Protein AF-0000000083316162 (afdb_homodimer)

Secondary structure (DSSP, 8-state):
----------HHHHHHHHTS-HHHHHHHHHT-SS---HHHHHHHHHHHHHHT----HHHHHHHHHHS--S----EEEEEESS-GGGGGSHHHHHHHHHHHHHHHHTT-EEEEEEEHHHHTSHHHHHHHSSTTT-SEEEEE--SS---HHHHHHHHHHHHH-S-EEEESS--TTS-EEEE-HHHHHHHHHHHHHHTT---EEEEE-SSHHHHHHHHHHHHTTPPP-GGGEEE-TT-S-HHHHHHHHHHHHTSSS--SEEEESSHHHHHHHHHHHHHTTPPTTTTSEEEEEE--GGGGGSSSPPEEEEP-HHHHHHHHHHHHHHHHH-TTSPP--EEE--EEE--STTSSPPP-------------------/----------HHHHHHHHTS-HHHHHHHHHT-SS---HHHHHHHHHHHHHHT----HHHHHHHHHHS--S----EEEEEESS-GGGGGSHHHHHHHHHHHHHHHHTT-EEEEEEEHHHHTSHHHHHHHSSTTT-SEEEEE--SS---HHHHHHHHHHHHH-S-EEEESS--TTS-EEEE-HHHHHHHHHHHHHHTT---EEEEE-SSHHHHHHHHHHHHTTPPP-GGGEEE-TT-S-HHHHHHHHHHHHTSSS--SEEEESSHHHHHHHHHHHHHTTPPTTTTSEEEEEE--GGGGGSSSPPEEEEP-HHHHHHHHHHHHHHHHH-TTSPP--EEE--EEE--STTSSPPP-------------------

Radius of gyration: 28.01 Å; Cα contacts (8 Å, |Δi|>4): 1484; chains: 2; bounding box: 64×78×67 Å

Foldseek 3Di:
DPPPPPPAQDLCQLCVQLVHDSVVLVCLVQVDPDDDDPVSSVSSVVSCVVRVHDDDLVVNVVVCVPVLDDFGQFAEEEEEADDPVVCVDLLQVLLVVLQCVLSVVVNHHHQYYYYLVVCLPVVNVVVCLAVSRGQEYEYEYDDDDDDPSSLVSVVVSCVHRVQYEYFQDDDDQHAYEHADLLCQLLVQLLVLVVVPWQQEAEEEAPDSSVVSNCVNCVVSVRDDDVQRYDYQNVGLALCSLLVVLVSQVPDPDHGLEYERAAVRSVNSVCVNCVVVVHDFNVRYAYEYEDCRVCQCVDVQRHWYKHDPSSVSSSVRNVLSSVCSSPVPDRRHYDYDYIGTFDTPRRPDDGDPPPPPPPCPPPPPPPPPDD/DPPPPPPAQDLCNLCVQLVHDSVVLVCLVQVDPDDDDPVSSVSSVVSCVVRVHDDDLVVNVVVCVPVLDDFGQFAEEEEEADDPVVCVDLLQVLLVVLQCVLSVVVNHHHQYYYYLVVCLPVVNVVVCLAVSHGQEYEYEYDDDDDDPSSLVSVVVSCVHRVQYEYFQDDDPQHAYEHADLLCQLLVQLLVLVVVPWQQEAEEEAPDSSVVSNCVNCVVSVRDDDVQRYDYQNVGLALCSLLVVLVSQVPDPDHGLEYERAAVRSVNSVCVNCVVVVHDFNVRYAYEYEDCRVCQCVDVQRHWYKHDPSSVSSSVRNVLSSVCSSVVPDRRHYDYDYIGTFDTPRRPDDGDPPPPPPPCPPPPPPPPPDD

Structure (mmCIF, N/CA/C/O backbone):
data_AF-0000000083316162-model_v1
#
loop_
_entity.id
_entity.type
_entity.pdbx_description
1 polymer 'LacI family transcriptional regulator'
#
loop_
_atom_site.group_PDB
_atom_site.id
_atom_site.type_symbol
_atom_site.label_atom_id
_atom_site.label_alt_id
_atom_site.label_comp_id
_atom_site.label_asym_id
_atom_site.label_entity_id
_atom_site.label_seq_id
_atom_site.pdbx_PDB_ins_code
_atom_site.Cartn_x
_atom_site.Cartn_y
_atom_site.Cartn_z
_atom_site.occupancy
_atom_site.B_iso_or_equiv
_atom_site.auth_seq_id
_atom_site.auth_comp_id
_atom_site.auth_asym_id
_atom_site.auth_atom_id
_atom_site.pdbx_PDB_model_num
ATOM 1 N N . MET A 1 1 ? -29.438 43.969 15.586 1 25.61 1 MET A N 1
ATOM 2 C CA . MET A 1 1 ? -29.203 42.594 16.078 1 25.61 1 MET A CA 1
ATOM 3 C C . MET A 1 1 ? -27.703 42.281 16.094 1 25.61 1 MET A C 1
ATOM 5 O O . MET A 1 1 ? -27.031 42.438 15.086 1 25.61 1 MET A O 1
ATOM 9 N N . SER A 1 2 ? -27.047 42.469 17.25 1 29.36 2 SER A N 1
ATOM 10 C CA . SER A 1 2 ? -25.609 42.438 17.5 1 29.36 2 SER A CA 1
ATOM 11 C C . SER A 1 2 ? -24.953 41.219 16.922 1 29.36 2 SER A C 1
ATOM 13 O O . SER A 1 2 ? -25.531 40.125 16.953 1 29.36 2 SER A O 1
ATOM 15 N N . LEU A 1 3 ? -24.297 41.281 15.797 1 33.94 3 LEU A N 1
ATOM 16 C CA . LEU A 1 3 ? -23.453 40.219 15.266 1 33.94 3 LEU A CA 1
ATOM 17 C C . LEU A 1 3 ? -22.766 39.469 16.391 1 33.94 3 LEU A C 1
ATOM 19 O O . LEU A 1 3 ? -21.844 39.969 17.016 1 33.94 3 LEU A O 1
ATOM 23 N N . SER A 1 4 ? -23.469 38.938 17.406 1 36.88 4 SER A N 1
ATOM 24 C CA . SER A 1 4 ? -22.938 38.219 18.547 1 36.88 4 SER A CA 1
ATOM 25 C C . SER A 1 4 ? -21.719 37.406 18.156 1 36.88 4 SER A C 1
ATOM 27 O O . SER A 1 4 ? -21.781 36.562 17.25 1 36.88 4 SER A O 1
ATOM 29 N N . GLY A 1 5 ? -20.578 37.906 18.047 1 43.06 5 GLY A N 1
ATOM 30 C CA . GLY A 1 5 ? -19.219 37.438 17.766 1 43.06 5 GLY A CA 1
ATOM 31 C C . GLY A 1 5 ? -18.984 36 18.203 1 43.06 5 GLY A C 1
ATOM 32 O O . GLY A 1 5 ? -19.094 35.688 19.391 1 43.06 5 GLY A O 1
ATOM 33 N N . ASN A 1 6 ? -19.359 35 17.531 1 49.53 6 ASN A N 1
ATOM 34 C CA . ASN A 1 6 ? -19.188 33.562 17.797 1 49.53 6 ASN A CA 1
ATOM 35 C C . ASN A 1 6 ? -17.875 33.281 18.484 1 49.53 6 ASN A C 1
ATOM 37 O O . ASN A 1 6 ? -16.812 33.281 17.859 1 49.53 6 ASN A O 1
ATOM 41 N N . ARG A 1 7 ? -17.703 33.719 19.766 1 61.84 7 ARG A N 1
ATOM 42 C CA . ARG A 1 7 ? -16.547 33.5 20.609 1 61.84 7 ARG A CA 1
ATOM 43 C C . ARG A 1 7 ? -16.062 32.062 20.547 1 61.84 7 ARG A C 1
ATOM 45 O O . ARG A 1 7 ? -16.859 31.125 20.609 1 61.84 7 ARG A O 1
ATOM 52 N N . ARG A 1 8 ? -14.812 31.844 20.172 1 76 8 ARG A N 1
ATOM 53 C CA . ARG A 1 8 ? -14.164 30.531 20.125 1 76 8 ARG A CA 1
ATOM 54 C C . ARG A 1 8 ? -14.289 29.812 21.453 1 76 8 ARG A C 1
ATOM 56 O O . ARG A 1 8 ? -14.078 30.406 22.516 1 76 8 ARG A O 1
ATOM 63 N N . VAL A 1 9 ? -14.891 28.594 21.484 1 83.56 9 VAL A N 1
ATOM 64 C CA . VAL A 1 9 ? -15 27.734 22.656 1 83.56 9 VAL A CA 1
ATOM 65 C C . VAL A 1 9 ? -13.625 27.594 23.312 1 83.56 9 VAL A C 1
ATOM 67 O O . VAL A 1 9 ? -12.625 27.359 22.625 1 83.56 9 VAL A O 1
ATOM 70 N N . THR A 1 10 ? -13.523 27.828 24.609 1 86.44 10 THR A N 1
ATOM 71 C CA . THR A 1 10 ? -12.266 27.75 25.344 1 86.44 10 THR A CA 1
ATOM 72 C C . THR A 1 10 ? -12.25 26.547 26.266 1 86.44 10 THR A C 1
ATOM 74 O O . THR A 1 10 ? -13.273 25.875 26.422 1 86.44 10 THR A O 1
ATOM 77 N N . GLN A 1 11 ? -11.055 26.312 26.781 1 88.38 11 GLN A N 1
ATOM 78 C CA . GLN A 1 11 ? -10.922 25.234 27.75 1 88.38 11 GLN A CA 1
ATOM 79 C C . GLN A 1 11 ? -11.82 25.469 28.953 1 88.38 11 GLN A C 1
ATOM 81 O O . GLN A 1 11 ? -12.32 24.516 29.562 1 88.38 11 GLN A O 1
ATOM 86 N N . ARG A 1 12 ? -11.992 26.703 29.328 1 90.38 12 ARG A N 1
ATOM 87 C CA . ARG A 1 12 ? -12.852 27.062 30.453 1 90.38 12 ARG A CA 1
ATOM 88 C C . ARG A 1 12 ? -14.297 26.656 30.188 1 90.38 12 ARG A C 1
ATOM 90 O O . ARG A 1 12 ? -15.008 26.219 31.094 1 90.38 12 ARG A O 1
ATOM 97 N N . ASP A 1 13 ? -14.703 26.859 28.984 1 91.88 13 ASP A N 1
ATOM 98 C CA . ASP A 1 13 ? -16.047 26.453 28.609 1 91.88 13 ASP A CA 1
ATOM 99 C C . ASP A 1 13 ? -16.234 24.938 28.75 1 91.88 13 ASP A C 1
ATOM 101 O O . ASP A 1 13 ? -17.266 24.469 29.219 1 91.88 13 ASP A O 1
ATOM 105 N N . VAL A 1 14 ? -15.227 24.219 28.297 1 92.5 14 VAL A N 1
ATOM 106 C CA . VAL A 1 14 ? -15.258 22.766 28.391 1 92.5 14 VAL A CA 1
ATOM 107 C C . VAL A 1 14 ? -15.32 22.328 29.859 1 92.5 14 VAL A C 1
ATOM 109 O O . VAL A 1 14 ? -16.094 21.438 30.219 1 92.5 14 VAL A O 1
ATOM 112 N N . ALA A 1 15 ? -14.57 22.969 30.672 1 93.38 15 ALA A N 1
ATOM 113 C CA . ALA A 1 15 ? -14.539 22.672 32.094 1 93.38 15 ALA A CA 1
ATOM 114 C C . ALA A 1 15 ? -15.906 22.875 32.75 1 93.38 15 ALA A C 1
ATOM 116 O O . ALA A 1 15 ? -16.375 22.031 33.5 1 93.38 15 ALA A O 1
ATOM 117 N N . ARG A 1 16 ? -16.484 23.953 32.469 1 93.75 16 ARG A N 1
ATOM 118 C CA . ARG A 1 16 ? -17.797 24.297 33 1 93.75 16 ARG A CA 1
ATOM 119 C C . ARG A 1 16 ? -18.844 23.25 32.562 1 93.75 16 ARG A C 1
ATOM 121 O O . ARG A 1 16 ? -19.609 22.766 33.406 1 93.75 16 ARG A O 1
ATOM 128 N N . ARG A 1 17 ? -18.797 22.906 31.328 1 92.88 17 ARG A N 1
ATOM 129 C CA . ARG A 1 17 ? -19.766 21.953 30.797 1 92.88 17 ARG A CA 1
ATOM 130 C C . ARG A 1 17 ? -19.578 20.562 31.406 1 92.88 17 ARG A C 1
ATOM 132 O O . ARG A 1 17 ? -20.547 19.844 31.656 1 92.88 17 ARG A O 1
ATOM 139 N N . ALA A 1 18 ? -18.359 20.172 31.562 1 93.62 18 ALA A N 1
ATOM 140 C CA . ALA A 1 18 ? -18.016 18.844 32.062 1 93.62 18 ALA A CA 1
ATOM 141 C C . ALA A 1 18 ? -18.094 18.812 33.594 1 93.62 18 ALA A C 1
ATOM 143 O O . ALA A 1 18 ? -18.109 17.734 34.188 1 93.62 18 ALA A O 1
ATOM 144 N N . GLY A 1 19 ? -18.109 19.891 34.25 1 94.62 19 GLY A N 1
ATOM 145 C CA . GLY A 1 19 ? -18.141 19.969 35.688 1 94.62 19 GLY A CA 1
ATOM 146 C C . GLY A 1 19 ? -16.812 19.656 36.344 1 94.62 19 GLY A C 1
ATOM 147 O O . GLY A 1 19 ? -16.766 18.969 37.375 1 94.62 19 GLY A O 1
ATOM 148 N N . VAL A 1 20 ? -15.797 20.031 35.688 1 94.5 20 VAL A N 1
ATOM 149 C CA . VAL A 1 20 ? -14.461 19.781 36.219 1 94.5 20 VAL A CA 1
ATOM 150 C C . VAL A 1 20 ? -13.633 21.062 36.188 1 94.5 20 VAL A C 1
ATOM 152 O O . VAL A 1 20 ? -14.117 22.109 35.719 1 94.5 20 VAL A O 1
ATOM 155 N N . SER A 1 21 ? -12.43 21.031 36.688 1 91.75 21 SER A N 1
ATOM 156 C CA . SER A 1 21 ? -11.516 22.172 36.625 1 91.75 21 SER A CA 1
ATOM 157 C C . SER A 1 21 ? -10.828 22.234 35.25 1 91.75 21 SER A C 1
ATOM 159 O O . SER A 1 21 ? -10.781 21.234 34.531 1 91.75 21 SER A O 1
ATOM 161 N N . THR A 1 22 ? -10.281 23.391 34.906 1 91.44 22 THR A N 1
ATOM 162 C CA . THR A 1 22 ? -9.555 23.578 33.656 1 91.44 22 THR A CA 1
ATOM 163 C C . THR A 1 22 ? -8.312 22.703 33.625 1 91.44 22 THR A C 1
ATOM 165 O O . THR A 1 22 ? -7.898 22.25 32.562 1 91.44 22 THR A O 1
ATOM 168 N N . SER A 1 23 ? -7.781 22.422 34.781 1 88.69 23 SER A N 1
ATOM 169 C CA . SER A 1 23 ? -6.605 21.562 34.844 1 88.69 23 SER A CA 1
ATOM 170 C C . SER A 1 23 ? -6.938 20.141 34.438 1 88.69 23 SER A C 1
ATOM 172 O O . SER A 1 23 ? -6.148 19.484 33.75 1 88.69 23 SER A O 1
ATOM 174 N N . ILE A 1 24 ? -8.094 19.75 34.844 1 88.56 24 ILE A N 1
ATOM 175 C CA . ILE A 1 24 ? -8.516 18.391 34.5 1 88.56 24 ILE A CA 1
ATOM 176 C C . ILE A 1 24 ? -8.734 18.281 33 1 88.56 24 ILE A C 1
ATOM 178 O O . ILE A 1 24 ? -8.383 17.281 32.375 1 88.56 24 ILE A O 1
ATOM 182 N N . VAL A 1 25 ? -9.289 19.312 32.438 1 90 25 VAL A N 1
ATOM 183 C CA . VAL A 1 25 ? -9.477 19.359 30.984 1 90 25 VAL A CA 1
ATOM 184 C C . VAL A 1 25 ? -8.125 19.25 30.281 1 90 25 VAL A C 1
ATOM 186 O O . VAL A 1 25 ? -7.961 18.484 29.328 1 90 25 VAL A O 1
ATOM 189 N N . SER A 1 26 ? -7.199 19.953 30.797 1 83.88 26 SER A N 1
ATOM 190 C CA . SER A 1 26 ? -5.848 19.938 30.25 1 83.88 26 SER A CA 1
ATOM 191 C C . SER A 1 26 ? -5.227 18.547 30.328 1 83.88 26 SER A C 1
ATOM 193 O O . SER A 1 26 ? -4.582 18.094 29.391 1 83.88 26 SER A O 1
ATOM 195 N N . TYR A 1 27 ? -5.539 17.938 31.484 1 81.88 27 TYR A N 1
ATOM 196 C CA . TYR A 1 27 ? -4.996 16.594 31.672 1 81.88 27 TYR A CA 1
ATOM 197 C C . TYR A 1 27 ? -5.594 15.617 30.656 1 81.88 27 TYR A C 1
ATOM 199 O O . TYR A 1 27 ? -4.898 14.727 30.156 1 81.88 27 TYR A O 1
ATOM 207 N N . VAL A 1 28 ? -6.832 15.773 30.359 1 82.12 28 VAL A N 1
ATOM 208 C CA . VAL A 1 28 ? -7.516 14.891 29.422 1 82.12 28 VAL A CA 1
ATOM 209 C C . VAL A 1 28 ? -6.988 15.141 28.016 1 82.12 28 VAL A C 1
ATOM 211 O O . VAL A 1 28 ? -6.699 14.188 27.281 1 82.12 28 VAL A O 1
ATOM 214 N N . ILE A 1 29 ? -6.805 16.359 27.641 1 80.31 29 ILE A N 1
ATOM 215 C CA . ILE A 1 29 ? -6.387 16.766 26.297 1 80.31 29 ILE A CA 1
ATOM 216 C C . ILE A 1 29 ? -4.949 16.312 26.047 1 80.31 29 ILE A C 1
ATOM 218 O O . ILE A 1 29 ? -4.625 15.797 24.969 1 80.31 29 ILE A O 1
ATOM 222 N N . ASN A 1 30 ? -4.203 16.469 27.109 1 72.88 30 ASN A N 1
ATOM 223 C CA . ASN A 1 30 ? -2.775 16.203 26.953 1 72.88 30 ASN A CA 1
ATOM 224 C C . ASN A 1 30 ? -2.402 14.805 27.438 1 72.88 30 A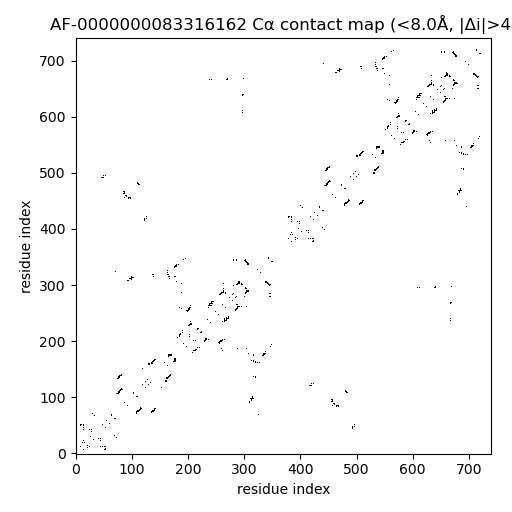SN A C 1
ATOM 226 O O . ASN A 1 30 ? -1.232 14.422 27.391 1 72.88 30 ASN A O 1
ATOM 230 N N . ARG A 1 31 ? -3.43 14.125 27.891 1 72.44 31 ARG A N 1
ATOM 231 C CA . ARG A 1 31 ? -3.26 12.773 28.406 1 72.44 31 ARG A CA 1
ATOM 232 C C . ARG A 1 31 ? -2.258 12.75 29.562 1 72.44 31 ARG A C 1
ATOM 234 O O . ARG A 1 31 ? -1.367 11.898 29.594 1 72.44 31 ARG A O 1
ATOM 241 N N . GLY A 1 32 ? -2.203 13.695 30.25 1 68.19 32 GLY A N 1
ATOM 242 C CA . GLY A 1 32 ? -1.359 13.82 31.422 1 68.19 32 GLY A CA 1
ATOM 243 C C . GLY A 1 32 ? -1.174 15.258 31.875 1 68.19 32 GLY A C 1
ATOM 244 O O . GLY A 1 32 ? -1.921 16.141 31.453 1 68.19 32 GLY A O 1
ATOM 245 N N . PRO A 1 33 ? -0.365 15.352 32.719 1 70.62 33 PRO A N 1
ATOM 246 C CA . PRO A 1 33 ? 0.561 14.5 33.469 1 70.62 33 PRO A CA 1
ATOM 247 C C . PRO A 1 33 ? -0.143 13.641 34.531 1 70.62 33 PRO A C 1
ATOM 249 O O . PRO A 1 33 ? 0.422 12.648 35 1 70.62 33 PRO A O 1
ATOM 252 N N . ARG A 1 34 ? -1.281 14.047 35.062 1 76.62 34 ARG A N 1
ATOM 253 C CA . ARG A 1 34 ? -1.994 13.242 36.062 1 76.62 34 ARG A CA 1
ATOM 254 C C . ARG A 1 34 ? -3.074 12.398 35.375 1 76.62 34 ARG A C 1
ATOM 256 O O . ARG A 1 34 ? -3.686 12.82 34.406 1 76.62 34 ARG A O 1
ATOM 263 N N . SER A 1 35 ? -3.277 11.289 36.031 1 83.25 35 SER A N 1
ATOM 264 C CA . SER A 1 35 ? -4.312 10.398 35.5 1 83.25 35 SER A CA 1
ATOM 265 C C . SER A 1 35 ? -5.707 10.906 35.875 1 83.25 35 SER A C 1
ATOM 267 O O . SER A 1 35 ? -5.906 11.461 36.938 1 83.25 35 SER A O 1
ATOM 269 N N . VAL A 1 36 ? -6.539 10.82 34.906 1 87.5 36 VAL A N 1
ATOM 270 C CA . VAL A 1 36 ? -7.941 11.188 35.094 1 87.5 36 VAL A CA 1
ATOM 271 C C . VAL A 1 36 ? -8.812 9.938 35 1 87.5 36 VAL A C 1
ATOM 273 O O . VAL A 1 36 ? -8.531 9.031 34.219 1 87.5 36 VAL A O 1
ATOM 276 N N . SER A 1 37 ? -9.773 9.781 35.906 1 89.56 37 SER A N 1
ATOM 277 C CA . SER A 1 37 ? -10.656 8.617 35.906 1 89.56 37 SER A CA 1
ATOM 278 C C . SER A 1 37 ? -11.367 8.477 34.562 1 89.56 37 SER A C 1
ATOM 280 O O . SER A 1 37 ? -11.609 9.469 33.875 1 89.56 37 SER A O 1
ATOM 282 N N . PRO A 1 38 ? -11.68 7.219 34.25 1 90.62 38 PRO A N 1
ATOM 283 C CA . PRO A 1 38 ? -12.383 6.996 32.969 1 90.62 38 PRO A CA 1
ATOM 284 C C . PRO A 1 38 ? -13.703 7.762 32.906 1 90.62 38 PRO A C 1
ATOM 286 O O . PRO A 1 38 ? -14.07 8.242 31.812 1 90.62 38 PRO A O 1
ATOM 289 N N . GLU A 1 39 ? -14.367 7.824 34 1 91.25 39 GLU A N 1
ATOM 290 C CA . GLU A 1 39 ? -15.641 8.531 34.031 1 91.25 39 GLU A CA 1
ATOM 291 C C . GLU A 1 39 ? -15.453 10.023 33.75 1 91.25 39 GLU A C 1
ATOM 293 O O . GLU A 1 39 ? -16.188 10.609 32.938 1 91.25 39 GLU A O 1
ATOM 298 N N . THR A 1 40 ? -14.555 10.562 34.406 1 92.12 40 THR A N 1
ATOM 299 C CA . THR A 1 40 ? -14.266 11.977 34.219 1 92.12 40 THR A CA 1
ATOM 300 C C . THR A 1 40 ? -13.797 12.25 32.781 1 92.12 40 THR A C 1
ATOM 302 O O . THR A 1 40 ? -14.195 13.242 32.156 1 92.12 40 THR A O 1
ATOM 305 N N . ARG A 1 41 ? -12.961 11.438 32.312 1 91.62 41 ARG A N 1
ATOM 306 C CA . ARG A 1 41 ? -12.484 11.562 30.938 1 91.62 41 ARG A CA 1
ATOM 307 C C . ARG A 1 41 ? -13.641 11.547 29.953 1 91.62 41 ARG A C 1
ATOM 309 O O . ARG A 1 41 ? -13.688 12.359 29.016 1 91.62 41 ARG A O 1
ATOM 316 N N . ALA A 1 42 ? -14.516 10.617 30.172 1 91.5 42 ALA A N 1
ATOM 317 C CA . ALA A 1 42 ? -15.672 10.508 29.297 1 91.5 42 ALA A CA 1
ATOM 318 C C . ALA A 1 42 ? -16.5 11.789 29.312 1 91.5 42 ALA A C 1
ATOM 320 O O . ALA A 1 42 ? -16.984 12.242 28.281 1 91.5 42 ALA A O 1
ATOM 321 N N . ARG A 1 43 ? -16.672 12.352 30.469 1 91.75 43 ARG A N 1
ATOM 322 C CA . ARG A 1 43 ? -17.453 13.586 30.609 1 91.75 43 ARG A CA 1
ATOM 323 C C . ARG A 1 43 ? -16.766 14.734 29.859 1 91.75 43 ARG A C 1
ATOM 325 O O . ARG A 1 43 ? -17.438 15.531 29.203 1 91.75 43 ARG A O 1
ATOM 332 N N . VAL A 1 44 ? -15.531 14.773 30.016 1 91.81 44 VAL A N 1
ATOM 333 C CA . VAL A 1 44 ? -14.766 15.844 29.375 1 91.81 44 VAL A CA 1
ATOM 334 C C . VAL A 1 44 ? -14.828 15.695 27.859 1 91.81 44 VAL A C 1
ATOM 336 O O . VAL A 1 44 ? -15.078 16.672 27.141 1 91.81 44 VAL A O 1
ATOM 339 N N . LEU A 1 45 ? -14.664 14.484 27.406 1 89.75 45 LEU A N 1
ATOM 340 C CA . LEU A 1 45 ? -14.703 14.227 25.969 1 89.75 45 LEU A CA 1
ATOM 341 C C . LEU A 1 45 ? -16.078 14.531 25.406 1 89.75 45 LEU A C 1
ATOM 343 O O . LEU A 1 45 ? -16.203 15.055 24.281 1 89.75 45 LEU A O 1
ATOM 347 N N . LYS A 1 46 ? -17.094 14.148 26.125 1 89 46 LYS A N 1
ATOM 348 C CA . LYS A 1 46 ? -18.453 14.469 25.703 1 89 46 LYS A CA 1
ATOM 349 C C . LYS A 1 46 ? -18.641 15.984 25.594 1 89 46 LYS A C 1
ATOM 351 O O . LYS A 1 46 ? -19.25 16.469 24.641 1 89 46 LYS A O 1
ATOM 356 N N . ALA A 1 47 ? -18.156 16.719 26.547 1 89.69 47 ALA A N 1
ATOM 357 C CA . ALA A 1 47 ? -18.25 18.172 26.531 1 89.69 47 ALA A CA 1
ATOM 358 C C . ALA A 1 47 ? -17.5 18.75 25.328 1 89.69 47 ALA A C 1
ATOM 360 O O . ALA A 1 47 ? -17.984 19.672 24.688 1 89.69 47 ALA A O 1
ATOM 361 N N . ILE A 1 48 ? -16.359 18.203 25.047 1 87.06 48 ILE A N 1
ATOM 362 C CA . ILE A 1 48 ? -15.547 18.641 23.922 1 87.06 48 ILE A CA 1
ATOM 363 C C . ILE A 1 48 ? -16.328 18.422 22.625 1 87.06 48 ILE A C 1
ATOM 365 O O . ILE A 1 48 ? -16.359 19.297 21.75 1 87.06 48 ILE A O 1
ATOM 369 N N . GLU A 1 49 ? -16.891 17.266 22.547 1 85.56 49 GLU A N 1
ATOM 370 C CA . GLU A 1 49 ? -17.688 16.938 21.375 1 85.56 49 GLU A CA 1
ATOM 371 C C . GLU A 1 49 ? -18.875 17.891 21.219 1 85.56 49 GLU A C 1
ATOM 373 O O . GLU A 1 49 ? -19.109 18.406 20.125 1 85.56 49 GLU A O 1
ATOM 378 N N . GLU A 1 50 ? -19.562 18.109 22.266 1 85.75 50 GLU A N 1
ATOM 379 C CA . GLU A 1 50 ? -20.781 18.922 22.234 1 85.75 50 GLU A CA 1
ATOM 380 C C . GLU A 1 50 ? -20.453 20.375 21.906 1 85.75 50 GLU A C 1
ATOM 382 O O . GLU A 1 50 ? -21.203 21.047 21.188 1 85.75 50 GLU A O 1
ATOM 387 N N . LEU A 1 51 ? -19.312 20.844 22.391 1 87.25 51 LEU A N 1
ATOM 388 C CA . LEU A 1 51 ? -18.984 22.266 22.266 1 87.25 51 LEU A CA 1
ATOM 389 C C . LEU A 1 51 ? -18.156 22.516 21 1 87.25 51 LEU A C 1
ATOM 391 O O . LEU A 1 51 ? -17.984 23.656 20.578 1 87.25 51 LEU A O 1
ATOM 395 N N . GLY A 1 52 ? -17.641 21.422 20.438 1 84.25 52 GLY A N 1
ATOM 396 C CA . GLY A 1 52 ? -16.766 21.562 19.281 1 84.25 52 GLY A CA 1
ATOM 397 C C . GLY A 1 52 ? -15.43 22.203 19.609 1 84.25 52 GLY A C 1
ATOM 398 O O . GLY A 1 52 ? -14.875 22.938 18.797 1 84.25 52 GLY A O 1
ATOM 399 N N . TYR A 1 53 ? -14.984 21.984 20.859 1 82.12 53 TYR A N 1
ATOM 400 C CA . TYR A 1 53 ? -13.75 22.594 21.328 1 82.12 53 TYR A CA 1
ATOM 401 C C . TYR A 1 53 ? -12.547 22.078 20.547 1 82.12 53 TYR A C 1
ATOM 403 O O . TYR A 1 53 ? -12.414 20.859 20.328 1 82.12 53 TYR A O 1
ATOM 411 N N . ARG A 1 54 ? -11.727 22.984 20.094 1 78.56 54 ARG A N 1
ATOM 412 C CA . ARG A 1 54 ? -10.461 22.672 19.438 1 78.56 54 ARG A CA 1
ATOM 413 C C . ARG A 1 54 ? -9.281 23.25 20.203 1 78.56 54 ARG A C 1
ATOM 415 O O . ARG A 1 54 ? -9.156 24.469 20.344 1 78.56 54 ARG A O 1
ATOM 422 N N . PRO A 1 55 ? -8.461 22.312 20.672 1 72.56 55 PRO A N 1
ATOM 423 C CA . PRO A 1 55 ? -7.289 22.844 21.375 1 72.56 55 PRO A CA 1
ATOM 424 C C . PRO A 1 55 ? -6.387 23.672 20.453 1 72.56 55 PRO A C 1
ATOM 426 O O . PRO A 1 55 ? -6.266 23.359 19.266 1 72.56 55 PRO A O 1
ATOM 429 N N . ASN A 1 56 ? -5.969 24.844 20.859 1 63.44 56 ASN A N 1
ATOM 430 C CA . ASN A 1 56 ? -5.004 25.641 20.109 1 63.44 56 ASN A CA 1
ATOM 431 C C . ASN A 1 56 ? -3.631 24.984 20.078 1 63.44 56 ASN A C 1
ATOM 433 O O . ASN A 1 56 ? -3.016 24.75 21.109 1 63.44 56 ASN A O 1
ATOM 437 N N . ARG A 1 57 ? -3.242 24.578 18.891 1 60.66 57 ARG A N 1
ATOM 438 C CA . ARG A 1 57 ? -1.996 23.828 18.734 1 60.66 57 ARG A CA 1
ATOM 439 C C . ARG A 1 57 ? -0.818 24.594 19.328 1 60.66 57 ARG A C 1
ATOM 441 O O . ARG A 1 57 ? 0.072 24.016 19.938 1 60.66 57 ARG A O 1
ATOM 448 N N . HIS A 1 58 ? -0.861 25.906 19.047 1 52.25 58 HIS A N 1
ATOM 449 C CA . HIS A 1 58 ? 0.223 26.75 19.562 1 52.25 58 HIS A CA 1
ATOM 450 C C . HIS A 1 58 ? 0.245 26.75 21.094 1 52.25 58 HIS A C 1
ATOM 452 O O . HIS A 1 58 ? 1.313 26.672 21.703 1 52.25 58 HIS A O 1
ATOM 458 N N . ALA A 1 59 ? -0.953 26.859 21.625 1 53.88 59 ALA A N 1
ATOM 459 C CA . ALA A 1 59 ? -1.047 26.859 23.078 1 53.88 59 ALA A CA 1
ATOM 460 C C . ALA A 1 59 ? -0.621 25.516 23.656 1 53.88 59 ALA A C 1
ATOM 462 O O . ALA A 1 59 ? 0.024 25.453 24.703 1 53.88 59 ALA A O 1
ATOM 463 N N . GLN A 1 60 ? -0.966 24.516 22.938 1 59.12 60 GLN A N 1
ATOM 464 C CA . GLN A 1 60 ? -0.592 23.172 23.391 1 59.12 60 GLN A CA 1
ATOM 465 C C . GLN A 1 60 ? 0.922 22.984 23.344 1 59.12 60 GLN A C 1
ATOM 467 O O . GLN A 1 60 ? 1.5 22.375 24.25 1 59.12 60 GLN A O 1
ATOM 472 N N . PHE A 1 61 ? 1.46 23.531 22.297 1 54.38 61 PHE A N 1
ATOM 473 C CA . PHE A 1 61 ? 2.91 23.438 22.156 1 54.38 61 PHE A CA 1
ATOM 474 C C . PHE A 1 61 ? 3.607 24.203 23.281 1 54.38 61 PHE A C 1
ATOM 476 O O . PHE A 1 61 ? 4.586 23.703 23.844 1 54.38 61 PHE A O 1
ATOM 483 N N . LEU A 1 62 ? 3.076 25.391 23.625 1 50.03 62 LEU A N 1
ATOM 484 C CA . LEU A 1 62 ? 3.658 26.234 24.656 1 50.03 62 LEU A CA 1
ATOM 485 C C . LEU A 1 62 ? 3.543 25.562 26.031 1 50.03 62 LEU A C 1
ATOM 487 O O . LEU A 1 62 ? 4.477 25.625 26.828 1 50.03 62 LEU A O 1
ATOM 491 N N . THR A 1 63 ? 2.344 25.156 26.25 1 51.41 63 THR A N 1
ATOM 492 C CA . THR A 1 63 ? 2.129 24.516 27.531 1 51.41 63 THR A CA 1
ATOM 493 C C . THR A 1 63 ? 3.012 23.281 27.688 1 51.41 63 THR A C 1
ATOM 495 O O . THR A 1 63 ? 3.559 23.031 28.766 1 51.41 63 THR A O 1
ATOM 498 N N . ARG A 1 64 ? 3.059 22.672 26.609 1 52.53 64 ARG A N 1
ATOM 499 C CA . ARG A 1 64 ? 3.855 21.453 26.625 1 52.53 64 ARG A CA 1
ATOM 500 C C . ARG A 1 64 ? 5.34 21.766 26.766 1 52.53 64 ARG A C 1
ATOM 502 O O . ARG A 1 64 ? 6.078 21.031 27.422 1 52.53 64 ARG A O 1
ATOM 509 N N . ALA A 1 65 ? 5.848 22.781 26.062 1 49.56 65 ALA A N 1
ATOM 510 C CA . ALA A 1 65 ? 7.227 23.234 26.188 1 49.56 65 ALA A CA 1
ATOM 511 C C . ALA A 1 65 ? 7.543 23.641 27.625 1 49.56 65 ALA A C 1
ATOM 513 O O . ALA A 1 65 ? 8.664 23.438 28.094 1 49.56 65 ALA A O 1
ATOM 514 N N . LYS A 1 66 ? 6.68 24.234 28.25 1 49.28 66 LYS A N 1
ATOM 515 C CA . LYS A 1 66 ? 6.898 24.688 29.625 1 49.28 66 LYS A CA 1
ATOM 516 C C . LYS A 1 66 ? 6.906 23.516 30.594 1 49.28 66 LYS A C 1
ATOM 518 O O . LYS A 1 66 ? 7.617 23.547 31.609 1 49.28 66 LYS A O 1
ATOM 523 N N . GLU A 1 67 ? 5.82 22.812 30.547 1 47.06 67 GLU A N 1
ATOM 524 C CA . GLU A 1 67 ? 5.723 21.797 31.594 1 47.06 67 GLU A CA 1
ATOM 525 C C . GLU A 1 67 ? 6.707 20.656 31.328 1 47.06 67 GLU A C 1
ATOM 527 O O . GLU A 1 67 ? 6.703 19.656 32.031 1 47.06 67 GLU A O 1
ATOM 532 N N . GLN A 1 68 ? 7.773 20.922 30.766 1 44.22 68 GLN A N 1
ATOM 533 C CA . GLN A 1 68 ? 8.758 19.859 30.594 1 44.22 68 GLN A CA 1
ATOM 534 C C . GLN A 1 68 ? 8.078 18.5 30.438 1 44.22 68 GLN A C 1
ATOM 536 O O . GLN A 1 68 ? 8.68 17.469 30.734 1 44.22 68 GLN A O 1
ATOM 541 N N . SER A 1 69 ? 6.836 18.469 30.672 1 41.53 69 SER A N 1
ATOM 542 C CA . SER A 1 69 ? 6.035 17.266 30.812 1 41.53 69 SER A CA 1
ATOM 543 C C . SER A 1 69 ? 6.102 16.406 29.547 1 41.53 69 SER A C 1
ATOM 545 O O . SER A 1 69 ? 6.559 16.875 28.5 1 41.53 69 SER A O 1
ATOM 547 N N . ASP A 1 70 ? 5.387 15.219 29.594 1 43.06 70 ASP A N 1
ATOM 548 C CA . ASP A 1 70 ? 5.277 14.094 28.672 1 43.06 70 ASP A CA 1
ATOM 549 C C . ASP A 1 70 ? 4.969 14.578 27.25 1 43.06 70 ASP A C 1
ATOM 551 O O . ASP A 1 70 ? 4.184 15.516 27.078 1 43.06 70 ASP A O 1
ATOM 555 N N . ALA A 1 71 ? 5.652 14.062 26.312 1 46.41 71 ALA A N 1
ATOM 556 C CA . ALA A 1 71 ? 5.902 14.391 24.922 1 46.41 71 ALA A CA 1
ATOM 557 C C . ALA A 1 71 ? 4.594 14.641 24.172 1 46.41 71 ALA A C 1
ATOM 559 O O . ALA A 1 71 ? 3.676 13.82 24.219 1 46.41 71 ALA A O 1
ATOM 560 N N . PRO A 1 72 ? 4.242 15.922 24.031 1 47.09 72 PRO A N 1
ATOM 561 C CA . PRO A 1 72 ? 3.113 16.219 23.141 1 47.09 72 PRO A CA 1
ATOM 562 C C . PRO A 1 72 ? 2.957 15.195 22.031 1 47.09 72 PRO A C 1
ATOM 564 O O . PRO A 1 72 ? 3.916 14.5 21.672 1 47.09 72 PRO A O 1
ATOM 567 N N . VAL A 1 73 ? 1.612 14.969 21.875 1 52.53 73 VAL A N 1
ATOM 568 C CA . VAL A 1 73 ? 1.323 14.211 20.672 1 52.53 73 VAL A CA 1
ATOM 569 C C . VAL A 1 73 ? 2.205 14.711 19.531 1 52.53 73 VAL A C 1
ATOM 571 O O . VAL A 1 73 ? 2.201 15.906 19.203 1 52.53 73 VAL A O 1
ATOM 574 N N . GLN A 1 74 ? 3.379 14.008 19.219 1 68.81 74 GLN A N 1
ATOM 575 C CA . GLN A 1 74 ? 4.406 14.391 18.25 1 68.81 74 GLN A CA 1
ATOM 576 C C . GLN A 1 74 ? 4.016 13.977 16.844 1 68.81 74 GLN A C 1
ATOM 578 O O . GLN A 1 74 ? 3.891 12.781 16.547 1 68.81 74 GLN A O 1
ATOM 583 N N . ASP A 1 75 ? 3.4 15.078 16.141 1 83.62 75 ASP A N 1
ATOM 584 C CA . ASP A 1 75 ? 3.193 14.852 14.719 1 83.62 75 ASP A CA 1
ATOM 585 C C . ASP A 1 75 ? 4.527 14.734 13.984 1 83.62 75 ASP A C 1
ATOM 587 O O . ASP A 1 75 ? 5.523 15.328 14.398 1 83.62 75 ASP A O 1
ATOM 591 N N . PHE A 1 76 ? 4.578 13.875 13.078 1 92.44 76 PHE A N 1
ATOM 592 C CA . PHE A 1 76 ? 5.797 13.742 12.289 1 92.44 76 PHE A CA 1
ATOM 593 C C . PHE A 1 76 ? 5.469 13.625 10.805 1 92.44 76 PHE A C 1
ATOM 595 O O . PHE A 1 76 ? 4.316 13.391 10.438 1 92.44 76 PHE A O 1
ATOM 602 N N . GLY A 1 77 ? 6.43 13.969 10.008 1 93.56 77 GLY A N 1
ATOM 603 C CA . GLY A 1 77 ? 6.273 13.828 8.562 1 93.56 77 GLY A CA 1
ATOM 604 C C . GLY A 1 77 ? 6.891 12.555 8.023 1 93.56 77 GLY A C 1
ATOM 605 O O . GLY A 1 77 ? 7.91 12.086 8.531 1 93.56 77 GLY A O 1
ATOM 606 N N . LEU A 1 78 ? 6.199 12.023 7.098 1 93.88 78 LEU A N 1
ATOM 607 C CA . LEU A 1 78 ? 6.75 10.898 6.348 1 93.88 78 LEU A CA 1
ATOM 608 C C . LEU A 1 78 ? 7.211 11.336 4.965 1 93.88 78 LEU A C 1
ATOM 610 O O . LEU A 1 78 ? 6.422 11.867 4.18 1 93.88 78 LEU A O 1
ATOM 614 N N . VAL A 1 79 ? 8.477 11.094 4.668 1 92.75 79 VAL A N 1
ATOM 615 C CA . VAL A 1 79 ? 9.047 11.531 3.396 1 92.75 79 VAL A CA 1
ATOM 616 C C . VAL A 1 79 ? 9.484 10.312 2.584 1 92.75 79 VAL A C 1
ATOM 618 O O . VAL A 1 79 ? 10.328 9.539 3.025 1 92.75 79 VAL A O 1
ATOM 621 N N . LEU A 1 80 ? 8.867 10.211 1.458 1 89.25 80 LEU A N 1
ATOM 622 C CA . LEU A 1 80 ? 9.156 9.086 0.574 1 89.25 80 LEU A CA 1
ATOM 623 C C . LEU 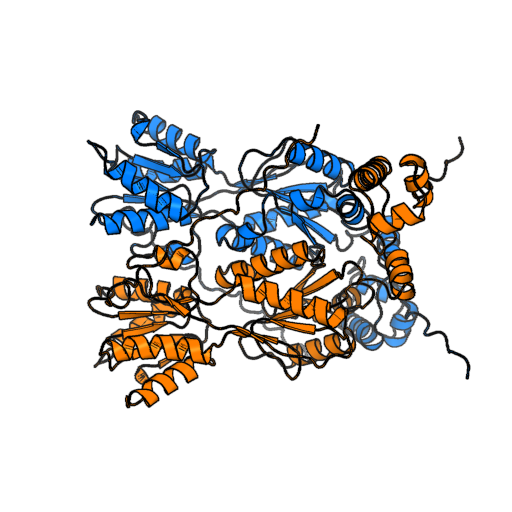A 1 80 ? 10.289 9.422 -0.385 1 89.25 80 LEU A C 1
ATOM 625 O O . LEU A 1 80 ? 10.391 10.555 -0.866 1 89.25 80 LEU A O 1
ATOM 629 N N . GLY A 1 81 ? 11.164 8.445 -0.599 1 79.06 81 GLY A N 1
ATOM 630 C CA . GLY A 1 81 ? 12.25 8.625 -1.55 1 79.06 81 GLY A CA 1
ATOM 631 C C . GLY A 1 81 ? 11.781 8.711 -2.988 1 79.06 81 GLY A C 1
ATOM 632 O O . GLY A 1 81 ? 12.398 9.391 -3.812 1 79.06 81 GLY A O 1
ATOM 633 N N . ARG A 1 82 ? 10.867 7.867 -3.246 1 69.81 82 ARG A N 1
ATOM 634 C CA . ARG A 1 82 ? 10.391 7.812 -4.625 1 69.81 82 ARG A CA 1
ATOM 635 C C . ARG A 1 82 ? 8.93 8.234 -4.711 1 69.81 82 ARG A C 1
ATOM 637 O O . ARG A 1 82 ? 8.352 8.711 -3.73 1 69.81 82 ARG A O 1
ATOM 644 N N . SER A 1 83 ? 8.336 7.957 -5.941 1 73.69 83 SER A N 1
ATOM 645 C CA . SER A 1 83 ? 6.996 8.383 -6.324 1 73.69 83 SER A CA 1
ATOM 646 C C . SER A 1 83 ? 5.934 7.566 -5.594 1 73.69 83 SER A C 1
ATOM 648 O O . SER A 1 83 ? 6.25 6.598 -4.898 1 73.69 83 SER A O 1
ATOM 650 N N . SER A 1 84 ? 4.797 8 -5.66 1 78.38 84 SER A N 1
ATOM 651 C CA . SER A 1 84 ? 3.607 7.375 -5.086 1 78.38 84 SER A CA 1
ATOM 652 C C . SER A 1 84 ? 3.445 5.941 -5.574 1 78.38 84 SER A C 1
ATOM 654 O O . SER A 1 84 ? 2.672 5.168 -5.004 1 78.38 84 SER A O 1
ATOM 656 N N . ALA A 1 85 ? 4.293 5.52 -6.488 1 80.25 85 ALA A N 1
ATOM 657 C CA . ALA A 1 85 ? 4.211 4.168 -7.039 1 80.25 85 ALA A CA 1
ATOM 658 C C . ALA A 1 85 ? 4.59 3.127 -5.988 1 80.25 85 ALA A C 1
ATOM 660 O O . ALA A 1 85 ? 4.156 1.975 -6.062 1 80.25 85 ALA A O 1
ATOM 661 N N . MET A 1 86 ? 5.355 3.59 -5.043 1 83.56 86 MET A N 1
ATOM 662 C CA . MET A 1 86 ? 5.785 2.682 -3.986 1 83.56 86 MET A CA 1
ATOM 663 C C . MET A 1 86 ? 4.594 2.201 -3.162 1 83.56 86 MET A C 1
ATOM 665 O O . MET A 1 86 ? 4.617 1.1 -2.611 1 83.56 86 MET A O 1
ATOM 669 N N . LEU A 1 87 ? 3.578 2.982 -3.154 1 85.12 87 LEU A N 1
ATOM 670 C CA . LEU A 1 87 ? 2.396 2.662 -2.359 1 85.12 87 LEU A CA 1
ATOM 671 C C . LEU A 1 87 ? 1.676 1.443 -2.924 1 85.12 87 LEU A C 1
ATOM 673 O O . LEU A 1 87 ? 0.942 0.762 -2.203 1 85.12 87 LEU A O 1
ATOM 677 N N . ALA A 1 88 ? 1.946 1.165 -4.176 1 86.69 88 ALA A N 1
ATOM 678 C CA . ALA A 1 88 ? 1.265 0.055 -4.836 1 86.69 88 ALA A CA 1
ATOM 679 C C . ALA A 1 88 ? 2.012 -1.257 -4.613 1 86.69 88 ALA A C 1
ATOM 681 O O . ALA A 1 88 ? 1.531 -2.324 -5.004 1 86.69 88 ALA A O 1
ATOM 682 N N . ARG A 1 89 ? 3.105 -1.181 -4 1 89.81 89 ARG A N 1
ATOM 683 C CA . ARG A 1 89 ? 3.916 -2.375 -3.777 1 89.81 89 ARG A CA 1
ATOM 684 C C . ARG A 1 89 ? 3.625 -2.986 -2.412 1 89.81 89 ARG A C 1
ATOM 686 O O . ARG A 1 89 ? 3.711 -2.305 -1.389 1 89.81 89 ARG A O 1
ATOM 693 N N . PRO A 1 90 ? 3.35 -4.285 -2.418 1 91.19 90 PRO A N 1
ATOM 694 C CA . PRO A 1 90 ? 2.914 -4.918 -1.171 1 91.19 90 PRO A CA 1
ATOM 695 C C . PRO A 1 90 ? 3.947 -4.789 -0.053 1 91.19 90 PRO A C 1
ATOM 697 O O . PRO A 1 90 ? 3.58 -4.648 1.117 1 91.19 90 PRO A O 1
ATOM 700 N N . TYR A 1 91 ? 5.188 -4.824 -0.328 1 92.88 91 TYR A N 1
ATOM 701 C CA . TYR A 1 91 ? 6.246 -4.723 0.668 1 92.88 91 TYR A CA 1
ATOM 702 C C . TYR A 1 91 ? 6.141 -3.414 1.445 1 92.88 91 TYR A C 1
ATOM 704 O O . TYR A 1 91 ? 6.082 -3.422 2.678 1 92.88 91 TYR A O 1
ATOM 712 N N . TYR A 1 92 ? 6.039 -2.404 0.765 1 91.94 92 TYR A N 1
ATOM 713 C CA . TYR A 1 92 ? 6.035 -1.083 1.385 1 91.94 92 TYR A CA 1
ATOM 714 C C . TYR A 1 92 ? 4.715 -0.822 2.1 1 91.94 92 TYR A C 1
ATOM 716 O O . TYR A 1 92 ? 4.68 -0.136 3.123 1 91.94 92 TYR A O 1
ATOM 724 N N . GLY A 1 93 ? 3.682 -1.386 1.505 1 91.75 93 GLY A N 1
ATOM 725 C CA . GLY A 1 93 ? 2.396 -1.282 2.178 1 91.75 93 GLY A CA 1
ATOM 726 C C . GLY A 1 93 ? 2.408 -1.867 3.578 1 91.75 93 GLY A C 1
ATOM 727 O O . GLY A 1 93 ? 1.821 -1.297 4.5 1 91.75 93 GLY A O 1
ATOM 728 N N . GLU A 1 94 ? 3.057 -2.979 3.764 1 94.81 94 GLU A N 1
ATOM 729 C CA . GLU A 1 94 ? 3.143 -3.619 5.074 1 94.81 94 GLU A CA 1
ATOM 730 C C . GLU A 1 94 ? 3.982 -2.789 6.039 1 94.81 94 GLU A C 1
ATOM 732 O O . GLU A 1 94 ? 3.674 -2.713 7.23 1 94.81 94 GLU A O 1
ATOM 737 N N . VAL A 1 95 ? 5.027 -2.201 5.527 1 95.69 95 VAL A N 1
ATOM 738 C CA . VAL A 1 95 ? 5.855 -1.33 6.355 1 95.69 95 VAL A CA 1
ATOM 739 C C . VAL A 1 95 ? 5.027 -0.147 6.852 1 95.69 95 VAL A C 1
ATOM 741 O O . VAL A 1 95 ? 5.047 0.178 8.039 1 95.69 95 VAL A O 1
ATOM 744 N N . LEU A 1 96 ? 4.293 0.414 5.934 1 93.19 96 LEU A N 1
ATOM 745 C CA . LEU A 1 96 ? 3.473 1.575 6.262 1 93.19 96 LEU A CA 1
ATOM 746 C C . LEU A 1 96 ? 2.379 1.206 7.258 1 93.19 96 LEU A C 1
ATOM 748 O O . LEU A 1 96 ? 2.07 1.983 8.164 1 93.19 96 LEU A O 1
ATOM 752 N N . ALA A 1 97 ? 1.838 0.051 7.051 1 92.88 97 ALA A N 1
ATOM 753 C CA . ALA A 1 97 ? 0.814 -0.401 7.988 1 92.88 97 ALA A CA 1
ATOM 754 C C . ALA A 1 97 ? 1.368 -0.479 9.406 1 92.88 97 ALA A C 1
ATOM 756 O O . ALA A 1 97 ? 0.732 -0.011 10.352 1 92.88 97 ALA A O 1
ATOM 757 N N . GLY A 1 98 ? 2.531 -1.063 9.57 1 95.44 98 GLY A N 1
ATOM 758 C CA . GLY A 1 98 ? 3.174 -1.129 10.867 1 95.44 98 GLY A CA 1
ATOM 759 C C . GLY A 1 98 ? 3.48 0.237 11.453 1 95.44 98 GLY A C 1
ATOM 760 O O . GLY A 1 98 ? 3.334 0.45 12.656 1 95.44 98 GLY A O 1
ATOM 761 N N . LEU A 1 99 ? 3.906 1.128 10.594 1 95.88 99 LEU A N 1
ATOM 762 C CA . LEU A 1 99 ? 4.211 2.496 10.992 1 95.88 99 LEU A CA 1
ATOM 763 C C . LEU A 1 99 ? 2.971 3.195 11.539 1 95.88 99 LEU A C 1
ATOM 765 O O . LEU A 1 99 ? 3.01 3.791 12.617 1 95.88 99 LEU A O 1
ATOM 769 N N . TYR A 1 100 ? 1.886 3.094 10.852 1 91.94 100 TYR A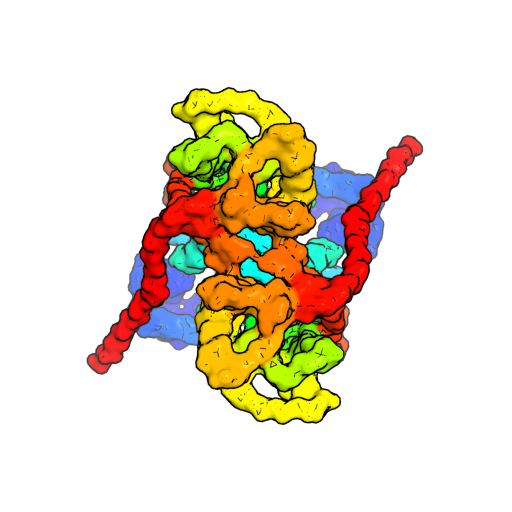 N 1
ATOM 770 C CA . TYR A 1 100 ? 0.644 3.746 11.25 1 91.94 100 TYR A CA 1
ATOM 771 C C . TYR A 1 100 ? 0.094 3.131 12.531 1 91.94 100 TYR A C 1
ATOM 773 O O . TYR A 1 100 ? -0.4 3.844 13.406 1 91.94 100 TYR A O 1
ATOM 781 N N . ASP A 1 101 ? 0.167 1.827 12.617 1 92.38 101 ASP A N 1
ATOM 782 C CA . ASP A 1 101 ? -0.306 1.161 13.828 1 92.38 101 ASP A CA 1
ATOM 783 C C . ASP A 1 101 ? 0.465 1.64 15.055 1 92.38 101 ASP A C 1
ATOM 785 O O . ASP A 1 101 ? -0.131 1.938 16.094 1 92.38 101 ASP A O 1
ATOM 789 N N . GLU A 1 102 ? 1.725 1.661 14.867 1 94.38 102 GLU A N 1
ATOM 790 C CA . GLU A 1 102 ? 2.559 2.098 15.984 1 94.38 102 GLU A CA 1
ATOM 791 C C . GLU A 1 102 ? 2.314 3.568 16.312 1 94.38 102 GLU A C 1
ATOM 793 O O . GLU A 1 102 ? 2.277 3.949 17.484 1 94.38 102 GLU A O 1
ATOM 798 N N . ALA A 1 103 ? 2.234 4.414 15.281 1 92.06 103 ALA A N 1
ATOM 799 C CA . ALA A 1 103 ? 1.927 5.824 15.5 1 92.06 103 ALA A CA 1
ATOM 800 C C . ALA A 1 103 ? 0.646 5.984 16.312 1 92.06 103 ALA A C 1
ATOM 802 O O . ALA A 1 103 ? 0.597 6.777 17.266 1 92.06 103 ALA A O 1
ATOM 803 N N . ASP A 1 104 ? -0.296 5.242 15.977 1 85.75 104 ASP A N 1
ATOM 804 C CA . ASP A 1 104 ? -1.564 5.277 16.703 1 85.75 104 ASP A CA 1
ATOM 805 C C . ASP A 1 104 ? -1.383 4.832 18.156 1 85.75 104 ASP A C 1
ATOM 807 O O . ASP A 1 104 ? -1.89 5.48 19.062 1 85.75 104 ASP A O 1
ATOM 811 N N . ALA A 1 105 ? -0.691 3.758 18.312 1 87.81 105 ALA A N 1
ATOM 812 C CA . ALA A 1 105 ? -0.452 3.211 19.641 1 87.81 105 ALA A CA 1
ATOM 813 C C . ALA A 1 105 ? 0.274 4.219 20.531 1 87.81 105 ALA A C 1
ATOM 815 O O . ALA A 1 105 ? 0.06 4.254 21.734 1 87.81 105 ALA A O 1
ATOM 816 N N . GLN A 1 106 ? 1.072 5.02 19.859 1 86.94 106 GLN A N 1
ATOM 817 C CA . GLN A 1 106 ? 1.869 5.992 20.594 1 86.94 106 GLN A CA 1
ATOM 818 C C . GLN A 1 106 ? 1.189 7.355 20.625 1 86.94 106 GLN A C 1
ATOM 820 O O . GLN A 1 106 ? 1.775 8.344 21.078 1 86.94 106 GLN A O 1
ATOM 825 N N . HIS A 1 107 ? -0.001 7.363 20.078 1 80.81 107 HIS A N 1
ATOM 826 C CA . HIS A 1 107 ? -0.782 8.594 20 1 80.81 107 HIS A CA 1
ATOM 827 C C . HIS A 1 107 ? -0.038 9.672 19.234 1 80.81 107 HIS A C 1
ATOM 829 O O . HIS A 1 107 ? -0.012 10.836 19.641 1 80.81 107 HIS A O 1
ATOM 835 N N . MET A 1 108 ? 0.706 9.234 18.297 1 86.31 108 MET A N 1
ATOM 836 C CA . MET A 1 108 ? 1.34 10.117 17.328 1 86.31 108 MET A CA 1
ATOM 837 C C . MET A 1 108 ? 0.572 10.117 16 1 86.31 108 MET A C 1
ATOM 839 O O . MET A 1 108 ? -0.296 9.273 15.789 1 86.31 108 MET A O 1
ATOM 843 N N . ARG A 1 109 ? 0.917 11.141 15.18 1 82.94 109 ARG A N 1
ATOM 844 C CA . ARG A 1 109 ? 0.205 11.219 13.906 1 82.94 109 ARG A CA 1
ATOM 845 C C . ARG A 1 109 ? 1.162 11.523 12.758 1 82.94 109 ARG A C 1
ATOM 847 O O . ARG A 1 109 ? 2.08 12.336 12.914 1 82.94 109 ARG A O 1
ATOM 854 N N . VAL A 1 110 ? 0.854 10.867 11.695 1 89.06 110 VAL A N 1
ATOM 855 C CA . VAL A 1 110 ? 1.513 11.25 10.453 1 89.06 110 VAL A CA 1
ATOM 856 C C . VAL A 1 110 ? 0.853 12.508 9.883 1 89.06 110 VAL A C 1
ATOM 858 O O . VAL A 1 110 ? -0.289 12.461 9.414 1 89.06 110 VAL A O 1
ATOM 861 N N . ARG A 1 111 ? 1.596 13.547 9.844 1 84.94 111 ARG A N 1
ATOM 862 C CA . ARG A 1 111 ? 1.032 14.82 9.422 1 84.94 111 ARG A CA 1
ATOM 863 C C . ARG A 1 111 ? 0.939 14.906 7.898 1 84.94 111 ARG A C 1
ATOM 865 O O . ARG A 1 111 ? 0.017 15.523 7.359 1 84.94 111 ARG A O 1
ATOM 872 N N . PHE A 1 112 ? 1.958 14.359 7.27 1 83.5 112 PHE A N 1
ATOM 873 C CA . PHE A 1 112 ? 1.952 14.352 5.812 1 83.5 112 PHE A CA 1
ATOM 874 C C . PHE A 1 112 ? 2.814 13.219 5.27 1 83.5 112 PHE A C 1
ATOM 876 O O . PHE A 1 112 ? 3.66 12.68 5.988 1 83.5 112 PHE A O 1
ATOM 883 N N . ILE A 1 113 ? 2.42 12.883 4.125 1 86.25 113 ILE A N 1
ATOM 884 C CA . ILE A 1 113 ? 3.283 12.047 3.301 1 86.25 113 ILE A CA 1
ATOM 885 C C . ILE A 1 113 ? 3.686 12.812 2.039 1 86.25 113 ILE A C 1
ATOM 887 O O . ILE A 1 113 ? 2.828 13.203 1.245 1 86.25 113 ILE A O 1
ATOM 891 N N . GLN A 1 114 ? 5.012 13.039 1.909 1 87.25 114 GLN A N 1
ATOM 892 C CA . GLN A 1 114 ? 5.52 13.75 0.741 1 87.25 114 GLN A CA 1
ATOM 893 C C . GLN A 1 114 ? 6.77 13.078 0.184 1 87.25 114 GLN A C 1
ATOM 895 O O . GLN A 1 114 ? 7.5 12.406 0.918 1 87.25 114 GLN A O 1
ATOM 900 N N . SER A 1 115 ? 6.922 13.258 -1.085 1 87.31 115 SER A N 1
ATOM 901 C CA . SER A 1 115 ? 8.156 12.75 -1.678 1 87.31 115 SER A CA 1
ATOM 902 C C . SER A 1 115 ? 9.273 13.781 -1.591 1 87.31 115 SER A C 1
ATOM 904 O O . SER A 1 115 ? 9.016 14.977 -1.465 1 87.31 115 SER A O 1
ATOM 906 N N . LEU A 1 116 ? 10.469 13.281 -1.653 1 87.81 116 LEU A N 1
ATOM 907 C CA . LEU A 1 116 ? 11.617 14.18 -1.722 1 87.81 116 LEU A CA 1
ATOM 908 C C . LEU A 1 116 ? 11.508 15.109 -2.928 1 87.81 116 LEU A C 1
ATOM 910 O O . LEU A 1 116 ? 11.883 16.281 -2.854 1 87.81 116 LEU A O 1
ATOM 914 N N . GLU A 1 117 ? 10.984 14.57 -3.941 1 84.62 117 GLU A N 1
ATOM 915 C CA . GLU A 1 117 ? 10.828 15.367 -5.152 1 84.62 117 GLU A CA 1
ATOM 916 C C . GLU A 1 117 ? 9.875 16.531 -4.926 1 84.62 117 GLU A C 1
ATOM 918 O O . GLU A 1 117 ? 10.141 17.656 -5.363 1 84.62 117 GLU A O 1
ATOM 923 N N . GLN A 1 118 ? 8.836 16.281 -4.285 1 84.12 118 GLN A N 1
ATOM 924 C CA . GLN A 1 118 ? 7.867 17.328 -3.984 1 84.12 118 GLN A CA 1
ATOM 925 C C . GLN A 1 118 ? 8.461 18.375 -3.047 1 84.12 118 GLN A C 1
ATOM 927 O O . GLN A 1 118 ? 8.211 19.578 -3.207 1 84.12 118 GLN A O 1
ATOM 932 N N . LEU A 1 119 ? 9.242 17.938 -2.164 1 88.06 119 LEU A N 1
ATOM 933 C CA . LEU A 1 119 ? 9.797 18.812 -1.139 1 88.06 119 LEU A CA 1
ATOM 934 C C . LEU A 1 119 ? 10.938 19.656 -1.701 1 88.06 119 LEU A C 1
ATOM 936 O O . LEU A 1 119 ? 11.453 20.547 -1.018 1 88.06 119 LEU A O 1
ATOM 940 N N . ALA A 1 120 ? 11.289 19.406 -2.9 1 85.62 120 ALA A N 1
ATOM 941 C CA . ALA A 1 120 ? 12.281 20.266 -3.557 1 85.62 120 ALA A CA 1
ATOM 942 C C . ALA A 1 120 ? 11.742 21.672 -3.771 1 85.62 120 ALA A C 1
ATOM 944 O O . ALA A 1 120 ? 12.508 22.625 -3.92 1 85.62 120 ALA A O 1
ATOM 945 N N . ASP A 1 121 ? 10.438 21.812 -3.803 1 82.94 121 ASP A N 1
ATOM 946 C CA . ASP A 1 121 ? 9.805 23.125 -3.807 1 82.94 121 ASP A CA 1
ATOM 947 C C . ASP A 1 121 ? 10.008 23.844 -2.467 1 82.94 121 ASP A C 1
ATOM 949 O O . ASP A 1 121 ? 9.508 23.375 -1.438 1 82.94 121 ASP A O 1
ATOM 953 N N . PRO A 1 122 ? 10.68 24.953 -2.523 1 83.56 122 PRO A N 1
ATOM 954 C CA . PRO A 1 122 ? 11.016 25.625 -1.261 1 83.56 122 PRO A CA 1
ATOM 955 C C . PRO A 1 122 ? 9.773 26.062 -0.485 1 83.56 122 PRO A C 1
ATOM 957 O O . PRO A 1 122 ? 9.797 26.109 0.748 1 83.56 122 PRO A O 1
ATOM 960 N N . LEU A 1 123 ? 8.734 26.406 -1.181 1 79.5 123 LEU A N 1
ATOM 961 C CA . LEU A 1 123 ? 7.508 26.797 -0.504 1 79.5 123 LEU A CA 1
ATOM 962 C C . LEU A 1 123 ? 6.949 25.656 0.331 1 79.5 123 LEU A C 1
ATOM 964 O O . LEU A 1 123 ? 6.605 25.844 1.5 1 79.5 123 LEU A O 1
ATOM 968 N N . LEU A 1 124 ? 6.902 24.531 -0.318 1 81.5 124 LEU A N 1
ATOM 969 C CA . LEU A 1 124 ? 6.395 23.359 0.375 1 81.5 124 LEU A CA 1
ATOM 970 C C . LEU A 1 124 ? 7.34 22.938 1.493 1 81.5 124 LEU A C 1
ATOM 972 O O . LEU A 1 124 ? 6.898 22.594 2.592 1 81.5 124 LEU A O 1
ATOM 976 N N . PHE A 1 125 ? 8.578 22.969 1.183 1 86.31 125 PHE A N 1
ATOM 977 C CA . PHE A 1 125 ? 9.594 22.609 2.166 1 86.31 125 PHE A CA 1
ATOM 978 C C . PHE A 1 125 ? 9.469 23.469 3.416 1 86.31 125 PHE A C 1
ATOM 980 O O . PHE A 1 125 ? 9.414 22.953 4.531 1 86.31 125 PHE A O 1
ATOM 987 N N . ASN A 1 126 ? 9.414 24.781 3.238 1 85.38 126 ASN A N 1
ATOM 988 C CA . ASN A 1 126 ? 9.359 25.703 4.367 1 85.38 126 ASN A CA 1
ATOM 989 C C . ASN A 1 126 ? 8.055 25.562 5.141 1 85.38 126 ASN A C 1
ATOM 991 O O . ASN A 1 126 ? 8.016 25.781 6.352 1 85.38 126 ASN A O 1
ATOM 995 N N . GLU A 1 127 ? 7.078 25.172 4.465 1 80 127 GLU A N 1
ATOM 996 C CA . GLU A 1 127 ? 5.766 25.016 5.086 1 80 127 GLU A CA 1
ATOM 997 C C . GLU A 1 127 ? 5.727 23.766 5.969 1 80 127 GLU A C 1
ATOM 999 O O . GLU A 1 127 ? 5.285 23.828 7.121 1 80 127 GLU A O 1
ATOM 1004 N N . LEU A 1 128 ? 6.207 22.703 5.41 1 85.38 128 LEU A N 1
ATOM 1005 C CA . LEU A 1 128 ? 5.977 21.406 6.047 1 85.38 128 LEU A CA 1
ATOM 1006 C C . LEU A 1 128 ? 7.125 21.062 6.988 1 85.38 128 LEU A C 1
ATOM 1008 O O . LEU A 1 128 ? 6.902 20.469 8.047 1 85.38 128 LEU A O 1
ATOM 1012 N N . ILE A 1 129 ? 8.305 21.344 6.48 1 89.88 129 ILE A N 1
ATOM 1013 C CA . ILE A 1 129 ? 9.492 21 7.258 1 89.88 129 ILE A CA 1
ATOM 1014 C C . ILE A 1 129 ? 9.828 22.125 8.219 1 89.88 129 ILE A C 1
ATOM 1016 O O . ILE A 1 129 ? 10.75 22.906 7.977 1 89.88 129 ILE A O 1
ATOM 1020 N N . HIS A 1 130 ? 9.109 22.156 9.289 1 84.94 130 HIS A N 1
ATOM 1021 C CA . HIS A 1 130 ? 9.234 23.203 10.289 1 84.94 130 HIS A CA 1
ATOM 1022 C C . HIS A 1 130 ? 8.898 22.688 11.68 1 84.94 130 HIS A C 1
ATOM 1024 O O . HIS A 1 130 ? 7.961 21.906 11.844 1 84.94 130 HIS A O 1
ATOM 1030 N N . PRO A 1 131 ? 9.539 23.109 12.68 1 81 131 PRO A N 1
ATOM 1031 C CA . PRO A 1 131 ? 9.336 22.609 14.039 1 81 131 PRO A CA 1
ATOM 1032 C C . PRO A 1 131 ? 7.938 22.906 14.578 1 81 131 PRO A C 1
ATOM 1034 O O . PRO A 1 131 ? 7.469 22.219 15.492 1 81 131 PRO A O 1
ATOM 1037 N N . ASP A 1 132 ? 7.316 23.938 13.992 1 73.31 132 ASP A N 1
ATOM 1038 C CA . ASP A 1 132 ? 5.957 24.25 14.414 1 73.31 132 ASP A CA 1
ATOM 1039 C C . ASP A 1 132 ? 4.949 23.266 13.836 1 73.31 132 ASP A C 1
ATOM 1041 O O . ASP A 1 132 ? 3.805 23.203 14.289 1 73.31 132 ASP A O 1
ATOM 1045 N N . GLU A 1 133 ? 5.387 22.547 12.836 1 77.56 133 GLU A N 1
ATOM 1046 C CA . GLU A 1 133 ? 4.473 21.641 12.141 1 77.56 133 GLU A CA 1
ATOM 1047 C C . GLU A 1 133 ? 4.703 20.188 12.547 1 77.56 133 GLU A C 1
ATOM 1049 O O . GLU A 1 133 ? 3.75 19.422 12.68 1 77.56 133 GLU A O 1
ATOM 1054 N N . ILE A 1 134 ? 5.945 19.859 12.719 1 85.75 134 ILE A N 1
ATOM 1055 C CA . ILE A 1 134 ? 6.27 18.453 12.984 1 85.75 134 ILE A CA 1
ATOM 1056 C C . ILE A 1 134 ? 7.414 18.375 13.992 1 85.75 134 ILE A C 1
ATOM 1058 O O . ILE A 1 134 ? 8.297 19.234 14.008 1 85.75 134 ILE A O 1
ATOM 1062 N N . ALA A 1 135 ? 7.348 17.266 14.742 1 84.69 135 ALA A N 1
ATOM 1063 C CA . ALA A 1 135 ? 8.383 17.016 15.742 1 84.69 135 ALA A CA 1
ATOM 1064 C C . ALA A 1 135 ? 9.484 16.125 15.18 1 84.69 135 ALA A C 1
ATOM 1066 O O . ALA A 1 135 ? 10.562 16.016 15.773 1 84.69 135 ALA A O 1
ATOM 1067 N N . GLY A 1 136 ? 9.25 15.547 14.102 1 92.94 136 GLY A N 1
ATOM 1068 C CA . GLY A 1 136 ? 10.219 14.648 13.492 1 92.94 136 GLY A CA 1
ATOM 1069 C C . GLY A 1 136 ? 9.836 14.219 12.094 1 92.94 136 GLY A C 1
ATOM 1070 O O . GLY A 1 136 ? 8.742 14.539 11.609 1 92.94 136 GLY A O 1
ATOM 1071 N N . VAL A 1 137 ? 10.844 13.562 11.43 1 95.12 137 VAL A N 1
ATOM 1072 C CA . VAL A 1 137 ? 10.648 13.07 10.07 1 95.12 137 VAL A CA 1
ATOM 1073 C C . VAL A 1 137 ? 11.133 11.625 9.969 1 95.12 137 VAL A C 1
ATOM 1075 O O . VAL A 1 137 ? 12.203 11.289 10.484 1 95.12 137 VAL A O 1
ATOM 1078 N N . ILE A 1 138 ? 10.312 10.836 9.422 1 96.19 138 ILE A N 1
ATOM 1079 C CA . ILE A 1 138 ? 10.781 9.523 8.984 1 96.19 138 ILE A CA 1
ATOM 1080 C C . ILE A 1 138 ? 11.039 9.539 7.48 1 96.19 138 ILE A C 1
ATOM 1082 O O . ILE A 1 138 ? 10.141 9.852 6.695 1 96.19 138 ILE A O 1
ATOM 1086 N N . LEU A 1 139 ? 12.273 9.281 7.133 1 94 139 LEU A N 1
ATOM 1087 C CA . LEU A 1 139 ? 12.688 9.195 5.734 1 94 139 LEU A CA 1
ATOM 1088 C C . LEU A 1 139 ? 12.586 7.762 5.223 1 94 139 LEU A C 1
ATOM 1090 O O . LEU A 1 139 ? 13.422 6.922 5.555 1 94 139 LEU A O 1
ATOM 1094 N N . PHE A 1 140 ? 11.547 7.547 4.43 1 91.81 140 PHE A N 1
ATOM 1095 C CA . PHE A 1 140 ? 11.32 6.227 3.855 1 91.81 140 PHE A CA 1
ATOM 1096 C C . PHE A 1 140 ? 11.828 6.164 2.422 1 91.81 140 PHE A C 1
ATOM 1098 O O . PHE A 1 140 ? 11.055 6.332 1.475 1 91.81 140 PHE A O 1
ATOM 1105 N N . VAL A 1 141 ? 13.109 5.898 2.268 1 79.88 141 VAL A N 1
ATOM 1106 C CA . VAL A 1 141 ? 13.773 5.973 0.969 1 79.88 141 VAL A CA 1
ATOM 1107 C C . VAL A 1 141 ? 14.18 4.57 0.514 1 79.88 141 VAL A C 1
ATOM 1109 O O . VAL A 1 141 ? 14.602 3.744 1.326 1 79.88 141 VAL A O 1
ATOM 1112 N N . GLU A 1 142 ? 13.766 4.246 -0.722 1 71.94 142 GLU A N 1
ATOM 1113 C CA . GLU A 1 142 ? 14.18 2.973 -1.303 1 71.94 142 GLU A CA 1
ATOM 1114 C C . GLU A 1 142 ? 15.703 2.906 -1.458 1 71.94 142 GLU A C 1
ATOM 1116 O O . GLU A 1 142 ? 16.359 3.936 -1.635 1 71.94 142 GLU A O 1
ATOM 1121 N N . PRO A 1 143 ? 16.062 1.596 -1.324 1 64.25 143 PRO A N 1
ATOM 1122 C CA . PRO A 1 143 ? 17.5 1.429 -1.525 1 64.25 143 PRO A CA 1
ATOM 1123 C C . PRO A 1 143 ? 17.953 1.874 -2.912 1 64.25 143 PRO A C 1
ATOM 1125 O O . PRO A 1 143 ? 17.234 1.694 -3.893 1 64.25 143 PRO A O 1
ATOM 1128 N N . GLY A 1 144 ? 18.859 2.658 -3.023 1 64.06 144 GLY A N 1
ATOM 1129 C CA . GLY A 1 144 ? 19.469 3.104 -4.27 1 64.06 144 GLY A CA 1
ATOM 1130 C C . GLY A 1 144 ? 20.219 4.414 -4.133 1 64.06 144 GLY A C 1
ATOM 1131 O O . GLY A 1 144 ? 20.328 4.965 -3.035 1 64.06 144 GLY A O 1
ATOM 1132 N N . ARG A 1 145 ? 20.734 4.754 -5.238 1 61.09 145 ARG A N 1
ATOM 1133 C CA . ARG A 1 145 ? 21.547 5.965 -5.223 1 61.09 145 ARG A CA 1
ATOM 1134 C C . ARG A 1 145 ? 20.688 7.203 -5.008 1 61.09 145 ARG A C 1
ATOM 1136 O O . ARG A 1 145 ? 19.734 7.43 -5.75 1 61.09 145 ARG A O 1
ATOM 1143 N N . VAL A 1 146 ? 20.906 7.758 -3.869 1 70.56 146 VAL A N 1
ATOM 1144 C CA . VAL A 1 146 ? 20.297 9.055 -3.59 1 70.56 146 VAL A CA 1
ATOM 1145 C C . VAL A 1 146 ? 21 10.141 -4.391 1 70.56 146 VAL A C 1
ATOM 1147 O O . VAL A 1 146 ? 22.219 10.242 -4.371 1 70.56 146 VAL A O 1
ATOM 1150 N N . SER A 1 147 ? 20.234 10.812 -5.098 1 79.75 147 SER A N 1
ATOM 1151 C CA . SER A 1 147 ? 20.797 11.898 -5.891 1 79.75 147 SER A CA 1
ATOM 1152 C C . SER A 1 147 ? 21.406 12.977 -4.996 1 79.75 147 SER A C 1
ATOM 1154 O O . SER A 1 147 ? 21.062 13.078 -3.816 1 79.75 147 SER A O 1
ATOM 1156 N N . PRO A 1 148 ? 22.359 13.719 -5.551 1 85.69 148 PRO A N 1
ATOM 1157 C CA . PRO A 1 148 ? 22.922 14.844 -4.785 1 85.69 148 PRO A CA 1
ATOM 1158 C C . PRO A 1 148 ? 21.844 15.82 -4.32 1 85.69 148 PRO A C 1
ATOM 1160 O O . PRO A 1 148 ? 21.922 16.344 -3.209 1 85.69 148 PRO A O 1
ATOM 1163 N N . ALA A 1 149 ? 20.953 16 -5.133 1 84.38 149 ALA A N 1
ATOM 1164 C CA . ALA A 1 149 ? 19.859 16.906 -4.773 1 84.38 149 ALA A CA 1
ATOM 1165 C C . ALA A 1 149 ? 19.094 16.391 -3.564 1 84.38 149 ALA A C 1
ATOM 1167 O O . ALA A 1 149 ? 18.75 17.172 -2.666 1 84.38 149 ALA A O 1
ATOM 1168 N N . ALA A 1 150 ? 18.875 15.141 -3.568 1 85.75 150 ALA A N 1
ATOM 1169 C CA . ALA A 1 150 ? 18.172 14.531 -2.441 1 85.75 150 ALA A CA 1
ATOM 1170 C C . ALA A 1 150 ? 19 14.633 -1.163 1 85.75 150 ALA A C 1
ATOM 1172 O O . ALA A 1 150 ? 18.469 14.906 -0.089 1 85.75 150 ALA A O 1
ATOM 1173 N N . THR A 1 151 ? 20.25 14.453 -1.339 1 88.44 151 THR A N 1
ATOM 1174 C CA . THR A 1 151 ? 21.141 14.539 -0.194 1 88.44 151 THR A CA 1
ATOM 1175 C C . THR A 1 151 ? 21.109 15.93 0.421 1 88.44 151 THR A C 1
ATOM 1177 O O . THR A 1 151 ? 21.031 16.078 1.644 1 88.44 151 THR A O 1
ATOM 1180 N N . ARG A 1 152 ? 21.188 16.906 -0.413 1 89.19 152 ARG A N 1
ATOM 1181 C CA . ARG A 1 152 ? 21.141 18.281 0.059 1 89.19 152 ARG A CA 1
ATOM 1182 C C . ARG A 1 152 ? 19.844 18.578 0.792 1 89.19 152 ARG A C 1
ATOM 1184 O O . ARG A 1 152 ? 19.844 19.266 1.813 1 89.19 152 ARG A O 1
ATOM 1191 N N . LEU A 1 153 ? 18.844 18.078 0.238 1 89.88 153 LEU A N 1
ATOM 1192 C CA . LEU A 1 153 ? 17.531 18.281 0.835 1 89.88 153 LEU A CA 1
ATOM 1193 C C . LEU A 1 153 ? 17.438 17.641 2.211 1 89.88 153 LEU A C 1
ATOM 1195 O O . LEU A 1 153 ? 16.891 18.219 3.146 1 89.88 153 LEU A O 1
ATOM 1199 N N . ILE A 1 154 ? 17.938 16.438 2.314 1 91.31 154 ILE A N 1
ATOM 1200 C CA . ILE A 1 154 ? 17.922 15.703 3.574 1 91.31 154 ILE A CA 1
ATOM 1201 C C . ILE A 1 154 ? 18.766 16.453 4.613 1 91.31 154 ILE A C 1
ATOM 1203 O O . ILE A 1 154 ? 18.359 16.562 5.777 1 91.31 154 ILE A O 1
ATOM 1207 N N . ASP A 1 155 ? 19.828 17 4.188 1 90.94 155 ASP A N 1
ATOM 1208 C CA . ASP A 1 155 ? 20.672 17.781 5.082 1 90.94 155 ASP A CA 1
ATOM 1209 C C . ASP A 1 155 ? 19.922 19.016 5.602 1 90.94 155 ASP A C 1
ATOM 1211 O O . ASP A 1 155 ? 20.016 19.344 6.785 1 90.94 155 ASP A O 1
ATOM 1215 N N . LYS A 1 156 ? 19.281 19.656 4.68 1 90.38 156 LYS A N 1
ATOM 1216 C CA . LYS A 1 156 ? 18.484 20.812 5.062 1 90.38 156 LYS A CA 1
ATOM 1217 C C . LYS A 1 156 ? 17.406 20.438 6.082 1 90.38 156 LYS A C 1
ATOM 1219 O O . LYS A 1 156 ? 17.156 21.172 7.031 1 90.38 156 LYS A O 1
ATOM 1224 N N . MET A 1 157 ? 16.766 19.328 5.871 1 92.44 157 MET A N 1
ATOM 1225 C CA . MET A 1 157 ? 15.75 18.844 6.793 1 92.44 157 MET A CA 1
ATOM 1226 C C . MET A 1 157 ? 16.344 18.578 8.172 1 92.44 157 MET A C 1
ATOM 1228 O O . MET A 1 157 ? 15.742 18.938 9.188 1 92.44 157 MET A O 1
ATOM 1232 N N . GLN A 1 158 ? 17.469 17.922 8.164 1 91.25 158 GLN A N 1
ATOM 1233 C CA . GLN A 1 158 ? 18.141 17.578 9.414 1 91.25 158 GLN A CA 1
ATOM 1234 C C . GLN A 1 158 ? 18.484 18.828 10.219 1 91.25 158 GLN A C 1
ATOM 1236 O O . GLN A 1 158 ? 18.344 18.844 11.445 1 91.25 158 GLN A O 1
ATOM 1241 N N . LYS A 1 159 ? 18.922 19.797 9.547 1 89.06 159 LYS A N 1
ATOM 1242 C CA . LYS A 1 159 ? 19.297 21.047 10.211 1 89.06 159 LYS A CA 1
ATOM 1243 C C . LYS A 1 159 ? 18.078 21.734 10.82 1 89.06 159 LYS A C 1
ATOM 1245 O O . LYS A 1 159 ? 18.172 22.359 11.883 1 89.06 159 LYS A O 1
ATOM 1250 N N . ARG A 1 160 ? 17 21.531 10.148 1 88.94 160 ARG A N 1
ATOM 1251 C CA . ARG A 1 160 ? 15.797 22.25 10.57 1 88.94 160 ARG A CA 1
ATOM 1252 C C . ARG A 1 160 ? 15.031 21.453 11.625 1 88.94 160 ARG A C 1
ATOM 1254 O O . ARG A 1 160 ? 14.484 22.016 12.562 1 88.94 160 ARG A O 1
ATOM 1261 N N . ILE A 1 161 ? 14.93 20.062 11.18 1 87 161 ILE A N 1
ATOM 1262 C CA . ILE A 1 161 ? 14.219 19.141 12.062 1 87 161 ILE A CA 1
ATOM 1263 C C . ILE A 1 161 ? 15.219 18.234 12.781 1 87 161 ILE A C 1
ATOM 1265 O O . ILE A 1 161 ? 16 17.531 12.141 1 87 161 ILE A O 1
ATOM 1269 N N . GLY A 1 162 ? 15.758 18.391 13.789 1 86 162 GLY A N 1
ATOM 1270 C CA . GLY A 1 162 ? 16.766 17.688 14.562 1 86 162 GLY A CA 1
ATOM 1271 C C . GLY A 1 162 ? 16.453 16.203 14.734 1 86 162 GLY A C 1
ATOM 1272 O O . GLY A 1 162 ? 17.344 15.406 15.039 1 86 162 GLY A O 1
ATOM 1273 N N . ASN A 1 163 ? 15.258 15.742 14.516 1 92.75 163 ASN A N 1
ATOM 1274 C CA . ASN A 1 163 ? 14.82 14.375 14.773 1 92.75 163 ASN A CA 1
ATOM 1275 C C . ASN A 1 163 ? 14.414 13.664 13.484 1 92.75 163 ASN A C 1
ATOM 1277 O O . ASN A 1 163 ? 13.227 13.602 13.148 1 92.75 163 ASN A O 1
ATOM 1281 N N . LEU A 1 164 ? 15.414 13.102 12.797 1 94.38 164 LEU A N 1
ATOM 1282 C CA . LEU A 1 164 ? 15.195 12.352 11.562 1 94.38 164 LEU A CA 1
ATOM 1283 C C . LEU A 1 164 ? 15.57 10.891 11.734 1 94.38 164 LEU A C 1
ATOM 1285 O O . LEU A 1 164 ? 16.625 10.578 12.281 1 94.38 164 LEU A O 1
ATOM 1289 N N . ILE A 1 165 ? 14.68 10.039 11.312 1 95.88 165 ILE A N 1
ATOM 1290 C CA . ILE A 1 165 ? 14.945 8.609 11.32 1 95.88 165 ILE A CA 1
ATOM 1291 C C . ILE A 1 165 ? 14.883 8.07 9.891 1 95.88 165 ILE A C 1
ATOM 1293 O O . ILE A 1 165 ? 13.906 8.305 9.172 1 95.88 165 ILE A O 1
ATOM 1297 N N . CYS A 1 166 ? 15.953 7.391 9.461 1 94.88 166 CYS A N 1
ATOM 1298 C CA . CYS A 1 166 ? 15.945 6.723 8.164 1 94.88 166 CYS A CA 1
ATOM 1299 C C . CYS A 1 166 ? 15.328 5.332 8.273 1 94.88 166 CYS A C 1
ATOM 1301 O O . CYS A 1 166 ? 15.664 4.57 9.188 1 94.88 166 CYS A O 1
ATOM 1303 N N . LEU A 1 167 ? 14.391 5.078 7.359 1 95.5 167 LEU A N 1
ATOM 1304 C CA . LEU A 1 167 ? 13.727 3.779 7.293 1 95.5 167 LEU A CA 1
ATOM 1305 C C . LEU A 1 167 ? 14.117 3.037 6.02 1 95.5 167 LEU A C 1
ATOM 1307 O O . LEU A 1 167 ? 13.992 3.578 4.918 1 95.5 167 LEU A O 1
ATOM 1311 N N . GLU A 1 168 ? 14.648 1.762 6.09 1 91.94 168 GLU A N 1
ATOM 1312 C CA . GLU A 1 168 ? 15.023 0.862 5 1 91.94 168 GLU A CA 1
ATOM 1313 C C . GLU A 1 168 ? 16.453 1.11 4.547 1 91.94 168 GLU A C 1
ATOM 1315 O O . GLU A 1 168 ? 17.125 0.196 4.066 1 91.94 168 GLU A O 1
ATOM 1320 N N . GLN A 1 169 ? 16.859 2.34 4.547 1 88.88 169 GLN A N 1
ATOM 1321 C CA . GLN A 1 169 ? 18.188 2.688 4.066 1 88.88 169 GLN A CA 1
ATOM 1322 C C . GLN A 1 169 ? 18.875 3.66 5.016 1 88.88 169 GLN A C 1
ATOM 1324 O O . GLN A 1 169 ? 18.25 4.566 5.555 1 88.88 169 GLN A O 1
ATOM 1329 N N . ARG A 1 170 ? 20.156 3.482 5.117 1 89.56 170 ARG A N 1
ATOM 1330 C CA . ARG A 1 170 ? 20.953 4.395 5.934 1 89.56 170 ARG A CA 1
ATOM 1331 C C . ARG A 1 170 ? 21.359 5.633 5.141 1 89.56 170 ARG A C 1
ATOM 1333 O O . ARG A 1 170 ? 21.547 5.562 3.924 1 89.56 170 ARG A O 1
ATOM 1340 N N . TRP A 1 171 ? 21.453 6.668 5.863 1 87.94 171 TRP A N 1
ATOM 1341 C CA . TRP A 1 171 ? 21.953 7.914 5.289 1 87.94 171 TRP A CA 1
ATOM 1342 C C . TRP A 1 171 ? 22.891 8.625 6.254 1 87.94 171 TRP A C 1
ATOM 1344 O O . TRP A 1 171 ? 22.453 9.219 7.242 1 87.94 171 TRP A O 1
ATOM 1354 N N . GLY A 1 172 ? 24.125 8.609 5.84 1 85.31 172 GLY A N 1
ATOM 1355 C CA . GLY A 1 172 ? 25.109 9.258 6.691 1 85.31 172 GLY A CA 1
ATOM 1356 C C . GLY A 1 172 ? 25.078 8.766 8.125 1 85.31 172 GLY A C 1
ATOM 1357 O O . GLY A 1 172 ? 25.109 7.555 8.375 1 85.31 172 GLY A O 1
ATOM 1358 N N . GLU A 1 173 ? 25 9.727 9.039 1 88.38 173 GLU A N 1
ATOM 1359 C CA . GLU A 1 173 ? 25.047 9.398 10.461 1 88.38 173 GLU A CA 1
ATOM 1360 C C . GLU A 1 173 ? 23.641 9.414 11.07 1 88.38 173 GLU A C 1
ATOM 1362 O O . GLU A 1 173 ? 23.5 9.266 12.289 1 88.38 173 GLU A O 1
ATOM 1367 N N . LEU A 1 174 ? 22.719 9.531 10.242 1 91.69 174 LEU A N 1
ATOM 1368 C CA . LEU A 1 174 ? 21.344 9.547 10.758 1 91.69 174 LEU A CA 1
ATOM 1369 C C . LEU A 1 174 ? 20.953 8.18 11.297 1 91.69 174 LEU A C 1
ATOM 1371 O O . LEU A 1 174 ? 21.344 7.148 10.742 1 91.69 174 LEU A O 1
ATOM 1375 N N . PRO A 1 175 ? 20.219 8.219 12.43 1 94.75 175 PRO A N 1
ATOM 1376 C CA . PRO A 1 175 ? 19.703 6.93 12.891 1 94.75 175 PRO A CA 1
ATOM 1377 C C . PRO A 1 175 ? 18.812 6.238 11.852 1 94.75 175 PRO A C 1
ATOM 1379 O O . PRO A 1 175 ? 18.078 6.906 11.125 1 94.75 175 PRO A O 1
ATOM 1382 N N . ALA A 1 176 ? 18.953 4.914 11.836 1 95.75 176 ALA A N 1
ATOM 1383 C CA . ALA A 1 176 ? 18.234 4.184 10.797 1 95.75 176 ALA A CA 1
ATOM 1384 C C . ALA A 1 176 ? 17.656 2.883 11.336 1 95.75 176 ALA A C 1
ATOM 1386 O O . ALA A 1 176 ? 18.156 2.326 12.312 1 95.75 176 ALA A O 1
ATOM 1387 N N . VAL A 1 177 ? 16.516 2.525 10.797 1 97.12 177 VAL A N 1
ATOM 1388 C CA . VAL A 1 177 ? 15.93 1.198 10.969 1 97.12 177 VAL A CA 1
ATOM 1389 C C . VAL A 1 177 ? 16.016 0.419 9.656 1 97.12 177 VAL A C 1
ATOM 1391 O O . VAL A 1 177 ? 15.438 0.832 8.648 1 97.12 177 VAL A O 1
ATOM 1394 N N . THR A 1 178 ? 16.734 -0.609 9.602 1 96.06 178 THR A N 1
ATOM 1395 C CA . THR A 1 178 ? 16.922 -1.452 8.422 1 96.06 178 THR A CA 1
ATOM 1396 C C . THR A 1 178 ? 16.812 -2.928 8.797 1 96.06 178 THR A C 1
ATOM 1398 O O . THR A 1 178 ? 16.562 -3.268 9.953 1 96.06 178 THR A O 1
ATOM 1401 N N . PHE A 1 179 ? 16.828 -3.814 7.852 1 96.19 179 PHE A N 1
ATOM 1402 C CA . PHE A 1 179 ? 17 -5.242 8.094 1 96.19 179 PHE A CA 1
ATOM 1403 C C . PHE A 1 179 ? 18.312 -5.738 7.488 1 96.19 179 PHE A C 1
ATOM 1405 O O . PHE A 1 179 ? 18.938 -5.039 6.688 1 96.19 179 PHE A O 1
ATOM 1412 N N . ASP A 1 180 ? 18.766 -6.816 7.945 1 95.88 180 ASP A N 1
ATOM 1413 C CA . ASP A 1 180 ? 20.031 -7.383 7.484 1 95.88 180 ASP A CA 1
ATOM 1414 C C . ASP A 1 180 ? 19.906 -7.938 6.066 1 95.88 180 ASP A C 1
ATOM 1416 O O . ASP A 1 180 ? 19.844 -9.148 5.871 1 95.88 180 ASP A O 1
ATOM 1420 N N . ARG A 1 181 ? 20.016 -7.062 5.141 1 94.94 181 ARG A N 1
ATOM 1421 C CA . ARG A 1 181 ? 19.812 -7.398 3.734 1 94.94 181 ARG A CA 1
ATOM 1422 C C . ARG A 1 181 ? 20.875 -8.383 3.246 1 94.94 181 ARG A C 1
ATOM 1424 O O . ARG A 1 181 ? 20.547 -9.344 2.547 1 94.94 181 ARG A O 1
ATOM 1431 N N . MET A 1 182 ? 22.078 -8.07 3.543 1 96.31 182 MET A N 1
ATOM 1432 C CA . MET A 1 182 ? 23.172 -8.961 3.154 1 96.31 182 MET A CA 1
ATOM 1433 C C . MET A 1 182 ? 22.984 -10.344 3.781 1 96.31 182 MET A C 1
ATOM 1435 O O . MET A 1 182 ? 23.109 -11.359 3.096 1 96.31 182 MET A O 1
ATOM 1439 N N . GLY A 1 183 ? 22.688 -10.336 5.07 1 97.88 183 GLY A N 1
ATOM 1440 C CA . GLY A 1 183 ? 22.453 -11.594 5.766 1 97.88 183 GLY A CA 1
ATOM 1441 C C . GLY A 1 183 ? 21.281 -12.375 5.211 1 97.88 183 GLY A C 1
ATOM 1442 O O . GLY A 1 183 ? 21.344 -13.609 5.129 1 97.88 183 GLY A O 1
ATOM 1443 N N . ALA A 1 184 ? 20.266 -11.688 4.871 1 98.38 184 ALA A N 1
ATOM 1444 C CA . ALA A 1 184 ? 19.094 -12.336 4.285 1 98.38 184 ALA A CA 1
ATOM 1445 C C . ALA A 1 184 ? 19.453 -13.047 2.982 1 98.38 184 ALA A C 1
ATOM 1447 O O . ALA A 1 184 ? 19.062 -14.195 2.773 1 98.38 184 ALA A O 1
ATOM 1448 N N . ALA A 1 185 ? 20.188 -12.344 2.143 1 98.38 185 ALA A N 1
ATOM 1449 C CA . ALA A 1 185 ? 20.594 -12.93 0.867 1 98.38 185 ALA A CA 1
ATOM 1450 C C . ALA A 1 185 ? 21.531 -14.109 1.08 1 98.38 185 ALA A C 1
ATOM 1452 O O . ALA A 1 185 ? 21.406 -15.141 0.418 1 98.38 185 ALA A O 1
ATOM 1453 N N . ARG A 1 186 ? 22.453 -13.938 1.953 1 98.56 186 ARG A N 1
ATOM 1454 C CA . ARG A 1 186 ? 23.391 -15.016 2.273 1 98.56 186 ARG A CA 1
ATOM 1455 C C . ARG A 1 186 ? 22.641 -16.266 2.738 1 98.56 186 ARG A C 1
ATOM 1457 O O . ARG A 1 186 ? 22.953 -17.375 2.311 1 98.56 186 ARG A O 1
ATOM 1464 N N . THR A 1 187 ? 21.656 -16.062 3.578 1 98.62 187 THR A N 1
ATOM 1465 C CA . THR A 1 187 ? 20.844 -17.156 4.094 1 98.62 187 THR A CA 1
ATOM 1466 C C . THR A 1 187 ? 20.094 -17.859 2.963 1 98.62 187 THR A C 1
ATOM 1468 O O . THR A 1 187 ? 20.078 -19.078 2.881 1 98.62 187 THR A O 1
ATOM 1471 N N . ALA A 1 188 ? 19.516 -17.062 2.105 1 98.62 188 ALA A N 1
ATOM 1472 C CA . ALA A 1 188 ? 18.719 -17.594 0.991 1 98.62 188 ALA A CA 1
ATOM 1473 C C . ALA A 1 188 ? 19.594 -18.438 0.061 1 98.62 188 ALA A C 1
ATOM 1475 O O . ALA A 1 188 ? 19.25 -19.578 -0.269 1 98.62 188 ALA A O 1
ATOM 1476 N N . VAL A 1 189 ? 20.703 -17.891 -0.323 1 98.69 189 VAL A N 1
ATOM 1477 C CA . VAL A 1 189 ? 21.594 -18.562 -1.271 1 98.69 189 VAL A CA 1
ATOM 1478 C C . VAL A 1 189 ? 22.234 -19.781 -0.613 1 98.69 189 VAL A C 1
ATOM 1480 O O . VAL A 1 189 ? 22.344 -20.828 -1.231 1 98.69 189 VAL A O 1
ATOM 1483 N N . SER A 1 190 ? 22.688 -19.656 0.621 1 98.69 190 SER A N 1
ATOM 1484 C CA . SER A 1 190 ? 23.25 -20.781 1.355 1 98.69 190 SER A CA 1
ATOM 1485 C C . SER A 1 190 ? 22.297 -21.953 1.399 1 98.69 190 SER A C 1
ATOM 1487 O O . SER A 1 190 ? 22.719 -23.109 1.294 1 98.69 190 SER A O 1
ATOM 1489 N N . HIS A 1 191 ? 21.016 -21.641 1.601 1 98.5 191 HIS A N 1
ATOM 1490 C CA . HIS A 1 191 ? 20 -22.703 1.624 1 98.5 191 HIS A CA 1
ATOM 1491 C C . HIS A 1 191 ? 20.016 -23.516 0.333 1 98.5 191 HIS A C 1
ATOM 1493 O O . HIS A 1 191 ? 19.969 -24.734 0.368 1 98.5 191 HIS A O 1
ATOM 1499 N N . LEU A 1 192 ? 20.109 -22.828 -0.801 1 98.44 192 LEU A N 1
ATOM 1500 C CA . LEU A 1 192 ? 20.156 -23.484 -2.1 1 98.44 192 LEU A CA 1
ATOM 1501 C C . LEU A 1 192 ? 21.422 -24.312 -2.244 1 98.44 192 LEU A C 1
ATOM 1503 O O . LEU A 1 192 ? 21.391 -25.438 -2.754 1 98.44 192 LEU A O 1
ATOM 1507 N N . LEU A 1 193 ? 22.531 -23.781 -1.792 1 98.25 193 LEU A N 1
ATOM 1508 C CA . LEU A 1 193 ? 23.812 -24.484 -1.849 1 98.25 193 LEU A CA 1
ATOM 1509 C C . LEU A 1 193 ? 23.797 -25.719 -0.953 1 98.25 193 LEU A C 1
ATOM 1511 O O . LEU A 1 193 ? 24.312 -26.766 -1.326 1 98.25 193 LEU A O 1
ATOM 1515 N N . ASP A 1 194 ? 23.172 -25.594 0.202 1 97.94 194 ASP A N 1
ATOM 1516 C CA . ASP A 1 194 ? 23.047 -26.703 1.148 1 97.94 194 ASP A CA 1
ATOM 1517 C C . ASP A 1 194 ? 22.188 -27.828 0.576 1 97.94 194 ASP A C 1
ATOM 1519 O O . ASP A 1 194 ? 22.359 -28.984 0.943 1 97.94 194 ASP A O 1
ATOM 1523 N N . LEU A 1 195 ? 21.266 -27.484 -0.283 1 97.06 195 LEU A N 1
ATOM 1524 C CA . LEU A 1 195 ? 20.406 -28.469 -0.932 1 97.06 195 LEU A CA 1
ATOM 1525 C C . LEU A 1 195 ? 21.156 -29.172 -2.066 1 97.06 195 LEU A C 1
ATOM 1527 O O . LEU A 1 195 ? 20.609 -30.078 -2.693 1 97.06 195 LEU A O 1
ATOM 1531 N N . GLY A 1 196 ? 22.375 -28.672 -2.398 1 96.44 196 GLY A N 1
ATOM 1532 C CA . GLY A 1 196 ? 23.234 -29.391 -3.338 1 96.44 196 GLY A CA 1
ATOM 1533 C C . GLY A 1 196 ? 23.438 -28.641 -4.641 1 96.44 196 GLY A C 1
ATOM 1534 O O . GLY A 1 196 ? 24.234 -29.062 -5.488 1 96.44 196 GLY A O 1
ATOM 1535 N N . HIS A 1 197 ? 22.781 -27.516 -4.781 1 97.19 197 HIS A N 1
ATOM 1536 C CA . HIS A 1 197 ? 22.953 -26.734 -6.004 1 97.19 197 HIS A CA 1
ATOM 1537 C C . HIS A 1 197 ? 24.312 -26.031 -6.027 1 97.19 197 HIS A C 1
ATOM 1539 O O . HIS A 1 197 ? 24.781 -25.547 -4.996 1 97.19 197 HIS A O 1
ATOM 1545 N N . ARG A 1 198 ? 24.906 -25.969 -7.137 1 97 198 ARG A N 1
ATOM 1546 C CA . ARG A 1 198 ? 26.219 -25.328 -7.258 1 97 198 ARG A CA 1
ATOM 1547 C C . ARG A 1 198 ? 26.188 -24.188 -8.273 1 97 198 ARG A C 1
ATOM 1549 O O . ARG A 1 198 ? 27.047 -23.312 -8.266 1 97 198 ARG A O 1
ATOM 1556 N N . ARG A 1 199 ? 25.234 -24.266 -9.211 1 97.5 199 ARG A N 1
ATOM 1557 C CA . ARG A 1 199 ? 25 -23.172 -10.141 1 97.5 199 ARG A CA 1
ATOM 1558 C C . ARG A 1 199 ? 23.719 -22.406 -9.781 1 97.5 199 ARG A C 1
ATOM 1560 O O . ARG A 1 199 ? 22.625 -22.797 -10.211 1 97.5 199 ARG A O 1
ATOM 1567 N N . VAL A 1 200 ? 23.969 -21.359 -9.031 1 98.25 200 VAL A N 1
ATOM 1568 C CA . VAL A 1 200 ? 22.844 -20.578 -8.523 1 98.25 200 VAL A CA 1
ATOM 1569 C C . VAL A 1 200 ? 22.812 -19.219 -9.219 1 98.25 200 VAL A C 1
ATOM 1571 O O . VAL A 1 200 ? 23.781 -18.453 -9.141 1 98.25 200 VAL A O 1
ATOM 1574 N N . GLY A 1 201 ? 21.688 -18.953 -9.93 1 98.5 201 GLY A N 1
ATOM 1575 C CA . GLY A 1 201 ? 21.531 -17.656 -10.586 1 98.5 201 GLY A CA 1
ATOM 1576 C C . GLY A 1 201 ? 21.031 -16.578 -9.656 1 98.5 201 GLY A C 1
ATOM 1577 O O . GLY A 1 201 ? 20.219 -16.828 -8.766 1 98.5 201 GLY A O 1
ATOM 1578 N N . PHE A 1 202 ? 21.5 -15.375 -9.875 1 98.25 202 PHE A N 1
ATOM 1579 C CA . PHE A 1 202 ? 21.078 -14.18 -9.156 1 98.25 202 PHE A CA 1
ATOM 1580 C C . PHE A 1 202 ? 20.219 -13.289 -10.047 1 98.25 202 PHE A C 1
ATOM 1582 O O . PHE A 1 202 ? 20.641 -12.906 -11.141 1 98.25 202 PHE A O 1
ATOM 1589 N N . LEU A 1 203 ? 18.984 -12.969 -9.547 1 97.62 203 LEU A N 1
ATOM 1590 C CA . LEU A 1 203 ? 18.109 -12.023 -10.234 1 97.62 203 LEU A CA 1
ATOM 1591 C C . LEU A 1 203 ? 17.656 -10.914 -9.289 1 97.62 203 LEU A C 1
ATOM 1593 O O . LEU A 1 203 ? 16.953 -11.164 -8.32 1 97.62 203 LEU A O 1
ATOM 1597 N N . GLY A 1 204 ? 18.031 -9.656 -9.586 1 93.5 204 GLY A N 1
ATOM 1598 C CA . GLY A 1 204 ? 17.578 -8.562 -8.742 1 93.5 204 GLY A CA 1
ATOM 1599 C C . GLY A 1 204 ? 18.484 -7.336 -8.836 1 93.5 204 GLY A C 1
ATOM 1600 O O . GLY A 1 204 ? 19.484 -7.355 -9.539 1 93.5 204 GLY A O 1
ATOM 1601 N N . TYR A 1 205 ? 18.016 -6.277 -8.188 1 89.06 205 TYR A N 1
ATOM 1602 C CA . TYR A 1 205 ? 18.812 -5.059 -8.117 1 89.06 205 TYR A CA 1
ATOM 1603 C C . TYR A 1 205 ? 20.109 -5.293 -7.34 1 89.06 205 TYR A C 1
ATOM 1605 O O . TYR A 1 205 ? 20.109 -5.965 -6.309 1 89.06 205 TYR A O 1
ATOM 1613 N N . PRO A 1 206 ? 21.219 -4.793 -7.852 1 88.81 206 PRO A N 1
ATOM 1614 C CA . PRO A 1 206 ? 22.516 -5.047 -7.219 1 88.81 206 PRO A CA 1
ATOM 1615 C C . PRO A 1 206 ? 22.734 -4.191 -5.977 1 88.81 206 PRO A C 1
ATOM 1617 O O . PRO A 1 206 ? 23.375 -3.135 -6.062 1 88.81 206 PRO A O 1
ATOM 1620 N N . ASP A 1 207 ? 22.312 -4.578 -4.918 1 89.44 207 ASP A N 1
ATOM 1621 C CA . ASP A 1 207 ? 22.562 -3.951 -3.623 1 89.44 207 ASP A CA 1
ATOM 1622 C C . ASP A 1 207 ? 23.219 -4.93 -2.652 1 89.44 207 ASP A C 1
ATOM 1624 O O . ASP A 1 207 ? 23.953 -5.824 -3.07 1 89.44 207 ASP A O 1
ATOM 1628 N N . ASP A 1 208 ? 23.094 -4.762 -1.386 1 91.75 208 ASP A N 1
ATOM 1629 C CA . ASP A 1 208 ? 23.734 -5.59 -0.375 1 91.75 208 ASP A CA 1
ATOM 1630 C C . ASP A 1 208 ? 23.375 -7.062 -0.552 1 91.75 208 ASP A C 1
ATOM 1632 O O . ASP A 1 208 ? 24.094 -7.945 -0.067 1 91.75 208 ASP A O 1
ATOM 1636 N N . ARG A 1 209 ? 22.344 -7.328 -1.221 1 94.56 209 ARG A N 1
ATOM 1637 C CA . ARG A 1 209 ? 21.938 -8.711 -1.446 1 94.56 209 ARG A CA 1
ATOM 1638 C C . ARG A 1 209 ? 22.891 -9.422 -2.391 1 94.56 209 ARG A C 1
ATOM 1640 O O . ARG A 1 209 ? 23.109 -10.633 -2.27 1 94.56 209 ARG A O 1
ATOM 1647 N N . LEU A 1 210 ? 23.391 -8.633 -3.355 1 95.94 210 LEU A N 1
ATOM 1648 C CA . LEU A 1 210 ? 24.391 -9.219 -4.227 1 95.94 210 LEU A CA 1
ATOM 1649 C C . LEU A 1 210 ? 25.641 -9.609 -3.434 1 95.94 210 LEU A C 1
ATOM 1651 O O . LEU A 1 210 ? 26.25 -10.641 -3.705 1 95.94 210 LEU A O 1
ATOM 1655 N N . ASP A 1 211 ? 26.031 -8.75 -2.498 1 96.62 211 ASP A N 1
ATOM 1656 C CA . ASP A 1 211 ? 27.141 -9.094 -1.619 1 96.62 211 ASP A CA 1
ATOM 1657 C C . ASP A 1 211 ? 26.844 -10.359 -0.821 1 96.62 211 ASP A C 1
ATOM 1659 O O . ASP A 1 211 ? 27.719 -11.211 -0.647 1 96.62 211 ASP A O 1
ATOM 1663 N N . GLY A 1 212 ? 25.625 -10.445 -0.315 1 98.06 212 GLY A N 1
ATOM 1664 C CA . GLY A 1 212 ? 25.219 -11.656 0.382 1 98.06 212 GLY A CA 1
ATOM 1665 C C . GLY A 1 212 ? 25.312 -12.898 -0.482 1 98.06 212 GLY A C 1
ATOM 1666 O O . GLY A 1 212 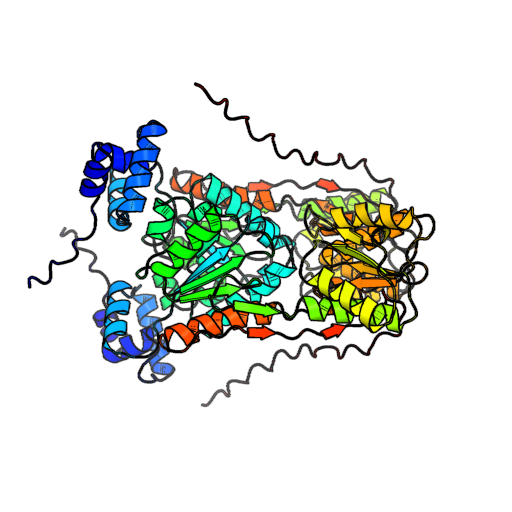? 25.734 -13.961 -0.014 1 98.06 212 GLY A O 1
ATOM 1667 N N . TYR A 1 213 ? 24.906 -12.766 -1.739 1 98.25 213 TYR A N 1
ATOM 1668 C CA . TYR A 1 213 ? 25.016 -13.836 -2.73 1 98.25 213 TYR A CA 1
ATOM 1669 C C . TYR A 1 213 ? 26.469 -14.281 -2.887 1 98.25 213 TYR A C 1
ATOM 1671 O O . TYR A 1 213 ? 26.766 -15.477 -2.803 1 98.25 213 TYR A O 1
ATOM 1679 N N . ARG A 1 214 ? 27.359 -13.336 -3.02 1 98.19 214 ARG A N 1
ATOM 1680 C CA . ARG A 1 214 ? 28.781 -13.617 -3.195 1 98.19 214 ARG A CA 1
ATOM 1681 C C . ARG A 1 214 ? 29.359 -14.312 -1.97 1 98.19 214 ARG A C 1
ATOM 1683 O O . ARG A 1 214 ? 30.109 -15.273 -2.098 1 98.19 214 ARG A O 1
ATOM 1690 N N . PHE A 1 215 ? 29.016 -13.867 -0.859 1 98.19 215 PHE A N 1
ATOM 1691 C CA . PHE A 1 215 ? 29.531 -14.43 0.382 1 98.19 215 PHE A CA 1
ATOM 1692 C C . PHE A 1 215 ? 29.062 -15.875 0.555 1 98.19 215 PHE A C 1
ATOM 1694 O O . PHE A 1 215 ? 29.828 -16.719 1.026 1 98.19 215 PHE A O 1
ATOM 1701 N N . ALA A 1 216 ? 27.812 -16.109 0.233 1 98.62 216 ALA A N 1
ATOM 1702 C CA . ALA A 1 216 ? 27.297 -17.469 0.324 1 98.62 216 ALA A CA 1
ATOM 1703 C C . ALA A 1 216 ? 28.094 -18.406 -0.565 1 98.62 216 ALA A C 1
ATOM 1705 O O . ALA A 1 216 ? 28.438 -19.531 -0.157 1 98.62 216 ALA A O 1
ATOM 1706 N N . LEU A 1 217 ? 28.391 -17.984 -1.79 1 98.62 217 LEU A N 1
ATOM 1707 C CA . LEU A 1 217 ? 29.188 -18.781 -2.701 1 98.62 217 LEU A CA 1
ATOM 1708 C C . LEU A 1 217 ? 30.578 -19.047 -2.113 1 98.62 217 LEU A C 1
ATOM 1710 O O . LEU A 1 217 ? 31.047 -20.188 -2.121 1 98.62 217 LEU A O 1
ATOM 1714 N N . LEU A 1 218 ? 31.141 -18 -1.578 1 98.12 218 LEU A N 1
ATOM 1715 C CA . LEU A 1 218 ? 32.469 -18.094 -0.983 1 98.12 218 LEU A CA 1
ATOM 1716 C C . LEU A 1 218 ? 32.469 -19.078 0.181 1 98.12 218 LEU A C 1
ATOM 1718 O O . LEU A 1 218 ? 33.344 -19.938 0.278 1 98.12 218 LEU A O 1
ATOM 1722 N N . ASP A 1 219 ? 31.516 -18.984 1.026 1 98.06 219 ASP A N 1
ATOM 1723 C CA . ASP A 1 219 ? 31.406 -19.828 2.215 1 98.06 219 ASP A CA 1
ATOM 1724 C C . ASP A 1 219 ? 31.297 -21.297 1.834 1 98.06 219 ASP A C 1
ATOM 1726 O O . ASP A 1 219 ? 31.625 -22.188 2.633 1 98.06 219 ASP A O 1
ATOM 1730 N N . HIS A 1 220 ? 30.828 -21.594 0.678 1 98.25 220 HIS A N 1
ATOM 1731 C CA . HIS A 1 220 ? 30.594 -22.953 0.247 1 98.25 220 HIS A CA 1
ATOM 1732 C C . HIS A 1 220 ? 31.625 -23.391 -0.793 1 98.25 220 HIS A C 1
ATOM 1734 O O . HIS A 1 220 ? 31.469 -24.438 -1.439 1 98.25 220 HIS A O 1
ATOM 1740 N N . ASP A 1 221 ? 32.594 -22.547 -1.021 1 98.06 221 ASP A N 1
ATOM 1741 C CA . ASP A 1 221 ? 33.688 -22.812 -1.947 1 98.06 221 ASP A CA 1
ATOM 1742 C C . ASP A 1 221 ? 33.188 -22.984 -3.373 1 98.06 221 ASP A C 1
ATOM 1744 O O . ASP A 1 221 ? 33.594 -23.891 -4.086 1 98.06 221 ASP A O 1
ATOM 1748 N N . VAL A 1 222 ? 32.156 -22.25 -3.732 1 98 222 VAL A N 1
ATOM 1749 C CA . VAL A 1 222 ? 31.641 -22.203 -5.09 1 98 222 VAL A CA 1
ATOM 1750 C C . VAL A 1 222 ? 32.125 -20.938 -5.793 1 98 222 VAL A C 1
ATOM 1752 O O . VAL A 1 222 ? 31.938 -19.828 -5.281 1 98 222 VAL A O 1
ATOM 1755 N N . PRO A 1 223 ? 32.781 -21.078 -6.914 1 96.38 223 PRO A N 1
ATOM 1756 C CA . PRO A 1 223 ? 33.25 -19.875 -7.613 1 96.38 223 PRO A CA 1
ATOM 1757 C C . PRO A 1 223 ? 32.094 -19.047 -8.195 1 96.38 223 PRO A C 1
ATOM 1759 O O . PRO A 1 223 ? 31.141 -19.609 -8.703 1 96.38 223 PRO A O 1
ATOM 1762 N N . MET A 1 224 ? 32.312 -17.812 -8.133 1 95.38 224 MET A N 1
ATOM 1763 C CA . MET A 1 224 ? 31.312 -16.922 -8.75 1 95.38 224 MET A CA 1
ATOM 1764 C C . MET A 1 224 ? 31.438 -16.953 -10.266 1 95.38 224 MET A C 1
ATOM 1766 O O . MET A 1 224 ? 32.562 -16.938 -10.805 1 95.38 224 MET A O 1
ATOM 1770 N N . ASP A 1 225 ? 30.359 -17.094 -10.883 1 96.75 225 ASP A N 1
ATOM 1771 C CA . ASP A 1 225 ? 30.234 -16.984 -12.328 1 96.75 225 ASP A CA 1
ATOM 1772 C C . ASP A 1 225 ? 29.438 -15.75 -12.727 1 96.75 225 ASP A C 1
ATOM 1774 O O . ASP A 1 225 ? 28.219 -15.688 -12.492 1 96.75 225 ASP A O 1
ATOM 1778 N N . GLU A 1 226 ? 30.031 -14.805 -13.344 1 95.88 226 GLU A N 1
ATOM 1779 C CA . GLU A 1 226 ? 29.406 -13.523 -13.68 1 95.88 226 GLU A CA 1
ATOM 1780 C C . GLU A 1 226 ? 28.234 -13.719 -14.625 1 95.88 226 GLU A C 1
ATOM 1782 O O . GLU A 1 226 ? 27.297 -12.914 -14.633 1 95.88 226 GLU A O 1
ATOM 1787 N N . GLU A 1 227 ? 28.219 -14.797 -15.367 1 96.25 227 GLU A N 1
ATOM 1788 C CA . GLU A 1 227 ? 27.125 -15.062 -16.312 1 96.25 227 GLU A CA 1
ATOM 1789 C C . GLU A 1 227 ? 25.828 -15.406 -15.57 1 96.25 227 GLU A C 1
ATOM 1791 O O . GLU A 1 227 ? 24.75 -15.305 -16.141 1 96.25 227 GLU A O 1
ATOM 1796 N N . LEU A 1 228 ? 25.984 -15.781 -14.312 1 97.75 228 LEU A N 1
ATOM 1797 C CA . LEU A 1 228 ? 24.828 -16.203 -13.531 1 97.75 228 LEU A CA 1
ATOM 1798 C C . LEU A 1 228 ? 24.219 -15.008 -12.797 1 97.75 228 LEU A C 1
ATOM 1800 O O . LEU A 1 228 ? 23.203 -15.148 -12.125 1 97.75 228 LEU A O 1
ATOM 1804 N N . VAL A 1 229 ? 24.828 -13.82 -12.93 1 97.19 229 VAL A N 1
ATOM 1805 C CA . VAL A 1 229 ? 24.359 -12.617 -12.258 1 97.19 229 VAL A CA 1
ATOM 1806 C C . VAL A 1 229 ? 23.609 -11.734 -13.25 1 97.19 229 VAL A C 1
ATOM 1808 O O . VAL A 1 229 ? 24.219 -11.188 -14.18 1 97.19 229 VAL A O 1
ATOM 1811 N N . CYS A 1 230 ? 22.281 -11.594 -13.023 1 94.56 230 CYS A N 1
ATOM 1812 C CA . CYS A 1 230 ? 21.453 -10.742 -13.875 1 94.56 230 CYS A CA 1
ATOM 1813 C C . CYS A 1 230 ? 20.844 -9.594 -13.07 1 94.56 230 CYS A C 1
ATOM 1815 O O . CYS A 1 230 ? 19.734 -9.711 -12.555 1 94.56 230 CYS A O 1
ATOM 1817 N N . PRO A 1 231 ? 21.516 -8.5 -13.062 1 89.69 231 PRO A N 1
ATOM 1818 C CA . PRO A 1 231 ? 20.984 -7.355 -12.312 1 89.69 231 PRO A CA 1
ATOM 1819 C C . PRO A 1 231 ? 19.75 -6.746 -12.977 1 89.69 231 PRO A C 1
ATOM 1821 O O . PRO A 1 231 ? 19.703 -6.59 -14.195 1 89.69 231 PRO A O 1
ATOM 1824 N N . THR A 1 232 ? 18.703 -6.535 -12.164 1 84.75 232 THR A N 1
ATOM 1825 C CA . THR A 1 232 ? 17.5 -5.844 -12.617 1 84.75 232 THR A CA 1
ATOM 1826 C C . THR A 1 232 ? 17.625 -4.336 -12.398 1 84.75 232 THR A C 1
ATOM 1828 O O . THR A 1 232 ? 16.984 -3.783 -11.492 1 84.75 232 THR A O 1
ATOM 1831 N N . ARG A 1 233 ? 18.234 -3.641 -13.258 1 78.12 233 ARG A N 1
ATOM 1832 C CA . ARG A 1 233 ? 18.547 -2.229 -13.062 1 78.12 233 ARG A CA 1
ATOM 1833 C C . ARG A 1 233 ? 17.281 -1.372 -13.125 1 78.12 233 ARG A C 1
ATOM 1835 O O . ARG A 1 233 ? 17.266 -0.262 -12.586 1 78.12 233 ARG A O 1
ATOM 1842 N N . GLU A 1 234 ? 16.281 -1.941 -13.742 1 76.94 234 GLU A N 1
ATOM 1843 C CA . GLU A 1 234 ? 15.008 -1.223 -13.836 1 76.94 234 GLU A CA 1
ATOM 1844 C C . GLU A 1 234 ? 14.211 -1.343 -12.539 1 76.94 234 GLU A C 1
ATOM 1846 O O . GLU A 1 234 ? 13.172 -0.698 -12.383 1 76.94 234 GLU A O 1
ATOM 1851 N N . GLY A 1 235 ? 14.664 -2.125 -11.602 1 83 235 GLY A N 1
ATOM 1852 C CA . GLY A 1 235 ? 13.984 -2.307 -10.328 1 83 235 GLY A CA 1
ATOM 1853 C C . GLY A 1 235 ? 13.523 -3.732 -10.094 1 83 235 GLY A C 1
ATOM 1854 O O . GLY A 1 235 ? 13.594 -4.57 -11 1 83 235 GLY A O 1
ATOM 1855 N N . ASN A 1 236 ? 13.203 -4.023 -8.875 1 89.94 236 ASN A N 1
ATOM 1856 C CA . ASN A 1 236 ? 12.734 -5.355 -8.5 1 89.94 236 ASN A CA 1
ATOM 1857 C C . ASN A 1 236 ? 11.25 -5.535 -8.82 1 89.94 236 ASN A C 1
ATOM 1859 O O . ASN A 1 236 ? 10.406 -5.441 -7.934 1 89.94 236 ASN A O 1
ATOM 1863 N N . THR A 1 237 ? 11 -5.785 -10.047 1 92.75 237 THR A N 1
ATOM 1864 C CA . THR A 1 237 ? 9.633 -5.941 -10.531 1 92.75 237 THR A CA 1
ATOM 1865 C C . THR A 1 237 ? 9.406 -7.34 -11.094 1 92.75 237 THR A C 1
ATOM 1867 O O . THR A 1 237 ? 10.367 -8.023 -11.461 1 92.75 237 THR A O 1
ATOM 1870 N N . PRO A 1 238 ? 8.156 -7.73 -11.133 1 96 238 PRO A N 1
ATOM 1871 C CA . PRO A 1 238 ? 7.879 -9.016 -11.781 1 96 238 PRO A CA 1
ATOM 1872 C C . PRO A 1 238 ? 8.312 -9.039 -13.242 1 96 238 PRO A C 1
ATOM 1874 O O . PRO A 1 238 ? 8.812 -10.062 -13.727 1 96 238 PRO A O 1
ATOM 1877 N N . ALA A 1 239 ? 8.141 -7.914 -13.922 1 95.75 239 ALA A N 1
ATOM 1878 C CA . ALA A 1 239 ? 8.531 -7.82 -15.328 1 95.75 239 ALA A CA 1
ATOM 1879 C C . ALA A 1 239 ? 10.023 -8.102 -15.5 1 95.75 239 ALA A C 1
ATOM 1881 O O . ALA A 1 239 ? 10.422 -8.812 -16.422 1 95.75 239 ALA A O 1
ATOM 1882 N N . ALA A 1 240 ? 10.773 -7.523 -14.672 1 95.06 240 ALA A N 1
ATOM 1883 C CA . ALA A 1 240 ? 12.219 -7.738 -14.719 1 95.06 240 ALA A CA 1
ATOM 1884 C C . ALA A 1 240 ? 12.562 -9.203 -14.477 1 95.06 240 ALA A C 1
ATOM 1886 O O . ALA A 1 240 ? 13.391 -9.781 -15.188 1 95.06 240 ALA A O 1
ATOM 1887 N N . GLY A 1 241 ? 11.945 -9.82 -13.484 1 97.12 241 GLY A N 1
ATOM 1888 C CA . GLY A 1 241 ? 12.164 -11.234 -13.219 1 97.12 241 GLY A CA 1
ATOM 1889 C C . GLY A 1 241 ? 11.828 -12.125 -14.398 1 97.12 241 GLY A C 1
ATOM 1890 O O . GLY A 1 241 ? 12.578 -13.039 -14.734 1 97.12 241 GLY A O 1
ATOM 1891 N N . HIS A 1 242 ? 10.688 -11.789 -14.992 1 97.06 242 HIS A N 1
ATOM 1892 C CA . HIS A 1 242 ? 10.203 -12.539 -16.156 1 97.06 242 HIS A CA 1
ATOM 1893 C C . HIS A 1 242 ? 11.195 -12.477 -17.297 1 97.06 242 HIS A C 1
ATOM 1895 O O . HIS A 1 242 ? 11.539 -13.5 -17.891 1 97.06 242 HIS A O 1
ATOM 1901 N N . ARG A 1 243 ? 11.688 -11.344 -17.562 1 95.75 243 ARG A N 1
ATOM 1902 C CA . ARG A 1 243 ? 12.586 -11.125 -18.688 1 95.75 243 ARG A CA 1
ATOM 1903 C C . ARG A 1 243 ? 13.953 -11.742 -18.422 1 95.75 243 ARG A C 1
ATOM 1905 O O . ARG A 1 243 ? 14.492 -12.461 -19.266 1 95.75 243 ARG A O 1
ATOM 1912 N N . HIS A 1 244 ? 14.461 -11.57 -17.312 1 95.69 244 HIS A N 1
ATOM 1913 C CA . HIS A 1 244 ? 15.844 -11.922 -17.016 1 95.69 244 HIS A CA 1
ATOM 1914 C C . HIS A 1 244 ? 16 -13.43 -16.828 1 95.69 244 HIS A C 1
ATOM 1916 O O . HIS A 1 244 ? 17.062 -13.992 -17.109 1 95.69 244 HIS A O 1
ATOM 1922 N N . VAL A 1 245 ? 15.023 -14.07 -16.344 1 97.75 245 VAL A N 1
ATOM 1923 C CA . VAL A 1 245 ? 15.133 -15.516 -16.156 1 97.75 245 VAL A CA 1
ATOM 1924 C C . VAL A 1 245 ? 15.297 -16.203 -17.516 1 97.75 245 VAL A C 1
ATOM 1926 O O . VAL A 1 245 ? 15.945 -17.234 -17.609 1 97.75 245 VAL A O 1
ATOM 1929 N N . GLN A 1 246 ? 14.703 -15.602 -18.531 1 96.56 246 GLN A N 1
ATOM 1930 C CA . GLN A 1 246 ? 14.859 -16.141 -19.891 1 96.56 246 GLN A CA 1
ATOM 1931 C C . GLN A 1 246 ? 16.328 -16.109 -20.328 1 96.56 246 GLN A C 1
ATOM 1933 O O . GLN A 1 246 ? 16.812 -17.047 -20.953 1 96.56 246 GLN A O 1
ATOM 1938 N N . THR A 1 247 ? 16.969 -15.086 -19.953 1 96.06 247 THR A N 1
ATOM 1939 C CA . THR A 1 247 ? 18.375 -14.938 -20.266 1 96.06 247 THR A CA 1
ATOM 1940 C C . THR A 1 247 ? 19.203 -16.016 -19.562 1 96.06 247 THR A C 1
ATOM 1942 O O . THR A 1 247 ? 20.078 -16.625 -20.188 1 96.06 247 THR A O 1
ATOM 1945 N N . LEU A 1 248 ? 18.969 -16.266 -18.344 1 97.5 248 LEU A N 1
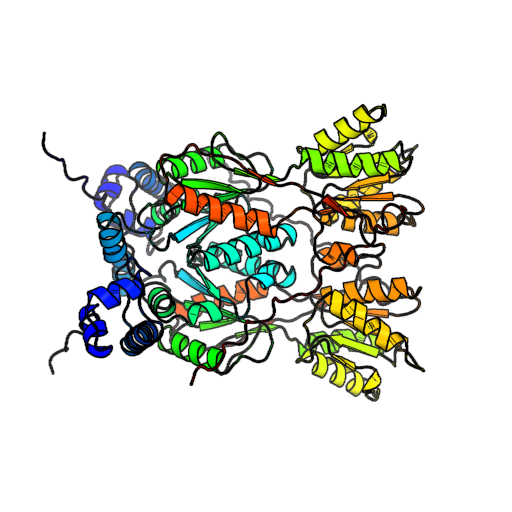ATOM 1946 C CA . LEU A 1 248 ? 19.719 -17.25 -17.562 1 97.5 248 LEU A CA 1
ATOM 1947 C C . LEU A 1 248 ? 19.5 -18.656 -18.078 1 97.5 248 LEU A C 1
ATOM 1949 O O . LEU A 1 248 ? 20.422 -19.453 -18.141 1 97.5 248 LEU A O 1
ATOM 1953 N N . MET A 1 249 ? 18.266 -18.938 -18.453 1 97.75 249 MET A N 1
ATOM 1954 C CA . MET A 1 249 ? 17.922 -20.297 -18.859 1 97.75 249 MET A CA 1
ATOM 1955 C C . MET A 1 249 ? 18.422 -20.578 -20.281 1 97.75 249 MET A C 1
ATOM 1957 O O . MET A 1 249 ? 18.469 -21.734 -20.703 1 97.75 249 MET A O 1
ATOM 1961 N N . ALA A 1 250 ? 18.828 -19.547 -21 1 97.12 250 ALA A N 1
ATOM 1962 C CA . ALA A 1 250 ? 19.344 -19.688 -22.375 1 97.12 250 ALA A CA 1
ATOM 1963 C C . ALA A 1 250 ? 20.844 -19.969 -22.375 1 97.12 250 ALA A C 1
ATOM 1965 O O . ALA A 1 250 ? 21.422 -20.281 -23.422 1 97.12 250 ALA A O 1
ATOM 1966 N N . LEU A 1 251 ? 21.453 -19.938 -21.266 1 97.06 251 LEU A N 1
ATOM 1967 C CA . LEU A 1 251 ? 22.875 -20.234 -21.172 1 97.06 251 LEU A CA 1
ATOM 1968 C C . LEU A 1 251 ? 23.156 -21.672 -21.562 1 97.06 251 LEU A C 1
ATOM 1970 O O . LEU A 1 251 ? 22.281 -22.531 -21.484 1 97.06 251 LEU A O 1
ATOM 1974 N N . ALA A 1 252 ? 24.422 -21.891 -22 1 96.5 252 ALA A N 1
ATOM 1975 C CA . ALA A 1 252 ? 24.828 -23.25 -22.375 1 96.5 252 ALA A CA 1
ATOM 1976 C C . ALA A 1 252 ? 24.703 -24.203 -21.203 1 96.5 252 ALA A C 1
ATOM 1978 O O . ALA A 1 252 ? 24.312 -25.359 -21.375 1 96.5 252 ALA A O 1
ATOM 1979 N N . ASP A 1 253 ? 25.078 -23.688 -20.062 1 96.19 253 ASP A N 1
ATOM 1980 C CA . ASP A 1 253 ? 24.922 -24.391 -18.781 1 96.19 253 ASP A CA 1
ATOM 1981 C C . ASP A 1 253 ? 24.062 -23.594 -17.812 1 96.19 253 ASP A C 1
ATOM 1983 O O . ASP A 1 253 ? 24.594 -22.891 -16.938 1 96.19 253 ASP A O 1
ATOM 1987 N N . PRO A 1 254 ? 22.766 -23.766 -17.891 1 97.62 254 PRO A N 1
ATOM 1988 C CA . PRO A 1 254 ? 21.875 -22.953 -17.078 1 97.62 254 PRO A CA 1
ATOM 1989 C C . PRO A 1 254 ? 21.938 -23.312 -15.594 1 97.62 254 PRO A C 1
ATOM 1991 O O . PRO A 1 254 ? 22.344 -24.422 -15.242 1 97.62 254 PRO A O 1
ATOM 1994 N N . PRO A 1 255 ? 21.578 -22.359 -14.758 1 98.19 255 PRO A N 1
ATOM 1995 C CA . PRO A 1 255 ? 21.531 -22.688 -13.328 1 98.19 255 PRO A CA 1
ATOM 1996 C C . PRO A 1 255 ? 20.438 -23.672 -12.977 1 98.19 255 PRO A C 1
ATOM 1998 O O . PRO A 1 255 ? 19.422 -23.75 -13.672 1 98.19 255 PRO A O 1
ATOM 2001 N N . THR A 1 256 ? 20.688 -24.391 -11.93 1 97.81 256 THR A N 1
ATOM 2002 C CA . THR A 1 256 ? 19.688 -25.328 -11.438 1 97.81 256 THR A CA 1
ATOM 2003 C C . THR A 1 256 ? 18.891 -24.719 -10.289 1 97.81 256 THR A C 1
ATOM 2005 O O . THR A 1 256 ? 17.906 -25.297 -9.828 1 97.81 256 THR A O 1
ATOM 2008 N N . ALA A 1 257 ? 19.344 -23.594 -9.789 1 98.38 257 ALA A N 1
ATOM 2009 C CA . ALA A 1 257 ? 18.672 -22.844 -8.734 1 98.38 257 ALA A CA 1
ATOM 2010 C C . ALA A 1 257 ? 18.781 -21.328 -8.977 1 98.38 257 ALA A C 1
ATOM 2012 O O . ALA A 1 257 ? 19.734 -20.875 -9.594 1 98.38 257 ALA A O 1
ATOM 2013 N N . LEU A 1 258 ? 17.766 -20.625 -8.578 1 98.75 258 LEU A N 1
ATOM 2014 C CA . LEU A 1 258 ? 17.719 -19.188 -8.734 1 98.75 258 LEU A CA 1
ATOM 2015 C C . LEU A 1 258 ? 17.438 -18.5 -7.395 1 98.75 258 LEU A C 1
ATOM 2017 O O . LEU A 1 258 ? 16.641 -18.984 -6.602 1 98.75 258 LEU A O 1
ATOM 2021 N N . PHE A 1 259 ? 18.188 -17.453 -7.113 1 98.62 259 PHE A N 1
ATOM 2022 C CA . PHE A 1 259 ? 17.906 -16.5 -6.039 1 98.62 259 PHE A CA 1
ATOM 2023 C C . PHE A 1 259 ? 17.328 -15.211 -6.602 1 98.62 259 PHE A C 1
ATOM 2025 O O . PHE A 1 259 ? 18.016 -14.469 -7.297 1 98.62 259 PHE A O 1
ATOM 2032 N N . ALA A 1 260 ? 16 -14.992 -6.363 1 98.5 260 ALA A N 1
ATOM 2033 C CA . ALA A 1 260 ? 15.359 -13.719 -6.684 1 98.5 260 ALA A CA 1
ATOM 2034 C C . ALA A 1 260 ? 15.43 -12.75 -5.504 1 98.5 260 ALA A C 1
ATOM 2036 O O . ALA A 1 260 ? 15.039 -13.102 -4.387 1 98.5 260 ALA A O 1
ATOM 2037 N N . CYS A 1 261 ? 15.766 -11.531 -5.723 1 96.31 261 CYS A N 1
ATOM 2038 C CA . CYS A 1 261 ? 16.062 -10.586 -4.656 1 96.31 261 CYS A CA 1
ATOM 2039 C C . CYS A 1 261 ? 14.789 -10.109 -3.977 1 96.31 261 CYS A C 1
ATOM 2041 O O . CYS A 1 261 ? 14.844 -9.461 -2.926 1 96.31 261 CYS A O 1
ATOM 2043 N N . SER A 1 262 ? 13.656 -10.359 -4.5 1 96.44 262 SER A N 1
ATOM 2044 C CA . SER A 1 262 ? 12.367 -10.031 -3.908 1 96.44 262 SER A CA 1
ATOM 2045 C C . SER A 1 262 ? 11.281 -11 -4.379 1 96.44 262 SER A C 1
ATOM 2047 O O . SER A 1 262 ? 11.43 -11.648 -5.414 1 96.44 262 SER A O 1
ATOM 2049 N N . ASP A 1 263 ? 10.242 -11.086 -3.592 1 97.69 263 ASP A N 1
ATOM 2050 C CA . ASP A 1 263 ? 9.125 -11.953 -3.957 1 97.69 263 ASP A CA 1
ATOM 2051 C C . ASP A 1 263 ? 8.508 -11.523 -5.285 1 97.69 263 ASP A C 1
ATOM 2053 O O . ASP A 1 263 ? 8.055 -12.367 -6.066 1 97.69 263 ASP A O 1
ATOM 2057 N N . GLU A 1 264 ? 8.469 -10.234 -5.543 1 96.31 264 GLU A N 1
ATOM 2058 C CA . GLU A 1 264 ? 7.922 -9.75 -6.809 1 96.31 264 GLU A CA 1
ATOM 2059 C C . GLU A 1 264 ? 8.75 -10.242 -7.992 1 96.31 264 GLU A C 1
ATOM 2061 O O . GLU A 1 264 ? 8.203 -10.672 -9.008 1 96.31 264 GLU A O 1
ATOM 2066 N N . VAL A 1 265 ? 10.047 -10.164 -7.871 1 97.06 265 VAL A N 1
ATOM 2067 C CA . VAL A 1 265 ? 10.938 -10.695 -8.898 1 97.06 265 VAL A CA 1
ATOM 2068 C C . VAL A 1 265 ? 10.695 -12.195 -9.055 1 97.06 265 VAL A C 1
ATOM 2070 O O . VAL A 1 265 ? 10.641 -12.711 -10.18 1 97.06 265 VAL A O 1
ATOM 2073 N N . ALA A 1 266 ? 10.531 -12.875 -7.934 1 98.44 266 ALA A N 1
ATOM 2074 C CA . ALA A 1 266 ? 10.328 -14.32 -7.938 1 98.44 266 ALA A CA 1
ATOM 2075 C C . ALA A 1 266 ? 9.062 -14.688 -8.711 1 98.44 266 ALA A C 1
ATOM 2077 O O . ALA A 1 266 ? 9.047 -15.688 -9.438 1 98.44 266 ALA A O 1
ATOM 2078 N N . VAL A 1 267 ? 8.039 -13.906 -8.523 1 98 267 VAL A N 1
ATOM 2079 C CA . VAL A 1 267 ? 6.793 -14.164 -9.242 1 98 267 VAL A CA 1
ATOM 2080 C C . VAL A 1 267 ? 7.039 -14.086 -10.742 1 98 267 VAL A C 1
ATOM 2082 O O . VAL A 1 267 ? 6.566 -14.93 -11.508 1 98 267 VAL A O 1
ATOM 2085 N N . GLY A 1 268 ? 7.77 -13.047 -11.156 1 98 268 GLY A N 1
ATOM 2086 C CA . GLY A 1 268 ? 8.148 -12.922 -12.555 1 98 268 GLY A CA 1
ATOM 2087 C C . GLY A 1 268 ? 8.992 -14.086 -13.047 1 98 268 GLY A C 1
ATOM 2088 O O . GLY A 1 268 ? 8.805 -14.562 -14.164 1 98 268 GLY A O 1
ATOM 2089 N N . VAL A 1 269 ? 9.875 -14.531 -12.227 1 98.31 269 VAL A N 1
ATOM 2090 C CA . VAL A 1 269 ? 10.742 -15.664 -12.539 1 98.31 269 VAL A CA 1
ATOM 2091 C C . VAL A 1 269 ? 9.898 -16.922 -12.766 1 98.31 269 VAL A C 1
ATOM 2093 O O . VAL A 1 269 ? 10.094 -17.641 -13.75 1 98.31 269 VAL A O 1
ATOM 2096 N N . MET A 1 270 ? 8.992 -17.188 -11.867 1 98.19 270 MET A N 1
ATOM 2097 C CA . MET A 1 270 ? 8.117 -18.344 -11.992 1 98.19 270 MET A CA 1
ATOM 2098 C C . MET A 1 270 ? 7.34 -18.297 -13.297 1 98.19 270 MET A C 1
ATOM 2100 O O . MET A 1 270 ? 7.191 -19.328 -13.969 1 98.19 270 MET A O 1
ATOM 2104 N N . SER A 1 271 ? 6.883 -17.125 -13.625 1 97.88 271 SER A N 1
ATOM 2105 C CA . SER A 1 271 ? 6.145 -16.938 -14.867 1 97.88 271 SER A CA 1
ATOM 2106 C C . SER A 1 271 ? 7.02 -17.25 -16.078 1 97.88 271 SER A C 1
ATOM 2108 O O . SER A 1 271 ? 6.59 -17.953 -17 1 97.88 271 SER A O 1
ATOM 2110 N N . GLY A 1 272 ? 8.188 -16.672 -16.078 1 97.94 272 GLY A N 1
ATOM 2111 C CA . GLY A 1 272 ? 9.117 -16.922 -17.172 1 97.94 272 GLY A CA 1
ATOM 2112 C C . GLY A 1 272 ? 9.484 -18.391 -17.312 1 97.94 272 GLY A C 1
ATOM 2113 O O . GLY A 1 272 ? 9.547 -18.906 -18.438 1 97.94 272 GLY A O 1
ATOM 2114 N N . LEU A 1 273 ? 9.727 -19.094 -16.234 1 98 273 LEU A N 1
ATOM 2115 C CA . LEU A 1 273 ? 10.039 -20.516 -16.25 1 98 273 LEU A CA 1
ATOM 2116 C C . LEU A 1 273 ? 8.875 -21.312 -16.812 1 98 273 LEU A C 1
ATOM 2118 O O . LEU A 1 273 ? 9.07 -22.234 -17.609 1 98 273 LEU A O 1
ATOM 2122 N N . HIS A 1 274 ? 7.73 -20.953 -16.359 1 96.19 274 HIS A N 1
ATOM 2123 C CA . HIS A 1 274 ? 6.527 -21.609 -16.844 1 96.19 274 HIS A CA 1
ATOM 2124 C C . HIS A 1 274 ? 6.426 -21.531 -18.359 1 96.19 274 HIS A C 1
ATOM 2126 O O . HIS A 1 274 ? 6.102 -22.516 -19.031 1 96.19 274 HIS A O 1
ATOM 2132 N N . GLU A 1 275 ? 6.672 -20.391 -18.875 1 95.94 275 GLU A N 1
ATOM 2133 C CA . GLU A 1 275 ? 6.602 -20.172 -20.328 1 95.94 275 GLU A CA 1
ATOM 2134 C C . GLU A 1 275 ? 7.625 -21.031 -21.062 1 95.94 275 GLU A C 1
ATOM 2136 O O . GLU A 1 275 ? 7.406 -21.406 -22.203 1 95.94 275 GLU A O 1
ATOM 2141 N N . LEU A 1 276 ? 8.688 -21.328 -20.422 1 97.06 276 LEU A N 1
ATOM 2142 C CA . LEU A 1 276 ? 9.75 -22.141 -21.016 1 97.06 276 LEU A CA 1
ATOM 2143 C C . LEU A 1 276 ? 9.469 -23.641 -20.812 1 97.06 276 LEU A C 1
ATOM 2145 O O . LEU A 1 276 ? 10.258 -24.484 -21.234 1 97.06 276 LEU A O 1
ATOM 2149 N N . GLY A 1 277 ? 8.383 -23.906 -20.125 1 96 277 GLY A N 1
ATOM 2150 C CA . GLY A 1 277 ? 8.023 -25.297 -19.859 1 96 277 GLY A CA 1
ATOM 2151 C C . GLY A 1 277 ? 8.828 -25.922 -18.734 1 96 277 GLY A C 1
ATOM 2152 O O . GLY A 1 277 ? 8.953 -27.141 -18.656 1 96 277 GLY A O 1
ATOM 2153 N N . LEU A 1 278 ? 9.438 -25.078 -17.859 1 97.12 278 LEU A N 1
ATOM 2154 C CA . LEU A 1 278 ? 10.25 -25.547 -16.734 1 97.12 278 LEU A CA 1
ATOM 2155 C C . LEU A 1 278 ? 9.469 -25.484 -15.43 1 97.12 278 LEU A C 1
ATOM 2157 O O . LEU A 1 278 ? 8.75 -24.516 -15.18 1 97.12 278 LEU A O 1
ATOM 2161 N N . SER A 1 279 ? 9.641 -26.516 -14.617 1 95.31 279 SER A N 1
ATOM 2162 C CA . SER A 1 279 ? 8.906 -26.609 -13.359 1 95.31 279 SER A CA 1
ATOM 2163 C C . SER A 1 279 ? 9.758 -26.156 -12.18 1 95.31 279 SER A C 1
ATOM 2165 O O . SER A 1 279 ? 10.969 -26.406 -12.156 1 95.31 279 SER A O 1
ATOM 2167 N N . VAL A 1 280 ? 9.156 -25.5 -11.281 1 97 280 VAL A N 1
ATOM 2168 C CA . VAL A 1 280 ? 9.734 -25.172 -9.977 1 97 280 VAL A CA 1
ATOM 2169 C C . VAL A 1 280 ? 9.148 -26.109 -8.914 1 97 280 VAL A C 1
ATOM 2171 O O . VAL A 1 280 ? 7.926 -26.203 -8.766 1 97 280 VAL A O 1
ATOM 2174 N N . PRO A 1 281 ? 9.883 -26.828 -8.203 1 96.5 281 PRO A N 1
ATOM 2175 C CA . PRO A 1 281 ? 11.344 -26.797 -8.086 1 96.5 281 PRO A CA 1
ATOM 2176 C C . PRO A 1 281 ? 12.023 -27.891 -8.922 1 96.5 281 PRO A C 1
ATOM 2178 O O . PRO A 1 281 ? 13.25 -28 -8.914 1 96.5 281 PRO A O 1
ATOM 2181 N N . GLU A 1 282 ? 11.273 -28.734 -9.578 1 95.44 282 GLU A N 1
ATOM 2182 C CA . GLU A 1 282 ? 11.812 -29.969 -10.164 1 95.44 282 GLU A CA 1
ATOM 2183 C C . GLU A 1 282 ? 12.93 -29.656 -11.148 1 95.44 282 GLU A C 1
ATOM 2185 O O . GLU A 1 282 ? 13.961 -30.344 -11.164 1 95.44 282 GLU A O 1
ATOM 2190 N N . ASP A 1 283 ? 12.734 -28.656 -11.992 1 96.44 283 ASP A N 1
ATOM 2191 C CA . ASP A 1 283 ? 13.758 -28.281 -12.969 1 96.44 283 ASP A CA 1
ATOM 2192 C C . ASP A 1 283 ? 14.672 -27.203 -12.414 1 96.44 283 ASP A C 1
ATOM 2194 O O . ASP A 1 283 ? 15.883 -27.219 -12.648 1 96.44 283 ASP A O 1
ATOM 2198 N N . VAL A 1 284 ? 14.055 -26.234 -11.766 1 98.06 284 VAL A N 1
ATOM 2199 C CA . VAL A 1 284 ? 14.805 -25.094 -11.227 1 98.06 284 VAL A CA 1
ATOM 2200 C C . VAL A 1 284 ? 14.281 -24.75 -9.836 1 98.06 284 VAL A C 1
ATOM 2202 O O . VAL A 1 284 ? 13.102 -24.422 -9.68 1 98.06 284 VAL A O 1
ATOM 2205 N N . ALA A 1 285 ? 15.164 -24.828 -8.828 1 98.44 285 ALA A N 1
ATOM 2206 C CA . ALA A 1 285 ? 14.781 -24.391 -7.484 1 98.44 285 ALA A CA 1
ATOM 2207 C C . ALA A 1 285 ? 14.789 -22.875 -7.371 1 98.44 285 ALA A C 1
ATOM 2209 O O . ALA A 1 285 ? 15.531 -22.188 -8.094 1 98.44 285 ALA A O 1
ATOM 2210 N N . LEU A 1 286 ? 13.914 -22.328 -6.488 1 98.75 286 LEU A N 1
ATOM 2211 C CA . LEU A 1 286 ? 13.773 -20.875 -6.387 1 98.75 286 LEU A CA 1
ATOM 2212 C C . LEU A 1 286 ? 13.625 -20.453 -4.93 1 98.75 286 LEU A C 1
ATOM 2214 O O . LEU A 1 286 ? 12.836 -21.031 -4.18 1 98.75 286 LEU A O 1
ATOM 2218 N N . VAL A 1 287 ? 14.406 -19.5 -4.473 1 98.75 287 VAL A N 1
ATOM 2219 C CA . VAL A 1 287 ? 14.289 -18.859 -3.17 1 98.75 287 VAL A CA 1
ATOM 2220 C C . VAL A 1 287 ? 14.305 -17.344 -3.342 1 98.75 287 VAL A C 1
ATOM 2222 O O . VAL A 1 287 ? 14.945 -16.812 -4.254 1 98.75 287 VAL A O 1
ATOM 2225 N N . SER A 1 288 ? 13.555 -16.641 -2.531 1 98.69 288 SER A N 1
ATOM 2226 C CA . SER A 1 288 ? 13.484 -15.188 -2.633 1 98.69 288 SER A CA 1
ATOM 2227 C C . SER A 1 288 ? 13.586 -14.531 -1.261 1 98.69 288 SER A C 1
ATOM 2229 O O . SER A 1 288 ? 14.047 -15.156 -0.302 1 98.69 288 SER A O 1
ATOM 2231 N N . ILE A 1 289 ? 13.305 -13.227 -1.17 1 98.25 289 ILE A N 1
ATOM 2232 C CA . ILE A 1 289 ? 13.289 -12.438 0.058 1 98.25 289 ILE A CA 1
ATOM 2233 C C . ILE A 1 289 ? 12.016 -11.594 0.118 1 98.25 289 ILE A C 1
ATOM 2235 O O . ILE A 1 289 ? 11.516 -11.133 -0.913 1 98.25 289 ILE A O 1
ATOM 2239 N N . ASP A 1 290 ? 11.508 -11.312 1.339 1 97.69 290 ASP A N 1
ATOM 2240 C CA . ASP A 1 290 ? 10.43 -10.391 1.707 1 97.69 290 ASP A CA 1
ATOM 2241 C C . ASP A 1 290 ? 9.344 -11.109 2.5 1 97.69 290 ASP A C 1
ATOM 2243 O O . ASP A 1 290 ? 9.008 -10.703 3.613 1 97.69 290 ASP A O 1
ATOM 2247 N N . ASP A 1 291 ? 8.805 -12.234 1.842 1 98.19 291 ASP A N 1
ATOM 2248 C CA . ASP A 1 291 ? 7.68 -12.977 2.402 1 98.19 291 ASP A CA 1
ATOM 2249 C C . ASP A 1 291 ? 6.402 -12.141 2.379 1 98.19 291 ASP A C 1
ATOM 2251 O O . ASP A 1 291 ? 5.754 -11.961 3.412 1 98.19 291 ASP A O 1
ATOM 2255 N N . ILE A 1 292 ? 6.07 -11.625 1.214 1 95.94 292 ILE A N 1
ATOM 2256 C CA . ILE A 1 292 ? 4.816 -10.891 1.083 1 95.94 292 ILE A CA 1
ATOM 2257 C C . ILE A 1 292 ? 3.637 -11.836 1.28 1 95.94 292 ILE A C 1
ATOM 2259 O O . ILE A 1 292 ? 3.781 -13.055 1.143 1 95.94 292 ILE A O 1
ATOM 2263 N N . PRO A 1 293 ? 2.449 -11.336 1.504 1 92.38 293 PRO A N 1
ATOM 2264 C CA . PRO A 1 293 ? 1.315 -12.18 1.889 1 92.38 293 PRO A CA 1
ATOM 2265 C C . PRO A 1 293 ? 0.974 -13.227 0.83 1 92.38 293 PRO A C 1
ATOM 2267 O O . PRO A 1 293 ? 0.575 -14.344 1.168 1 92.38 293 PRO A O 1
ATOM 2270 N N . LEU A 1 294 ? 1.184 -12.93 -0.377 1 95.31 294 LEU A N 1
ATOM 2271 C CA . LEU A 1 294 ? 0.793 -13.828 -1.461 1 95.31 294 LEU A CA 1
ATOM 2272 C C . LEU A 1 294 ? 1.8 -14.961 -1.618 1 95.31 294 LEU A C 1
ATOM 2274 O O . LEU A 1 294 ? 1.514 -15.969 -2.277 1 95.31 294 LEU A O 1
ATOM 2278 N N . ALA A 1 295 ? 2.949 -14.812 -1.047 1 97.12 295 ALA A N 1
ATOM 2279 C CA . ALA A 1 295 ? 4.066 -15.727 -1.277 1 97.12 295 ALA A CA 1
ATOM 2280 C C . ALA A 1 295 ? 3.693 -17.156 -0.905 1 97.12 295 ALA A C 1
ATOM 2282 O O . ALA A 1 295 ? 4.055 -18.109 -1.609 1 97.12 295 ALA A O 1
ATOM 2283 N N . ARG A 1 296 ? 2.936 -17.312 0.176 1 97 296 ARG A N 1
ATOM 2284 C CA . ARG A 1 296 ? 2.621 -18.656 0.681 1 97 296 ARG A CA 1
ATOM 2285 C C . ARG A 1 296 ? 1.554 -19.328 -0.176 1 97 296 ARG A C 1
ATOM 2287 O O . ARG A 1 296 ? 1.341 -20.531 -0.076 1 97 296 ARG A O 1
ATOM 2294 N N . TYR A 1 297 ? 0.935 -18.531 -1.071 1 97 297 TYR A N 1
ATOM 2295 C CA . TYR A 1 297 ? -0.171 -19.094 -1.846 1 97 297 TYR A CA 1
ATOM 2296 C C . TYR A 1 297 ? 0.215 -19.25 -3.311 1 97 297 TYR A C 1
ATOM 2298 O O . TYR A 1 297 ? -0.603 -19.672 -4.133 1 97 297 TYR A O 1
ATOM 2306 N N . LEU A 1 298 ? 1.422 -18.906 -3.631 1 96.81 298 LEU A N 1
ATOM 2307 C CA . LEU A 1 298 ? 1.886 -19.156 -4.992 1 96.81 298 LEU A CA 1
ATOM 2308 C C . LEU A 1 298 ? 1.978 -20.656 -5.27 1 96.81 298 LEU A C 1
ATOM 2310 O O . LEU A 1 298 ? 1.913 -21.469 -4.344 1 96.81 298 LEU A O 1
ATOM 2314 N N . THR A 1 299 ? 1.98 -20.984 -6.582 1 92.62 299 THR A N 1
ATOM 2315 C CA . THR A 1 299 ? 2.096 -22.391 -6.98 1 92.62 299 THR A CA 1
ATOM 2316 C C . THR A 1 299 ? 3.328 -22.594 -7.852 1 92.62 299 THR A C 1
ATOM 2318 O O . THR A 1 299 ? 3.324 -22.25 -9.039 1 92.62 299 THR A O 1
ATOM 2321 N N . PRO A 1 300 ? 4.348 -23.203 -7.27 1 94.56 300 PRO A N 1
ATOM 2322 C CA . PRO A 1 300 ? 4.441 -23.672 -5.883 1 94.56 300 PRO A CA 1
ATOM 2323 C C . PRO A 1 300 ? 4.59 -22.531 -4.883 1 94.56 300 PRO A C 1
ATOM 2325 O O . PRO A 1 300 ? 4.934 -21.422 -5.27 1 94.56 300 PRO A O 1
ATOM 2328 N N . SER A 1 301 ? 4.254 -22.875 -3.568 1 97.06 301 SER A N 1
ATOM 2329 C CA . SER A 1 301 ? 4.477 -21.891 -2.514 1 97.06 301 SER A CA 1
ATOM 2330 C C . SER A 1 301 ? 5.945 -21.484 -2.43 1 97.06 301 SER A C 1
ATOM 2332 O O . SER A 1 301 ? 6.832 -22.328 -2.576 1 97.06 301 SER A O 1
ATOM 2334 N N . LEU A 1 302 ? 6.16 -20.234 -2.188 1 98.19 302 LEU A N 1
ATOM 2335 C CA . LEU A 1 302 ? 7.477 -19.656 -2.396 1 98.19 302 LEU A CA 1
ATOM 2336 C C . LEU A 1 302 ? 8.312 -19.734 -1.125 1 98.19 302 LEU A C 1
ATOM 2338 O O . LEU A 1 302 ? 7.906 -19.219 -0.077 1 98.19 302 LEU A O 1
ATOM 2342 N N . THR A 1 303 ? 9.453 -20.422 -1.163 1 98.62 303 THR A N 1
ATOM 2343 C CA . THR A 1 303 ? 10.477 -20.297 -0.13 1 98.62 303 THR A CA 1
ATOM 2344 C C . THR A 1 303 ? 11.094 -18.906 -0.157 1 98.62 303 THR A C 1
ATOM 2346 O O . THR A 1 303 ? 11.539 -18.438 -1.209 1 98.62 303 THR A O 1
ATOM 2349 N N . THR A 1 304 ? 11.094 -18.219 0.944 1 98.69 304 THR A N 1
ATOM 2350 C CA . THR A 1 304 ? 11.531 -16.828 0.995 1 98.69 304 THR A CA 1
ATOM 2351 C C . THR A 1 304 ? 12.086 -16.484 2.375 1 98.69 304 THR A C 1
ATOM 2353 O O . THR A 1 304 ? 11.828 -17.203 3.346 1 98.69 304 THR A O 1
ATOM 2356 N N . VAL A 1 305 ? 12.938 -15.508 2.436 1 98.75 305 VAL A N 1
ATOM 2357 C CA . VAL A 1 305 ? 13.375 -14.969 3.721 1 98.75 305 VAL A CA 1
ATOM 2358 C C . VAL A 1 305 ? 12.359 -13.938 4.219 1 98.75 305 VAL A C 1
ATOM 2360 O O . VAL A 1 305 ? 12.039 -12.984 3.512 1 98.75 305 VAL A O 1
ATOM 2363 N N . HIS A 1 306 ? 11.875 -14.164 5.391 1 98.69 306 HIS A N 1
ATOM 2364 C CA . HIS A 1 306 ? 10.891 -13.258 5.988 1 98.69 306 HIS A CA 1
ATOM 2365 C C . HIS A 1 306 ? 11.555 -11.984 6.492 1 98.69 306 HIS A C 1
ATOM 2367 O O . HIS A 1 306 ? 12.445 -12.031 7.344 1 98.69 306 HIS A O 1
ATOM 2373 N N . VAL A 1 307 ? 11.203 -10.883 5.941 1 98.19 307 VAL A N 1
ATOM 2374 C CA . VAL A 1 307 ? 11.547 -9.555 6.453 1 98.19 307 VAL A CA 1
ATOM 2375 C C . VAL A 1 307 ? 10.438 -9.055 7.371 1 98.19 307 VAL A C 1
ATOM 2377 O O . VAL A 1 307 ? 9.258 -9.086 7.004 1 98.19 307 VAL A O 1
ATOM 2380 N N . PRO A 1 308 ? 10.727 -8.656 8.594 1 98.12 308 PRO A N 1
ATOM 2381 C CA . PRO A 1 308 ? 9.688 -8.148 9.5 1 98.12 308 PRO A CA 1
ATOM 2382 C C . PRO A 1 308 ? 9.234 -6.738 9.141 1 98.12 308 PRO A C 1
ATOM 2384 O O . PRO A 1 308 ? 9.492 -5.793 9.898 1 98.12 308 PRO A O 1
ATOM 2387 N N . LYS A 1 309 ? 8.469 -6.621 8.117 1 97.25 309 LYS A N 1
ATOM 2388 C CA . LYS A 1 309 ? 8.117 -5.355 7.477 1 97.25 309 LYS A CA 1
ATOM 2389 C C . LYS A 1 309 ? 7.324 -4.461 8.43 1 97.25 309 LYS A C 1
ATOM 2391 O O . LYS A 1 309 ? 7.668 -3.295 8.617 1 97.25 309 LYS A O 1
ATOM 2396 N N . ALA A 1 310 ? 6.262 -4.988 9.047 1 96.5 310 ALA A N 1
ATOM 2397 C CA . ALA A 1 310 ? 5.465 -4.207 9.992 1 96.5 310 ALA A CA 1
ATOM 2398 C C . ALA A 1 310 ? 6.32 -3.707 11.148 1 96.5 310 ALA A C 1
ATOM 2400 O O . ALA A 1 310 ? 6.176 -2.562 11.586 1 96.5 310 ALA A O 1
ATOM 2401 N N . ASP A 1 311 ? 7.211 -4.508 11.562 1 97.94 311 ASP A N 1
ATOM 2402 C CA . ASP A 1 311 ? 8.094 -4.141 12.664 1 97.94 311 ASP A CA 1
ATOM 2403 C C . ASP A 1 311 ? 9.055 -3.031 12.25 1 97.94 311 ASP A C 1
ATOM 2405 O O . ASP A 1 311 ? 9.43 -2.188 13.07 1 97.94 311 ASP A O 1
ATOM 2409 N N . LEU A 1 312 ? 9.516 -3.113 11.031 1 97.75 312 LEU A N 1
ATOM 2410 C CA . LEU A 1 312 ? 10.367 -2.035 10.539 1 97.75 312 LEU A CA 1
ATOM 2411 C C . LEU A 1 312 ? 9.695 -0.681 10.727 1 97.75 312 LEU A C 1
ATOM 2413 O O . LEU A 1 312 ? 10.281 0.232 11.312 1 97.75 312 LEU A O 1
ATOM 2417 N N . GLY A 1 313 ? 8.469 -0.555 10.266 1 97.31 313 GLY A N 1
ATOM 2418 C CA . GLY A 1 313 ? 7.711 0.68 10.414 1 97.31 313 GLY A CA 1
ATOM 2419 C C . GLY A 1 313 ? 7.48 1.063 11.867 1 97.31 313 GLY A C 1
ATOM 2420 O O . GLY A 1 313 ? 7.652 2.225 12.242 1 97.31 313 GLY A O 1
ATOM 2421 N N . ALA A 1 314 ? 7.133 0.057 12.617 1 97.38 314 ALA A N 1
ATOM 2422 C CA . ALA A 1 314 ? 6.855 0.288 14.031 1 97.38 314 ALA A CA 1
ATOM 2423 C C . ALA A 1 314 ? 8.102 0.798 14.758 1 97.38 314 ALA A C 1
ATOM 2425 O O . ALA A 1 314 ? 8.023 1.752 15.539 1 97.38 314 ALA A O 1
ATOM 2426 N N . HIS A 1 315 ? 9.219 0.222 14.477 1 97.69 315 HIS A N 1
ATOM 2427 C CA . HIS A 1 315 ? 10.453 0.599 15.148 1 97.69 315 HIS A CA 1
ATOM 2428 C C . HIS A 1 315 ? 10.852 2.029 14.797 1 97.69 315 HIS A C 1
ATOM 2430 O O . HIS A 1 315 ? 11.414 2.742 15.633 1 97.69 315 HIS A O 1
ATOM 2436 N N . ALA A 1 316 ? 10.625 2.395 13.562 1 97 316 ALA A N 1
ATOM 2437 C CA . ALA A 1 316 ? 10.945 3.762 13.164 1 97 316 ALA A CA 1
ATOM 2438 C C . ALA A 1 316 ? 10.188 4.777 14.008 1 97 316 ALA A C 1
ATOM 2440 O O . ALA A 1 316 ? 10.758 5.77 14.469 1 97 316 ALA A O 1
ATOM 2441 N N . VAL A 1 317 ? 8.938 4.516 14.258 1 95.81 317 VAL A N 1
ATOM 2442 C CA . VAL A 1 317 ? 8.109 5.41 15.062 1 95.81 317 VAL A CA 1
ATOM 2443 C C . VAL A 1 317 ? 8.586 5.402 16.516 1 95.81 317 VAL A C 1
ATOM 2445 O O . VAL A 1 317 ? 8.695 6.457 17.141 1 95.81 317 VAL A O 1
ATOM 2448 N N . ARG A 1 318 ? 8.883 4.203 17.016 1 95.19 318 ARG A N 1
ATOM 2449 C CA . ARG A 1 318 ? 9.375 4.094 18.391 1 95.19 318 ARG A CA 1
ATOM 2450 C C . ARG A 1 318 ? 10.664 4.887 18.578 1 95.19 318 ARG A C 1
ATOM 2452 O O . ARG A 1 318 ? 10.828 5.578 19.594 1 95.19 318 ARG A O 1
ATOM 2459 N N . MET A 1 319 ? 11.5 4.746 17.641 1 94.81 319 MET A N 1
ATOM 2460 C CA . MET A 1 319 ? 12.766 5.473 17.703 1 94.81 319 MET A CA 1
ATOM 2461 C C . MET A 1 319 ? 12.539 6.977 17.625 1 94.81 319 MET A C 1
ATOM 2463 O O . MET A 1 319 ? 13.195 7.742 18.344 1 94.81 319 MET A O 1
ATOM 2467 N N . LEU A 1 320 ? 11.68 7.367 16.719 1 93.56 320 LEU A N 1
ATOM 2468 C CA . LEU A 1 320 ? 11.344 8.781 16.594 1 93.56 320 LEU A CA 1
ATOM 2469 C C . LEU A 1 320 ? 10.852 9.336 17.922 1 93.56 320 LEU A C 1
ATOM 2471 O O . LEU A 1 320 ? 11.266 10.414 18.344 1 93.56 320 LEU A O 1
ATOM 2475 N N . ARG A 1 321 ? 10.008 8.609 18.547 1 90.94 321 ARG A N 1
ATOM 2476 C CA . ARG A 1 321 ? 9.445 9.023 19.828 1 90.94 321 ARG A CA 1
ATOM 2477 C C . ARG A 1 321 ? 10.523 9.07 20.906 1 90.94 321 ARG A C 1
ATOM 2479 O O . ARG A 1 321 ? 10.586 10.023 21.688 1 90.94 321 ARG A O 1
ATOM 2486 N N . ALA A 1 322 ? 11.297 8.039 20.969 1 89.44 322 ALA A N 1
ATOM 2487 C CA . ALA A 1 322 ? 12.352 7.953 21.969 1 89.44 322 ALA A CA 1
ATOM 2488 C C . ALA A 1 322 ? 13.305 9.141 21.875 1 89.44 322 ALA A C 1
ATOM 2490 O O . ALA A 1 322 ? 13.727 9.703 22.875 1 89.44 322 ALA A O 1
ATOM 2491 N N . ARG A 1 323 ? 13.633 9.508 20.703 1 88.75 323 ARG A N 1
ATOM 2492 C CA . ARG A 1 323 ? 14.555 10.617 20.484 1 88.75 323 ARG A CA 1
ATOM 2493 C C . ARG A 1 323 ? 13.914 11.945 20.859 1 88.75 323 ARG A C 1
ATOM 2495 O O . ARG A 1 323 ? 14.594 12.859 21.328 1 88.75 323 ARG A O 1
ATOM 2502 N N . ALA A 1 324 ? 12.648 12.039 20.547 1 83.62 324 ALA A N 1
ATOM 2503 C CA . ALA A 1 324 ? 11.93 13.25 20.922 1 83.62 324 ALA A CA 1
ATOM 2504 C C . ALA A 1 324 ? 11.953 13.438 22.438 1 83.62 324 ALA A C 1
ATOM 2506 O O . ALA A 1 324 ? 12.039 14.562 22.938 1 83.62 324 ALA A O 1
ATOM 2507 N N . LEU A 1 325 ? 11.906 12.344 23.141 1 80.06 325 LEU A N 1
ATOM 2508 C CA . LEU A 1 325 ? 11.859 12.375 24.609 1 80.06 325 LEU A CA 1
ATOM 2509 C C . LEU A 1 325 ? 13.258 12.539 25.188 1 80.06 325 LEU A C 1
ATOM 2511 O O . LEU A 1 325 ? 13.422 13.055 26.297 1 80.06 325 LEU A O 1
ATOM 2515 N N . ASN A 1 326 ? 14.195 12.016 24.453 1 82.5 326 ASN A N 1
ATOM 2516 C CA . ASN A 1 326 ? 15.586 12.086 24.875 1 82.5 326 ASN A CA 1
ATOM 2517 C C . ASN A 1 326 ? 16.484 12.609 23.766 1 82.5 326 ASN A C 1
ATOM 2519 O O . ASN A 1 326 ? 17.344 11.883 23.25 1 82.5 326 ASN A O 1
ATOM 2523 N N . PRO A 1 327 ? 16.438 13.859 23.516 1 75.62 327 PRO A N 1
ATOM 2524 C CA . PRO A 1 327 ? 17.125 14.414 22.344 1 75.62 327 PRO A CA 1
ATOM 2525 C C . PRO A 1 327 ? 18.656 14.336 22.484 1 75.62 327 PRO A C 1
ATOM 2527 O O . PRO A 1 327 ? 19.359 14.383 21.484 1 75.62 327 PRO A O 1
ATOM 2530 N N . ASP A 1 328 ? 19.109 14.141 23.656 1 76.69 328 ASP A N 1
ATOM 2531 C CA . ASP A 1 328 ? 20.547 14.164 23.891 1 76.69 328 ASP A CA 1
ATOM 2532 C C . ASP A 1 328 ? 21.141 12.758 23.781 1 76.69 328 ASP A C 1
ATOM 2534 O O . ASP A 1 328 ? 22.375 12.594 23.812 1 76.69 328 ASP A O 1
ATOM 2538 N N . GLN A 1 329 ? 20.328 11.812 23.656 1 77.06 329 GLN A N 1
ATOM 2539 C CA . GLN A 1 329 ? 20.844 10.445 23.547 1 77.06 329 GLN A CA 1
ATOM 2540 C C . GLN A 1 329 ? 21.469 10.203 22.172 1 77.06 329 GLN A C 1
ATOM 2542 O O . GLN A 1 329 ? 21 10.727 21.172 1 77.06 329 GLN A O 1
ATOM 2547 N N . THR A 1 330 ? 22.562 9.539 22.141 1 79.25 330 THR A N 1
ATOM 2548 C CA . THR A 1 330 ? 23.266 9.203 20.906 1 79.25 330 THR A CA 1
ATOM 2549 C C . THR A 1 330 ? 22.359 8.422 19.969 1 79.25 330 THR A C 1
ATOM 2551 O O . THR 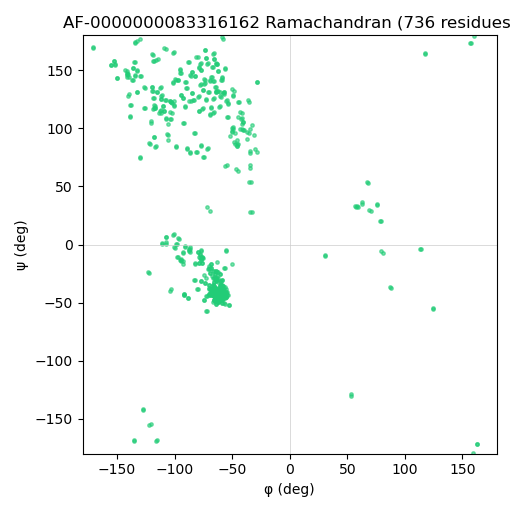A 1 330 ? 21.703 7.461 20.391 1 79.25 330 THR A O 1
ATOM 2554 N N . PRO A 1 331 ? 22.359 8.922 18.812 1 77.88 331 PRO A N 1
ATOM 2555 C CA . PRO A 1 331 ? 21.531 8.203 17.844 1 77.88 331 PRO A CA 1
ATOM 2556 C C . PRO A 1 331 ? 21.969 6.758 17.625 1 77.88 331 PRO A C 1
ATOM 2558 O O . PRO A 1 331 ? 23.172 6.473 17.609 1 77.88 331 PRO A O 1
ATOM 2561 N N . VAL A 1 332 ? 21.031 5.852 17.688 1 87.5 332 VAL A N 1
ATOM 2562 C CA . VAL A 1 332 ? 21.328 4.438 17.469 1 87.5 332 VAL A CA 1
ATOM 2563 C C . VAL A 1 332 ? 20.531 3.926 16.266 1 87.5 332 VAL A C 1
ATOM 2565 O O . VAL A 1 332 ? 19.391 4.352 16.031 1 87.5 332 VAL A O 1
ATOM 2568 N N . SER A 1 333 ? 21.219 3.186 15.438 1 94.56 333 SER A N 1
ATOM 2569 C CA . SER A 1 333 ? 20.547 2.496 14.344 1 94.56 333 SER A CA 1
ATOM 2570 C C . SER A 1 333 ? 20.203 1.059 14.719 1 94.56 333 SER A C 1
ATOM 2572 O O . SER A 1 333 ? 20.875 0.461 15.57 1 94.56 333 SER A O 1
ATOM 2574 N N . VAL A 1 334 ? 19.141 0.599 14.188 1 96.06 334 VAL A N 1
ATOM 2575 C CA . VAL A 1 334 ? 18.672 -0.751 14.484 1 96.06 334 VAL A CA 1
ATOM 2576 C C . VAL A 1 334 ? 18.625 -1.577 13.195 1 96.06 334 VAL A C 1
ATOM 2578 O O . VAL A 1 334 ? 18.234 -1.078 12.141 1 96.06 334 VAL A O 1
ATOM 2581 N N . VAL A 1 335 ? 19.172 -2.746 13.258 1 96.94 335 VAL A N 1
ATOM 2582 C CA . VAL A 1 335 ? 19.078 -3.73 12.188 1 96.94 335 VAL A CA 1
ATOM 2583 C C . VAL A 1 335 ? 18.234 -4.914 12.648 1 96.94 335 VAL A C 1
ATOM 2585 O O . VAL A 1 335 ? 18.594 -5.609 13.602 1 96.94 335 VAL A O 1
ATOM 2588 N N . LEU A 1 336 ? 17.094 -5.137 12.023 1 97.5 336 LEU A N 1
ATOM 2589 C CA . LEU A 1 336 ? 16.203 -6.211 12.445 1 97.5 336 LEU A CA 1
ATOM 2590 C C . LEU A 1 336 ? 16.594 -7.527 11.781 1 97.5 336 LEU A C 1
ATOM 2592 O O . LEU A 1 336 ? 17 -7.551 10.617 1 97.5 336 LEU A O 1
ATOM 2596 N N . PRO A 1 337 ? 16.422 -8.586 12.492 1 96.88 337 PRO A N 1
ATOM 2597 C CA . PRO A 1 337 ? 16.75 -9.906 11.938 1 96.88 337 PRO A CA 1
ATOM 2598 C C . PRO A 1 337 ? 15.695 -10.422 10.969 1 96.88 337 PRO A C 1
ATOM 2600 O O . PRO A 1 337 ? 14.562 -9.945 10.977 1 96.88 337 PRO A O 1
ATOM 2603 N N . THR A 1 338 ? 16.141 -11.273 10.133 1 97.88 338 THR A N 1
ATOM 2604 C CA . THR A 1 338 ? 15.273 -11.961 9.18 1 97.88 338 THR A CA 1
ATOM 2605 C C . THR A 1 338 ? 15.32 -13.469 9.398 1 97.88 338 THR A C 1
ATOM 2607 O O . THR A 1 338 ? 16.141 -13.969 10.172 1 97.88 338 THR A O 1
ATOM 2610 N N . SER A 1 339 ? 14.344 -14.203 8.828 1 98.12 339 SER A N 1
ATOM 2611 C CA . SER A 1 339 ? 14.312 -15.656 8.977 1 98.12 339 SER A CA 1
ATOM 2612 C C . SER A 1 339 ? 13.867 -16.328 7.684 1 98.12 339 SER A C 1
ATOM 2614 O O . SER A 1 339 ? 13 -15.82 6.977 1 98.12 339 SER A O 1
ATOM 2616 N N . LEU A 1 340 ? 14.477 -17.469 7.449 1 98.38 340 LEU A N 1
ATOM 2617 C CA . LEU A 1 340 ? 14.125 -18.25 6.266 1 98.38 340 LEU A CA 1
ATOM 2618 C C . LEU A 1 340 ? 12.828 -19.016 6.484 1 98.38 340 LEU A C 1
ATOM 2620 O O . LEU A 1 340 ? 12.664 -19.688 7.508 1 98.38 340 LEU A O 1
ATOM 2624 N N . ILE A 1 341 ? 11.891 -18.891 5.625 1 98.44 341 ILE A N 1
ATOM 2625 C CA . ILE A 1 341 ? 10.672 -19.688 5.602 1 98.44 341 ILE A CA 1
ATOM 2626 C C . ILE A 1 341 ? 10.711 -20.672 4.434 1 98.44 341 ILE A C 1
ATOM 2628 O O . ILE A 1 341 ? 10.586 -20.266 3.271 1 98.44 341 ILE A O 1
ATOM 2632 N N . VAL A 1 342 ? 10.859 -21.875 4.738 1 98.19 342 VAL A N 1
ATOM 2633 C CA . VAL A 1 342 ? 11 -22.906 3.711 1 98.19 342 VAL A CA 1
ATOM 2634 C C . VAL A 1 342 ? 9.617 -23.406 3.287 1 98.19 342 VAL A C 1
ATOM 2636 O O . VAL A 1 342 ? 8.82 -23.812 4.125 1 98.19 342 VAL A O 1
ATOM 2639 N N . ARG A 1 343 ? 9.383 -23.281 1.949 1 97.19 343 ARG A N 1
ATOM 2640 C CA . ARG A 1 343 ? 8.156 -23.812 1.359 1 97.19 343 ARG A CA 1
ATOM 2641 C C . ARG A 1 343 ? 8.469 -24.719 0.169 1 97.19 343 ARG A C 1
ATOM 2643 O O . ARG A 1 343 ? 9.469 -25.438 0.179 1 97.19 343 ARG A O 1
ATOM 2650 N N . ALA A 1 344 ? 7.668 -24.672 -0.893 1 96.56 344 ALA A N 1
ATOM 2651 C CA . ALA A 1 344 ? 7.742 -25.75 -1.88 1 96.56 344 ALA A CA 1
ATOM 2652 C C . ALA A 1 344 ? 8.672 -25.375 -3.029 1 96.56 344 ALA A C 1
ATOM 2654 O O . ALA A 1 344 ? 9.125 -26.25 -3.775 1 96.56 344 ALA A O 1
ATOM 2655 N N . SER A 1 345 ? 9.047 -24.125 -3.15 1 97.81 345 SER A N 1
ATOM 2656 C CA . SER A 1 345 ? 9.672 -23.672 -4.387 1 97.81 345 SER A CA 1
ATOM 2657 C C . SER A 1 345 ? 11.141 -24.078 -4.445 1 97.81 345 SER A C 1
ATOM 2659 O O . SER A 1 345 ? 11.781 -23.922 -5.484 1 97.81 345 SER A O 1
ATOM 2661 N N . CYS A 1 346 ? 11.695 -24.547 -3.371 1 96.12 346 CYS A N 1
ATOM 2662 C CA . CYS A 1 346 ? 13.109 -24.891 -3.385 1 96.12 346 CYS A CA 1
ATOM 2663 C C . CYS A 1 346 ? 13.312 -26.391 -3.367 1 96.12 346 CYS A C 1
ATOM 2665 O O . CYS A 1 346 ? 14.445 -26.875 -3.408 1 96.12 346 CYS A O 1
ATOM 2667 N N . GLY A 1 347 ? 12.258 -27.203 -3.389 1 87 347 GLY A N 1
ATOM 2668 C CA . GLY A 1 347 ? 12.32 -28.656 -3.449 1 87 347 GLY A CA 1
ATOM 2669 C C . GLY A 1 347 ? 12.625 -29.297 -2.107 1 87 347 GLY A C 1
ATOM 2670 O O . GLY A 1 347 ? 12.672 -30.516 -1.996 1 87 347 GLY A O 1
ATOM 2671 N N . ALA A 1 348 ? 12.898 -28.484 -1.139 1 76 348 ALA A N 1
ATOM 2672 C CA . ALA A 1 348 ? 13.164 -29 0.202 1 76 348 ALA A CA 1
ATOM 2673 C C . ALA A 1 348 ? 11.867 -29.359 0.915 1 76 348 ALA A C 1
ATOM 2675 O O . ALA A 1 348 ? 10.781 -28.969 0.486 1 76 348 ALA A O 1
ATOM 2676 N N . ARG A 1 349 ? 11.906 -30.328 1.857 1 60.03 349 ARG A N 1
ATOM 2677 C CA . ARG A 1 349 ? 10.75 -30.609 2.693 1 60.03 349 ARG A CA 1
ATOM 2678 C C . ARG A 1 349 ? 10.359 -29.406 3.529 1 60.03 349 ARG A C 1
ATOM 2680 O O . ARG A 1 349 ? 11.203 -28.828 4.227 1 60.03 349 ARG A O 1
ATOM 2687 N N . PRO A 1 350 ? 9.102 -28.891 3.289 1 56.91 350 PRO A N 1
ATOM 2688 C CA . PRO A 1 350 ? 8.648 -27.656 3.959 1 56.91 350 PRO A CA 1
ATOM 2689 C C . PRO A 1 350 ? 8.773 -27.75 5.48 1 56.91 350 PRO A C 1
ATOM 2691 O O . PRO A 1 350 ? 8.594 -28.812 6.059 1 56.91 350 PRO A O 1
ATOM 2694 N N . ALA A 1 351 ? 9.461 -26.844 6.168 1 47.97 351 ALA A N 1
ATOM 2695 C CA . ALA A 1 351 ? 9.391 -26.75 7.625 1 47.97 351 ALA A CA 1
ATOM 2696 C C . ALA A 1 351 ? 7.961 -26.516 8.094 1 47.97 351 ALA A C 1
ATOM 2698 O O . ALA A 1 351 ? 7.152 -25.922 7.371 1 47.97 351 ALA A O 1
ATOM 2699 N N . ARG A 1 352 ? 7.363 -27.234 9.062 1 41.09 352 ARG A N 1
ATOM 2700 C CA . ARG A 1 352 ? 6.043 -27.016 9.648 1 41.09 352 ARG A CA 1
ATOM 2701 C C . ARG A 1 352 ? 5.816 -25.547 9.961 1 41.09 352 ARG A C 1
ATOM 2703 O O . ARG A 1 352 ? 6.586 -24.938 10.711 1 41.09 352 ARG A O 1
ATOM 2710 N N . GLU A 1 353 ? 5.395 -24.906 9.062 1 46.97 353 GLU A N 1
ATOM 2711 C CA . GLU A 1 353 ? 5.062 -23.516 9.375 1 46.97 353 GLU A CA 1
ATOM 2712 C C . GLU A 1 353 ? 4.18 -23.438 10.617 1 46.97 353 GLU A C 1
ATOM 2714 O O . GLU A 1 353 ? 3.18 -24.141 10.727 1 46.97 353 GLU A O 1
ATOM 2719 N N . VAL A 1 354 ? 4.641 -23.203 11.75 1 34.59 354 VAL A N 1
ATOM 2720 C CA . VAL A 1 354 ? 3.768 -22.953 12.898 1 34.59 354 VAL A CA 1
ATOM 2721 C C . VAL A 1 354 ? 2.67 -21.969 12.516 1 34.59 354 VAL A C 1
ATOM 2723 O O . VAL A 1 354 ? 2.959 -20.844 12.086 1 34.59 354 VAL A O 1
ATOM 2726 N N . ALA A 1 355 ? 1.574 -22.438 12.039 1 34.91 355 ALA A N 1
ATOM 2727 C CA . ALA A 1 355 ? 0.405 -21.594 11.805 1 34.91 355 ALA A CA 1
ATOM 2728 C C . ALA A 1 355 ? 0.34 -20.453 12.812 1 34.91 355 ALA A C 1
ATOM 2730 O O . ALA A 1 355 ? 0.374 -20.672 14.023 1 34.91 355 ALA A O 1
ATOM 2731 N N . ALA A 1 356 ? 0.749 -19.344 12.688 1 36.62 356 ALA A N 1
ATOM 2732 C CA . ALA A 1 356 ? 0.408 -18.234 13.57 1 36.62 356 ALA A CA 1
ATOM 2733 C C . ALA A 1 356 ? -1.05 -18.312 14.016 1 36.62 356 ALA A C 1
ATOM 2735 O O . ALA A 1 356 ? -1.958 -18.359 13.18 1 36.62 356 ALA A O 1
ATOM 2736 N N . GLU A 1 357 ? -1.39 -18.984 15.188 1 29.2 357 GLU A N 1
ATOM 2737 C CA . GLU A 1 357 ? -2.725 -18.828 15.758 1 29.2 357 GLU A CA 1
ATOM 2738 C C . GLU A 1 357 ? -3.271 -17.422 15.5 1 29.2 357 GLU A C 1
ATOM 2740 O O . GLU A 1 357 ? -2.557 -16.438 15.664 1 29.2 357 GLU A O 1
ATOM 2745 N N . ASP A 1 358 ? -4.094 -17.312 14.617 1 34.19 358 ASP A N 1
ATOM 2746 C CA . ASP A 1 358 ? -4.918 -16.109 14.523 1 34.19 358 ASP A CA 1
ATOM 2747 C C . ASP A 1 358 ? -5.25 -15.57 15.914 1 34.19 358 ASP A C 1
ATOM 2749 O O . ASP A 1 358 ? -6.281 -15.93 16.5 1 34.19 358 ASP A O 1
ATOM 2753 N N . GLY A 1 359 ? -4.445 -15.781 16.891 1 28.33 359 GLY A N 1
ATOM 2754 C CA . GLY A 1 359 ? -4.816 -15.258 18.188 1 28.33 359 GLY A CA 1
ATOM 2755 C C . GLY A 1 359 ? -5.102 -13.773 18.172 1 28.33 359 GLY A C 1
ATOM 2756 O O . GLY A 1 359 ? -4.184 -12.961 18.047 1 28.33 359 GLY A O 1
ATOM 2757 N N . VAL A 1 360 ? -6.129 -13.352 17.562 1 31.67 360 VAL A N 1
ATOM 2758 C CA . VAL A 1 360 ? -6.633 -12.109 18.141 1 31.67 360 VAL A CA 1
ATOM 2759 C C . VAL A 1 360 ? -6.613 -12.188 19.656 1 31.67 360 VAL A C 1
ATOM 2761 O O . VAL A 1 360 ? -7.129 -13.141 20.25 1 31.67 360 VAL A O 1
ATOM 2764 N N . PRO A 1 361 ? -5.637 -11.633 20.297 1 31.28 361 PRO A N 1
ATOM 2765 C CA . PRO A 1 361 ? -5.793 -11.703 21.75 1 31.28 361 PRO A CA 1
ATOM 2766 C C . PRO A 1 361 ? -7.246 -11.57 22.203 1 31.28 361 PRO A C 1
ATOM 2768 O O . PRO A 1 361 ? -8.047 -10.922 21.531 1 31.28 361 PRO A O 1
ATOM 2771 N N . PRO A 1 362 ? -7.754 -12.516 22.906 1 31.58 362 PRO A N 1
ATOM 2772 C CA . PRO A 1 362 ? -9.109 -12.336 23.438 1 31.58 362 PRO A CA 1
ATOM 2773 C C . PRO A 1 362 ? -9.359 -10.93 23.969 1 31.58 362 PRO A C 1
ATOM 2775 O O . PRO A 1 362 ? -8.43 -10.273 24.453 1 31.58 362 PRO A O 1
ATOM 2778 N N . GLN A 1 363 ? -10.117 -10.211 23.297 1 26.95 363 GLN A N 1
ATOM 2779 C CA . GLN A 1 363 ? -10.547 -8.945 23.906 1 26.95 363 GLN A CA 1
ATOM 2780 C C . GLN A 1 363 ? -10.859 -9.117 25.375 1 26.95 363 GLN A C 1
ATOM 2782 O O . GLN A 1 363 ? -11.516 -10.086 25.781 1 26.95 363 GLN A O 1
ATOM 2787 N N . PRO A 1 364 ? -9.961 -8.625 26.219 1 29.5 364 PRO A N 1
ATOM 2788 C CA . PRO A 1 364 ? -10.281 -8.742 27.641 1 29.5 364 PRO A CA 1
ATOM 2789 C C . PRO A 1 364 ? -11.742 -8.43 27.953 1 29.5 364 PRO A C 1
ATOM 2791 O O . PRO A 1 364 ? -12.352 -7.594 27.281 1 29.5 364 PRO A O 1
ATOM 2794 N N . GLU A 1 365 ? -12.484 -9.414 28.375 1 29.42 365 GLU A N 1
ATOM 2795 C CA . GLU A 1 365 ? -13.836 -9.258 28.906 1 29.42 365 GLU A CA 1
ATOM 2796 C C . GLU A 1 365 ? -13.898 -8.125 29.938 1 29.42 365 GLU A C 1
ATOM 2798 O O . GLU A 1 365 ? -13.164 -8.141 30.922 1 29.42 365 GLU A O 1
ATOM 2803 N N . VAL A 1 366 ? -14.109 -6.863 29.531 1 28.25 366 VAL A N 1
ATOM 2804 C CA . VAL A 1 366 ? -14.461 -5.812 30.484 1 28.25 366 VAL A CA 1
ATOM 2805 C C . VAL A 1 366 ? -15.539 -6.32 31.438 1 28.25 366 VAL A C 1
ATOM 2807 O O . VAL A 1 366 ? -16.609 -6.754 31 1 28.25 366 VAL A O 1
ATOM 2810 N N . GLU A 1 367 ? -15.094 -6.984 32.469 1 26.5 367 GLU A N 1
ATOM 2811 C CA . GLU A 1 367 ? -15.984 -7.238 33.594 1 26.5 367 GLU A CA 1
ATOM 2812 C C . GLU A 1 367 ? -16.844 -6.016 33.906 1 26.5 367 GLU A C 1
ATOM 2814 O O . GLU A 1 367 ? -16.328 -4.906 34.031 1 26.5 367 GLU A O 1
ATOM 2819 N N . ASN A 1 368 ? -18.078 -6.066 33.562 1 24.64 368 ASN A N 1
ATOM 2820 C CA . ASN A 1 368 ? -19.156 -5.215 34.031 1 24.64 368 ASN A CA 1
ATOM 2821 C C . ASN A 1 368 ? -19.125 -5.062 35.562 1 24.64 368 ASN A C 1
ATOM 2823 O O . ASN A 1 368 ? -19.328 -6.027 36.281 1 24.64 368 ASN A O 1
ATOM 2827 N N . ILE A 1 369 ? -18.094 -4.449 36.188 1 23.38 369 ILE A N 1
ATOM 2828 C CA . ILE A 1 369 ? -18.297 -4.125 37.594 1 23.38 369 ILE A CA 1
ATOM 2829 C C . ILE A 1 369 ? -19.562 -3.291 37.75 1 23.38 369 ILE A C 1
ATOM 2831 O O . ILE A 1 369 ? -19.688 -2.225 37.125 1 23.38 369 ILE A O 1
ATOM 2835 N N . ALA A 1 370 ? -20.609 -3.955 38.375 1 24.91 370 ALA A N 1
ATOM 2836 C CA . ALA A 1 370 ? -21.719 -3.344 39.094 1 24.91 370 ALA A CA 1
ATOM 2837 C C . ALA A 1 370 ? -21.219 -2.6 40.344 1 24.91 370 ALA A C 1
ATOM 2839 O O . ALA A 1 370 ? -20.328 -3.076 41.031 1 24.91 370 ALA A O 1
ATOM 2840 N N . MET B 1 1 ? 23.453 43.375 25.188 1 25.7 1 MET B N 1
ATOM 2841 C CA . MET B 1 1 ? 23.406 42.75 23.875 1 25.7 1 MET B CA 1
ATOM 2842 C C . MET B 1 1 ? 21.969 42.406 23.484 1 25.7 1 MET B C 1
ATOM 2844 O O . MET B 1 1 ? 21.266 41.719 24.25 1 25.7 1 MET B O 1
ATOM 2848 N N . SER B 1 2 ? 21.25 43.312 22.781 1 29.36 2 SER B N 1
ATOM 2849 C CA . SER B 1 2 ? 19.828 43.375 22.5 1 29.36 2 SER B CA 1
ATOM 2850 C C . SER B 1 2 ? 19.312 42.031 21.953 1 29.36 2 SER B C 1
ATOM 2852 O O . SER B 1 2 ? 19.984 41.375 21.156 1 29.36 2 SER B O 1
ATOM 2854 N N . LEU B 1 3 ? 18.688 41.219 22.75 1 34.03 3 LEU B N 1
ATOM 2855 C CA . LEU B 1 3 ? 17.969 40.031 22.281 1 34.03 3 LEU B CA 1
ATOM 2856 C C . LEU B 1 3 ? 17.312 40.312 20.938 1 34.03 3 LEU B C 1
ATOM 2858 O O . LEU B 1 3 ? 16.297 41 20.844 1 34.03 3 LEU B O 1
ATOM 2862 N N . SER B 1 4 ? 18 40.781 19.906 1 36.94 4 SER B N 1
ATOM 2863 C CA . SER B 1 4 ? 17.5 41.094 18.578 1 36.94 4 SER B CA 1
ATOM 2864 C C . SER B 1 4 ? 16.391 40.125 18.156 1 36.94 4 SER B C 1
ATOM 2866 O O . SER B 1 4 ? 16.609 38.906 18.109 1 36.94 4 SER B O 1
ATOM 2868 N N . GLY B 1 5 ? 15.203 40.25 18.578 1 43.09 5 GLY B N 1
ATOM 2869 C CA . GLY B 1 5 ? 13.93 39.562 18.359 1 43.09 5 GLY B CA 1
ATOM 2870 C C . GLY B 1 5 ? 13.805 38.969 16.984 1 43.09 5 GLY B C 1
ATOM 2871 O O . GLY B 1 5 ? 13.898 39.688 15.977 1 43.09 5 GLY B O 1
ATOM 2872 N N . ASN B 1 6 ? 14.297 37.844 16.656 1 49.72 6 ASN B N 1
ATOM 2873 C CA . ASN B 1 6 ? 14.266 37.094 15.406 1 49.72 6 ASN B CA 1
ATOM 2874 C C . ASN B 1 6 ? 12.945 37.281 14.664 1 49.72 6 ASN B C 1
ATOM 2876 O O . ASN B 1 6 ? 11.922 36.719 15.039 1 49.72 6 ASN B O 1
ATOM 2880 N N . ARG B 1 7 ? 12.664 38.531 14.195 1 61.88 7 ARG B N 1
ATOM 2881 C CA . ARG B 1 7 ? 11.492 38.906 13.43 1 61.88 7 ARG B CA 1
ATOM 2882 C C . ARG B 1 7 ? 11.172 37.906 12.336 1 61.88 7 ARG B C 1
ATOM 2884 O O . ARG B 1 7 ? 12.07 37.438 11.625 1 61.88 7 ARG B O 1
ATOM 2891 N N . ARG B 1 8 ? 9.984 37.344 12.328 1 76.38 8 ARG B N 1
ATOM 2892 C CA . ARG B 1 8 ? 9.484 36.406 11.328 1 76.38 8 ARG B CA 1
ATOM 2893 C C . ARG B 1 8 ? 9.625 37 9.922 1 76.38 8 ARG B C 1
ATOM 2895 O O . ARG B 1 8 ? 9.297 38.156 9.695 1 76.38 8 ARG B O 1
ATOM 2902 N N . VAL B 1 9 ? 10.375 36.344 9 1 83.81 9 VAL B N 1
ATOM 2903 C CA . VAL B 1 9 ? 10.516 36.719 7.602 1 83.81 9 VAL B CA 1
ATOM 2904 C C . VAL B 1 9 ? 9.141 36.969 6.988 1 83.81 9 VAL B C 1
ATOM 2906 O O . VAL B 1 9 ? 8.211 36.188 7.191 1 83.81 9 VAL B O 1
ATOM 2909 N N . THR B 1 10 ? 8.93 38.094 6.363 1 86.56 10 THR B N 1
ATOM 2910 C CA . THR B 1 10 ? 7.656 38.5 5.766 1 86.56 10 THR B CA 1
ATOM 2911 C C . THR B 1 10 ? 7.73 38.438 4.242 1 86.56 10 THR B C 1
ATOM 2913 O O . THR B 1 10 ? 8.812 38.25 3.676 1 86.56 10 THR B O 1
ATOM 2916 N N . GLN B 1 11 ? 6.543 38.562 3.674 1 88.44 11 GLN B N 1
ATOM 2917 C CA . GLN B 1 11 ? 6.48 38.625 2.217 1 88.44 11 GLN B CA 1
ATOM 2918 C C . GLN B 1 11 ? 7.285 39.812 1.685 1 88.44 11 GLN B C 1
ATOM 2920 O O . GLN B 1 11 ? 7.867 39.75 0.601 1 88.44 11 GLN B O 1
ATOM 2925 N N . ARG B 1 12 ? 7.285 40.875 2.424 1 90.31 12 ARG B N 1
ATOM 2926 C CA . ARG B 1 12 ? 8.039 42.062 2.043 1 90.31 12 ARG B CA 1
ATOM 2927 C C . ARG B 1 12 ? 9.531 41.781 1.985 1 90.31 12 ARG B C 1
ATOM 2929 O O . ARG B 1 12 ? 10.234 42.281 1.108 1 90.31 12 ARG B O 1
ATOM 2936 N N . ASP B 1 13 ? 9.977 41.031 2.904 1 91.94 13 ASP B N 1
ATOM 2937 C CA . ASP B 1 13 ? 11.383 40.625 2.912 1 91.94 13 ASP B CA 1
ATOM 2938 C C . ASP B 1 13 ? 11.734 39.812 1.664 1 91.94 13 ASP B C 1
ATOM 2940 O O . ASP B 1 13 ? 12.789 40 1.062 1 91.94 13 ASP B O 1
ATOM 2944 N N . VAL B 1 14 ? 10.836 38.906 1.33 1 92.44 14 VAL B N 1
ATOM 2945 C CA . VAL B 1 14 ? 11.031 38.062 0.149 1 92.44 14 VAL B CA 1
ATOM 2946 C C . VAL B 1 14 ? 11.07 38.938 -1.102 1 92.44 14 VAL B C 1
ATOM 2948 O O . VAL B 1 14 ? 11.914 38.75 -1.978 1 92.44 14 VAL B O 1
ATOM 2951 N N . ALA B 1 15 ? 10.219 39.906 -1.174 1 93.44 15 ALA B N 1
ATOM 2952 C CA . ALA B 1 15 ? 10.148 40.812 -2.309 1 93.44 15 ALA B CA 1
ATOM 2953 C C . ALA B 1 15 ? 11.445 41.594 -2.469 1 93.44 15 ALA B C 1
ATOM 2955 O O . ALA B 1 15 ? 11.969 41.719 -3.578 1 93.44 15 ALA B O 1
ATOM 2956 N N . ARG B 1 16 ? 11.898 42.125 -1.438 1 93.88 16 ARG B N 1
ATOM 2957 C CA . ARG B 1 16 ? 13.141 42.875 -1.435 1 93.88 16 ARG B CA 1
ATOM 2958 C C . ARG B 1 16 ? 14.305 42.031 -1.913 1 93.88 16 ARG B C 1
ATOM 2960 O O . ARG B 1 16 ? 15.094 42.469 -2.76 1 93.88 16 ARG B O 1
ATOM 2967 N N . ARG B 1 17 ? 14.383 40.844 -1.402 1 92.88 17 ARG B N 1
ATOM 2968 C CA . ARG B 1 17 ? 15.484 39.969 -1.748 1 92.88 17 ARG B CA 1
ATOM 2969 C C . ARG B 1 17 ? 15.414 39.531 -3.215 1 92.88 17 ARG B C 1
ATOM 2971 O O . ARG B 1 17 ? 16.438 39.375 -3.871 1 92.88 17 ARG B O 1
ATOM 2978 N N . ALA B 1 18 ? 14.25 39.281 -3.676 1 93.62 18 ALA B N 1
ATOM 2979 C CA . ALA B 1 18 ? 14.047 38.812 -5.043 1 93.62 18 ALA B CA 1
ATOM 2980 C C . ALA B 1 18 ? 14.039 39.969 -6.031 1 93.62 18 ALA B C 1
ATOM 2982 O O . ALA B 1 18 ? 14.133 39.75 -7.242 1 93.62 18 ALA B O 1
ATOM 2983 N N . GLY B 1 19 ? 13.898 41.156 -5.613 1 94.62 19 GLY B N 1
ATOM 2984 C CA . GLY B 1 19 ? 13.852 42.312 -6.461 1 94.62 19 GLY B CA 1
ATOM 2985 C C . GLY B 1 19 ? 12.531 42.469 -7.199 1 94.62 19 GLY B C 1
ATOM 2986 O O . GLY B 1 19 ? 12.508 42.812 -8.383 1 94.62 19 GLY B O 1
ATOM 2987 N N . VAL B 1 20 ? 11.516 42.094 -6.527 1 94.5 20 VAL B N 1
ATOM 2988 C CA . VAL B 1 20 ? 10.195 42.188 -7.141 1 94.5 20 VAL B CA 1
ATOM 2989 C C . VAL B 1 20 ? 9.227 42.844 -6.168 1 94.5 20 VAL B C 1
ATOM 2991 O O . VAL B 1 20 ? 9.609 43.219 -5.055 1 94.5 20 VAL B O 1
ATOM 2994 N N . SER B 1 21 ? 8 43.094 -6.602 1 91.81 21 SER B N 1
ATOM 2995 C CA . SER B 1 21 ? 6.965 43.625 -5.727 1 91.81 21 SER B CA 1
ATOM 2996 C C . SER B 1 21 ? 6.352 42.531 -4.855 1 91.81 21 SER B C 1
ATOM 2998 O O . SER B 1 21 ? 6.457 41.344 -5.172 1 91.81 21 SER B O 1
ATOM 3000 N N . THR B 1 22 ? 5.691 42.938 -3.77 1 91.56 22 THR B N 1
ATOM 3001 C CA . THR B 1 22 ? 5.02 42 -2.877 1 91.56 22 THR B CA 1
ATOM 3002 C C . THR B 1 22 ? 3.891 41.281 -3.605 1 91.56 22 THR B C 1
ATOM 3004 O O . THR B 1 22 ? 3.594 40.125 -3.305 1 91.56 22 THR B O 1
ATOM 3007 N N . SER B 1 23 ? 3.322 41.969 -4.586 1 88.75 23 SER B N 1
ATOM 3008 C CA . SER B 1 23 ? 2.25 41.344 -5.363 1 88.75 23 SER B CA 1
ATOM 3009 C C . SER B 1 23 ? 2.77 40.156 -6.18 1 88.75 23 SER B C 1
ATOM 3011 O O . SER B 1 23 ? 2.1 39.125 -6.289 1 88.75 23 SER B O 1
ATOM 3013 N N . ILE B 1 24 ? 3.943 40.375 -6.668 1 88.56 24 ILE B N 1
ATOM 3014 C CA . ILE B 1 24 ? 4.539 39.312 -7.477 1 88.56 24 ILE B CA 1
ATOM 3015 C C . ILE B 1 24 ? 4.848 38.094 -6.594 1 88.56 24 ILE B C 1
ATOM 3017 O O . ILE B 1 24 ? 4.648 36.938 -7.004 1 88.56 24 ILE B O 1
ATOM 3021 N N . VAL B 1 25 ? 5.309 38.375 -5.402 1 90.12 25 VAL B N 1
ATOM 3022 C CA . VAL B 1 25 ? 5.566 37.281 -4.453 1 90.12 25 VAL B CA 1
ATOM 3023 C C . VAL B 1 25 ? 4.27 36.531 -4.168 1 90.12 25 VAL B C 1
ATOM 3025 O O . VAL B 1 25 ? 4.25 35.312 -4.164 1 90.12 25 VAL B O 1
ATOM 3028 N N . SER B 1 26 ? 3.242 37.25 -4 1 83.88 26 SER B N 1
ATOM 3029 C CA . SER B 1 26 ? 1.936 36.656 -3.74 1 83.88 26 SER B CA 1
ATOM 3030 C C . SER B 1 26 ? 1.478 35.812 -4.906 1 83.88 26 SER B C 1
ATOM 3032 O O . SER B 1 26 ? 0.938 34.719 -4.703 1 83.88 26 SER B O 1
ATOM 3034 N N . TYR B 1 27 ? 1.804 36.344 -6.098 1 81.88 27 TYR B N 1
ATOM 3035 C CA . TYR B 1 27 ? 1.414 35.594 -7.285 1 81.88 27 TYR B CA 1
ATOM 3036 C C . TYR B 1 27 ? 2.168 34.281 -7.363 1 81.88 27 TYR B C 1
ATOM 3038 O O . TYR B 1 27 ? 1.608 33.25 -7.781 1 81.88 27 TYR B O 1
ATOM 3046 N N . VAL B 1 28 ? 3.389 34.281 -6.98 1 82.25 28 VAL B N 1
ATOM 3047 C CA . VAL B 1 28 ? 4.215 33.094 -7.031 1 82.25 28 VAL B CA 1
ATOM 3048 C C . VAL B 1 28 ? 3.74 32.094 -5.98 1 82.25 28 VAL B C 1
ATOM 3050 O O . VAL B 1 28 ? 3.604 30.891 -6.262 1 82.25 28 VAL B O 1
ATOM 3053 N N . ILE B 1 29 ? 3.441 32.531 -4.797 1 80.38 29 ILE B N 1
ATOM 3054 C CA . ILE B 1 29 ? 3.053 31.688 -3.668 1 80.38 29 ILE B CA 1
ATOM 3055 C C . ILE B 1 29 ? 1.69 31.062 -3.941 1 80.38 29 ILE B C 1
ATOM 3057 O O . ILE B 1 29 ? 1.488 29.875 -3.68 1 80.38 29 ILE B O 1
ATOM 3061 N N . ASN B 1 30 ? 0.875 31.891 -4.539 1 72.94 30 ASN B N 1
ATOM 3062 C CA . ASN B 1 30 ? -0.502 31.453 -4.719 1 72.94 30 ASN B CA 1
ATOM 3063 C C . ASN B 1 30 ? -0.736 30.906 -6.125 1 72.94 30 ASN B C 1
ATOM 3065 O O . ASN B 1 30 ? -1.846 30.484 -6.453 1 72.94 30 ASN B O 1
ATOM 3069 N N . ARG B 1 31 ? 0.348 30.938 -6.879 1 72.56 31 ARG B N 1
ATOM 3070 C CA . ARG B 1 31 ? 0.311 30.484 -8.266 1 72.56 31 ARG B CA 1
ATOM 3071 C C . ARG B 1 31 ? -0.743 31.25 -9.062 1 72.56 31 ARG B C 1
ATOM 3073 O O . ARG B 1 31 ? -1.532 30.641 -9.797 1 72.56 31 ARG B O 1
ATOM 3080 N N . GLY B 1 32 ? -0.942 32.375 -8.773 1 68.38 32 GLY B N 1
ATOM 3081 C CA . GLY B 1 32 ? -1.856 33.25 -9.469 1 68.38 32 GLY B CA 1
ATOM 3082 C C . GLY B 1 32 ? -2.229 34.5 -8.648 1 68.38 32 GLY B C 1
ATOM 3083 O O . GLY B 1 32 ? -1.572 34.812 -7.656 1 68.38 32 GLY B O 1
ATOM 3084 N N . PRO B 1 33 ? -3.084 35.094 -9.164 1 70.69 33 PRO B N 1
ATOM 3085 C CA . PRO B 1 33 ? -3.947 35.062 -10.344 1 70.69 33 PRO B CA 1
ATOM 3086 C C . PRO B 1 33 ? -3.205 35.406 -11.633 1 70.69 33 PRO B C 1
ATOM 3088 O O . PRO B 1 33 ? -3.68 35.094 -12.727 1 70.69 33 PRO B O 1
ATOM 3091 N N . ARG B 1 34 ? -2.15 36.219 -11.586 1 77.06 34 ARG B N 1
ATOM 3092 C CA . ARG B 1 34 ? -1.406 36.531 -12.797 1 77.06 34 ARG B CA 1
ATOM 3093 C C . ARG B 1 34 ? -0.2 35.625 -12.977 1 77.06 34 ARG B C 1
ATOM 3095 O O . ARG B 1 34 ? 0.4 35.188 -11.992 1 77.06 34 ARG B O 1
ATOM 3102 N N . SER B 1 35 ? 0.095 35.469 -14.211 1 83.44 35 SER B N 1
ATOM 3103 C CA . SER B 1 35 ? 1.254 34.625 -14.516 1 83.44 35 SER B CA 1
ATOM 3104 C C . SER B 1 35 ? 2.557 35.375 -14.266 1 83.44 35 SER B C 1
ATOM 3106 O O . SER B 1 35 ? 2.635 36.594 -14.508 1 83.44 35 SER B O 1
ATOM 3108 N N . VAL B 1 36 ? 3.438 34.688 -13.703 1 87.56 36 VAL B N 1
ATOM 3109 C CA . VAL B 1 36 ? 4.777 35.219 -13.453 1 87.56 36 VAL B CA 1
ATOM 3110 C C . VAL B 1 36 ? 5.793 34.469 -14.305 1 87.56 36 VAL B C 1
ATOM 3112 O O . VAL B 1 36 ? 5.656 33.25 -14.531 1 87.56 36 VAL B O 1
ATOM 3115 N N . SER B 1 37 ? 6.719 35.188 -14.953 1 89.69 37 SER B N 1
ATOM 3116 C CA . SER B 1 37 ? 7.727 34.531 -15.797 1 89.69 37 SER B CA 1
ATOM 3117 C C . SER B 1 37 ? 8.516 33.5 -15.016 1 89.69 37 SER B C 1
ATOM 3119 O O . SER B 1 37 ? 8.68 33.625 -13.797 1 89.69 37 SER B O 1
ATOM 3121 N N . PRO B 1 38 ? 8.992 32.5 -15.758 1 90.62 38 PRO B N 1
ATOM 3122 C CA . PRO B 1 38 ? 9.781 31.453 -15.094 1 90.62 38 PRO B CA 1
ATOM 3123 C C . PRO B 1 38 ? 11 32.031 -14.367 1 90.62 38 PRO B C 1
ATOM 3125 O O . PRO B 1 38 ? 11.367 31.531 -13.297 1 90.62 38 PRO B O 1
ATOM 3128 N N . GLU B 1 39 ? 11.609 33 -14.977 1 91.25 39 GLU B N 1
ATOM 3129 C CA . GLU B 1 39 ? 12.797 33.594 -14.367 1 91.25 39 GLU B CA 1
ATOM 3130 C C . GLU B 1 39 ? 12.445 34.281 -13.047 1 91.25 39 GLU B C 1
ATOM 3132 O O . GLU B 1 39 ? 13.148 34.125 -12.055 1 91.25 39 GLU B O 1
ATOM 3137 N N . THR B 1 40 ? 11.445 35.031 -13.109 1 92.06 40 THR B N 1
ATOM 3138 C CA . THR B 1 40 ? 11.008 35.75 -11.906 1 92.06 40 THR B CA 1
ATOM 3139 C C . THR B 1 40 ? 10.586 34.75 -10.828 1 92.06 40 THR B C 1
ATOM 3141 O O . THR B 1 40 ? 10.898 34.938 -9.648 1 92.06 40 THR B O 1
ATOM 3144 N N . ARG B 1 41 ? 9.875 33.781 -11.203 1 91.69 41 ARG B N 1
ATOM 3145 C CA . ARG B 1 41 ? 9.453 32.75 -10.266 1 91.69 41 ARG B CA 1
ATOM 3146 C C . ARG B 1 41 ? 10.656 32.094 -9.586 1 91.69 41 ARG B C 1
ATOM 3148 O O . ARG B 1 41 ? 10.656 31.891 -8.375 1 91.69 41 ARG B O 1
ATOM 3155 N N . ALA B 1 42 ? 11.617 31.797 -10.398 1 91.5 42 ALA B N 1
ATOM 3156 C CA . ALA B 1 42 ? 12.828 31.172 -9.859 1 91.5 42 ALA B CA 1
ATOM 3157 C C . ALA B 1 42 ? 13.5 32.094 -8.836 1 91.5 42 ALA B C 1
ATOM 3159 O O . ALA B 1 42 ? 13.984 31.625 -7.801 1 91.5 42 ALA B O 1
ATOM 3160 N N . ARG B 1 43 ? 13.562 33.344 -9.125 1 91.94 43 ARG B N 1
ATOM 3161 C CA . ARG B 1 43 ? 14.172 34.312 -8.219 1 91.94 43 ARG B CA 1
ATOM 3162 C C . ARG B 1 43 ? 13.398 34.375 -6.898 1 91.94 43 ARG B C 1
ATOM 3164 O O . ARG B 1 43 ? 14 34.438 -5.824 1 91.94 43 ARG B O 1
ATOM 3171 N N . VAL B 1 44 ? 12.156 34.375 -7.035 1 91.81 44 VAL B N 1
ATOM 3172 C CA . VAL B 1 44 ? 11.305 34.469 -5.852 1 91.81 44 VAL B CA 1
ATOM 3173 C C . VAL B 1 44 ? 11.469 33.219 -5.004 1 91.81 44 VAL B C 1
ATOM 3175 O O . VAL B 1 44 ? 11.633 33.281 -3.787 1 91.81 44 VAL B O 1
ATOM 3178 N N . LEU B 1 45 ? 11.469 32.094 -5.664 1 89.94 45 LEU B N 1
ATOM 3179 C CA . LEU B 1 45 ? 11.609 30.812 -4.949 1 89.94 45 LEU B CA 1
ATOM 3180 C C . LEU B 1 45 ? 12.969 30.719 -4.277 1 89.94 45 LEU B C 1
ATOM 3182 O O . LEU B 1 45 ? 13.086 30.203 -3.164 1 89.94 45 LEU B O 1
ATOM 3186 N N . LYS B 1 46 ? 13.977 31.156 -4.973 1 89.12 46 LYS B N 1
ATOM 3187 C CA . LYS B 1 46 ? 15.312 31.188 -4.383 1 89.12 46 LYS B CA 1
ATOM 3188 C C . LYS B 1 46 ? 15.336 32.062 -3.131 1 89.12 46 LYS B C 1
ATOM 3190 O O . LYS B 1 46 ? 15.938 31.703 -2.121 1 89.12 46 LYS B O 1
ATOM 3195 N N . ALA B 1 47 ? 14.719 33.219 -3.191 1 89.88 47 ALA B N 1
ATOM 3196 C CA . ALA B 1 47 ? 14.633 34.094 -2.045 1 89.88 47 ALA B CA 1
ATOM 3197 C C . ALA B 1 47 ? 13.891 33.438 -0.885 1 89.88 47 ALA B C 1
ATOM 3199 O O . ALA B 1 47 ? 14.297 33.594 0.273 1 89.88 47 ALA B O 1
ATOM 3200 N N . ILE B 1 48 ? 12.828 32.781 -1.197 1 87.06 48 ILE B N 1
ATOM 3201 C CA . ILE B 1 48 ? 12.047 32.062 -0.193 1 87.06 48 ILE B CA 1
ATOM 3202 C C . ILE B 1 48 ? 12.914 31.031 0.5 1 87.06 48 ILE B C 1
ATOM 3204 O O . ILE B 1 48 ? 12.891 30.906 1.729 1 87.06 48 ILE B O 1
ATOM 3208 N N . GLU B 1 49 ? 13.609 30.328 -0.304 1 85.62 49 GLU B N 1
ATOM 3209 C CA . GLU B 1 49 ? 14.5 29.297 0.22 1 85.62 49 GLU B CA 1
ATOM 3210 C C . GLU B 1 49 ? 15.57 29.891 1.127 1 85.62 49 GLU B C 1
ATOM 3212 O O . GLU B 1 49 ? 15.797 29.406 2.236 1 85.62 49 GLU B O 1
ATOM 3217 N N . GLU B 1 50 ? 16.188 30.938 0.681 1 85.88 50 GLU B N 1
ATOM 3218 C CA . GLU B 1 50 ? 17.281 31.562 1.395 1 85.88 50 GLU B CA 1
ATOM 3219 C C . GLU B 1 50 ? 16.812 32.188 2.709 1 85.88 50 GLU B C 1
ATOM 3221 O O . GLU B 1 50 ? 17.516 32.125 3.719 1 85.88 50 GLU B O 1
ATOM 3226 N N . LEU B 1 51 ? 15.609 32.719 2.699 1 87.31 51 LEU B N 1
ATOM 3227 C CA . LEU B 1 51 ? 15.117 33.469 3.855 1 87.31 51 LEU B CA 1
ATOM 3228 C C . LEU B 1 51 ? 14.336 32.531 4.797 1 87.31 51 LEU B C 1
ATOM 3230 O O . LEU B 1 51 ? 14.062 32.906 5.941 1 87.31 51 LEU B O 1
ATOM 3234 N N . GLY B 1 52 ? 13.961 31.375 4.273 1 84.5 52 GLY B N 1
ATOM 3235 C CA . GLY B 1 52 ? 13.148 30.469 5.066 1 84.5 52 GLY B CA 1
ATOM 3236 C C . GLY B 1 52 ? 11.734 30.969 5.277 1 84.5 52 GLY B C 1
ATOM 3237 O O . GLY B 1 52 ? 11.133 30.719 6.328 1 84.5 52 GLY B O 1
ATOM 3238 N N . TYR B 1 53 ? 11.25 31.75 4.297 1 82.12 53 TYR B N 1
ATOM 3239 C CA . TYR B 1 53 ? 9.922 32.344 4.406 1 82.12 53 TYR B CA 1
ATOM 3240 C C . TYR B 1 53 ? 8.844 31.281 4.426 1 82.12 53 TYR B C 1
ATOM 3242 O O . TYR B 1 53 ? 8.859 30.359 3.611 1 82.12 53 TYR B O 1
ATOM 3250 N N . ARG B 1 54 ? 7.949 31.391 5.371 1 78.69 54 ARG B N 1
ATOM 3251 C CA . ARG B 1 54 ? 6.77 30.547 5.469 1 78.69 54 ARG B CA 1
ATOM 3252 C C . ARG B 1 54 ? 5.488 31.359 5.355 1 78.69 54 ARG B C 1
ATOM 3254 O O . ARG B 1 54 ? 5.211 32.219 6.203 1 78.69 54 ARG B O 1
ATOM 3261 N N . PRO B 1 55 ? 4.758 31.031 4.289 1 72.62 55 PRO B N 1
ATOM 3262 C CA . PRO B 1 55 ? 3.494 31.781 4.199 1 72.62 55 PRO B CA 1
ATOM 3263 C C . PRO B 1 55 ? 2.547 31.469 5.355 1 72.62 55 PRO B C 1
ATOM 3265 O O . PRO B 1 55 ? 2.527 30.344 5.863 1 72.62 55 PRO B O 1
ATOM 3268 N N . ASN B 1 56 ? 1.977 32.469 5.988 1 63.53 56 ASN B N 1
ATOM 3269 C CA . ASN B 1 56 ? 0.966 32.281 7.023 1 63.53 56 ASN B CA 1
ATOM 3270 C C . ASN B 1 56 ? -0.316 31.672 6.457 1 63.53 56 ASN B C 1
ATOM 3272 O O . ASN B 1 56 ? -0.956 32.25 5.586 1 63.53 56 ASN B O 1
ATOM 3276 N N . ARG B 1 57 ? -0.601 30.469 6.871 1 60.72 57 ARG B N 1
ATOM 3277 C CA . ARG B 1 57 ? -1.74 29.734 6.328 1 60.72 57 ARG B CA 1
ATOM 3278 C C . ARG B 1 57 ? -3.031 30.531 6.484 1 60.72 57 ARG B C 1
ATOM 3280 O O . ARG B 1 57 ? -3.877 30.531 5.59 1 60.72 57 ARG B O 1
ATOM 3287 N N . HIS B 1 58 ? -3.131 31.125 7.672 1 52.22 58 HIS B N 1
ATOM 3288 C CA . HIS B 1 58 ? -4.332 31.922 7.938 1 52.22 58 HIS B CA 1
ATOM 3289 C C . HIS B 1 58 ? -4.438 33.094 6.98 1 52.22 58 HIS B C 1
ATOM 3291 O O . HIS B 1 58 ? -5.52 33.406 6.469 1 52.22 58 HIS B O 1
ATOM 3297 N N . ALA B 1 59 ? -3.295 33.719 6.801 1 54.12 59 ALA B N 1
ATOM 3298 C CA . ALA B 1 59 ? -3.281 34.875 5.887 1 54.12 59 ALA B CA 1
ATOM 3299 C C . ALA B 1 59 ? -3.568 34.438 4.453 1 54.12 59 ALA B C 1
ATOM 3301 O O . ALA B 1 59 ? -4.258 35.125 3.709 1 54.12 59 ALA B O 1
ATOM 3302 N N . GLN B 1 60 ? -3.068 33.281 4.152 1 59.25 60 GLN B N 1
ATOM 3303 C CA . GLN B 1 60 ? -3.303 32.781 2.811 1 59.25 60 GLN B CA 1
ATOM 3304 C C . GLN B 1 60 ? -4.777 32.438 2.596 1 59.25 60 GLN B C 1
ATOM 3306 O O . GLN B 1 60 ? -5.324 32.688 1.523 1 59.25 60 GLN B O 1
ATOM 3311 N N . PHE B 1 61 ? -5.312 31.906 3.643 1 54.38 61 PHE B N 1
ATOM 3312 C CA . PHE B 1 61 ? -6.73 31.578 3.58 1 54.38 61 PHE B CA 1
ATOM 3313 C C . PHE B 1 61 ? -7.574 32.844 3.416 1 54.38 61 PHE B C 1
ATOM 3315 O O . PHE B 1 61 ? -8.516 32.875 2.619 1 54.38 61 PHE B O 1
ATOM 3322 N N . LEU B 1 62 ? -7.223 33.906 4.168 1 50.25 62 LEU B N 1
ATOM 3323 C CA . LEU B 1 62 ? -7.953 35.156 4.133 1 50.25 62 LEU B CA 1
ATOM 3324 C C . LEU B 1 62 ? -7.828 35.844 2.768 1 50.25 62 LEU B C 1
ATOM 3326 O O . LEU B 1 62 ? -8.805 36.375 2.248 1 50.25 62 LEU B O 1
ATOM 3330 N N . THR B 1 63 ? -6.605 35.875 2.377 1 51.75 63 THR B N 1
ATOM 3331 C CA . THR B 1 63 ? -6.379 36.531 1.086 1 51.75 63 THR B CA 1
ATOM 3332 C C . THR B 1 63 ? -7.113 35.781 -0.023 1 51.75 63 THR B C 1
ATOM 3334 O O . THR B 1 63 ? -7.676 36.375 -0.931 1 51.75 63 THR B O 1
ATOM 3337 N N . ARG B 1 64 ? -7.027 34.562 0.177 1 52.41 64 ARG B N 1
ATOM 3338 C CA . ARG B 1 64 ? -7.668 33.719 -0.828 1 52.41 64 ARG B CA 1
ATOM 3339 C C . ARG B 1 64 ? -9.188 33.844 -0.767 1 52.41 64 ARG B C 1
ATOM 3341 O O . ARG B 1 64 ? -9.859 33.812 -1.799 1 52.41 64 ARG B O 1
ATOM 3348 N N . ALA B 1 65 ? -9.781 33.875 0.417 1 49.62 65 ALA B N 1
ATOM 3349 C CA . ALA B 1 65 ? -11.211 34.094 0.615 1 49.62 65 ALA B CA 1
ATOM 3350 C C . ALA B 1 65 ? -11.641 35.438 0.003 1 49.62 65 ALA B C 1
ATOM 3352 O O . ALA B 1 65 ? -12.75 35.562 -0.517 1 49.62 65 ALA B O 1
ATOM 3353 N N . LYS B 1 66 ? -10.875 36.375 0.128 1 49.81 66 LYS B N 1
ATOM 3354 C CA . LYS B 1 66 ? -11.211 37.688 -0.394 1 49.81 66 LYS B CA 1
ATOM 3355 C C . LYS B 1 66 ? -11.133 37.719 -1.918 1 49.81 66 LYS B C 1
ATOM 3357 O O . LYS B 1 66 ? -11.891 38.438 -2.574 1 49.81 66 LYS B O 1
ATOM 3362 N N . GLU B 1 67 ? -9.977 37.375 -2.373 1 47.47 67 GLU B N 1
ATOM 3363 C CA . GLU B 1 67 ? -9.797 37.531 -3.814 1 47.47 67 GLU B CA 1
ATOM 3364 C C . GLU B 1 67 ? -10.633 36.531 -4.59 1 47.47 67 GLU B C 1
ATOM 3366 O O . GLU B 1 67 ? -10.547 36.438 -5.82 1 47.47 67 GLU B O 1
ATOM 3371 N N . GLN B 1 68 ? -11.688 36.125 -4.074 1 44.47 68 GLN B N 1
ATOM 3372 C CA . GLN B 1 68 ? -12.523 35.188 -4.844 1 44.47 68 GLN B CA 1
ATOM 3373 C C . GLN B 1 68 ? -11.672 34.312 -5.75 1 44.47 68 GLN B C 1
ATOM 3375 O O . GLN B 1 68 ? -12.156 33.844 -6.777 1 44.47 68 GLN B O 1
ATOM 3380 N N . SER B 1 69 ? -10.461 34.625 -5.836 1 41.88 69 SER B N 1
ATOM 3381 C CA . SER B 1 69 ? -9.531 34.031 -6.801 1 41.88 69 SER B CA 1
ATOM 3382 C C . SER B 1 69 ? -9.453 32.531 -6.652 1 41.88 69 SER B C 1
ATOM 3384 O O . SER B 1 69 ? -9.906 31.969 -5.652 1 41.88 69 SER B O 1
ATOM 3386 N N . ASP B 1 70 ? -8.641 31.891 -7.59 1 42.91 70 ASP B N 1
ATOM 3387 C CA . ASP B 1 70 ? -8.367 30.469 -7.836 1 42.91 70 ASP B CA 1
ATOM 3388 C C . ASP B 1 70 ? -8.023 29.734 -6.543 1 42.91 70 ASP B C 1
ATOM 3390 O O . ASP B 1 70 ? -7.324 30.281 -5.684 1 42.91 70 ASP B O 1
ATOM 3394 N N . ALA B 1 71 ? -8.641 28.625 -6.332 1 46.12 71 ALA B N 1
ATOM 3395 C CA . ALA B 1 71 ? -8.844 27.75 -5.18 1 46.12 71 ALA B CA 1
ATOM 3396 C C . ALA B 1 71 ? -7.516 27.453 -4.48 1 46.12 71 ALA B C 1
ATOM 3398 O O . ALA B 1 71 ? -6.535 27.078 -5.121 1 46.12 71 ALA B O 1
ATOM 3399 N N . PRO B 1 72 ? -7.285 28.203 -3.389 1 47.09 72 PRO B N 1
ATOM 3400 C CA . PRO B 1 72 ? -6.137 27.828 -2.562 1 47.09 72 PRO B CA 1
ATOM 3401 C C . PRO B 1 72 ? -5.812 26.328 -2.648 1 47.09 72 PRO B C 1
ATOM 3403 O O . PRO B 1 72 ? -6.68 25.531 -3.008 1 47.09 72 PRO B O 1
ATOM 3406 N N . VAL B 1 73 ? -4.441 26.219 -2.688 1 52.72 73 VAL B N 1
ATOM 3407 C CA . VAL B 1 73 ? -4.008 24.844 -2.502 1 52.72 73 VAL B CA 1
ATOM 3408 C C . VAL B 1 73 ? -4.867 24.172 -1.433 1 52.72 73 VAL B C 1
ATOM 3410 O O . VAL B 1 73 ? -4.969 24.672 -0.308 1 52.72 73 VAL B O 1
ATOM 3413 N N . GLN B 1 74 ? -5.941 23.359 -1.853 1 68.69 74 GLN B N 1
ATOM 3414 C CA . GLN B 1 74 ? -6.949 22.734 -1.006 1 68.69 74 GLN B CA 1
ATOM 3415 C C . GLN B 1 74 ? -6.43 21.422 -0.412 1 68.69 74 GLN B C 1
ATOM 3417 O O . GLN B 1 74 ? -6.148 20.484 -1.144 1 68.69 74 GLN B O 1
ATOM 3422 N N . ASP B 1 75 ? -5.914 21.672 0.916 1 83.5 75 ASP B N 1
ATOM 3423 C CA . ASP B 1 75 ? -5.598 20.453 1.647 1 83.5 75 ASP B CA 1
ATOM 3424 C C . ASP B 1 75 ? -6.863 19.656 1.964 1 83.5 75 ASP B C 1
ATOM 3426 O O . ASP B 1 75 ? -7.945 20.219 2.105 1 83.5 75 ASP B O 1
ATOM 3430 N N . PHE B 1 76 ? -6.762 18.406 1.865 1 92.38 76 PHE B N 1
ATOM 3431 C CA . PHE B 1 76 ? -7.906 17.562 2.199 1 92.38 76 PHE B CA 1
ATOM 3432 C C . PHE B 1 76 ? -7.484 16.391 3.064 1 92.38 76 PHE B C 1
ATOM 3434 O O . PHE B 1 76 ? -6.293 16.094 3.174 1 92.38 76 PHE B O 1
ATOM 3441 N N . GLY B 1 77 ? -8.43 15.867 3.789 1 93.5 77 GLY B N 1
ATOM 3442 C CA . GLY B 1 77 ? -8.18 14.688 4.594 1 93.5 77 GLY B CA 1
ATOM 3443 C C . GLY B 1 77 ? -8.617 13.398 3.918 1 93.5 77 GLY B C 1
ATOM 3444 O O . GLY B 1 77 ? -9.602 13.383 3.178 1 93.5 77 GLY B O 1
ATOM 3445 N N . LEU B 1 78 ? -7.824 12.438 4.129 1 93.88 78 LEU B N 1
ATOM 3446 C CA . LEU B 1 78 ? -8.203 11.094 3.701 1 93.88 78 LEU B CA 1
ATOM 3447 C C . LEU B 1 78 ? -8.633 10.242 4.895 1 93.88 78 LEU B C 1
ATOM 3449 O O . LEU B 1 78 ? -7.867 10.062 5.84 1 93.88 78 LEU B O 1
ATOM 3453 N N . VAL B 1 79 ? -9.836 9.711 4.82 1 92.75 79 VAL B N 1
ATOM 3454 C CA . VAL B 1 79 ? -10.375 8.93 5.93 1 92.75 79 VAL B CA 1
ATOM 3455 C C . VAL B 1 79 ? -10.625 7.496 5.477 1 92.75 79 VAL B C 1
ATOM 3457 O O . VAL B 1 79 ? -11.398 7.258 4.547 1 92.75 79 VAL B O 1
ATOM 3460 N N . LEU B 1 80 ? -9.961 6.637 6.148 1 89.31 80 LEU B N 1
ATOM 3461 C CA . LEU B 1 80 ? -10.062 5.219 5.82 1 89.31 80 LEU B CA 1
ATOM 3462 C C . LEU B 1 80 ? -11.172 4.555 6.625 1 89.31 80 LEU B C 1
ATOM 3464 O O . LEU B 1 80 ? -11.375 4.875 7.801 1 89.31 80 LEU B O 1
ATOM 3468 N N . GLY B 1 81 ? -11.914 3.676 5.961 1 79.06 81 GLY B N 1
ATOM 3469 C CA . GLY B 1 81 ? -12.961 2.924 6.637 1 79.06 81 GLY B CA 1
ATOM 3470 C C . GLY B 1 81 ? -12.422 1.913 7.629 1 79.06 81 GLY B C 1
ATOM 3471 O O . GLY B 1 81 ? -13.07 1.61 8.633 1 79.06 81 GLY B O 1
ATOM 3472 N N . ARG B 1 82 ? -11.398 1.31 7.195 1 69.94 82 ARG B N 1
ATOM 3473 C CA . ARG B 1 82 ? -10.836 0.265 8.047 1 69.94 82 ARG B CA 1
ATOM 3474 C C . ARG B 1 82 ? -9.43 0.633 8.508 1 69.94 82 ARG B C 1
ATOM 3476 O O . ARG B 1 82 ? -8.977 1.755 8.281 1 69.94 82 ARG B O 1
ATOM 3483 N N . SER B 1 83 ? -8.75 -0.419 9.109 1 73.69 83 SER B N 1
ATOM 3484 C CA . SER B 1 83 ? -7.445 -0.288 9.758 1 73.69 83 SER B CA 1
ATOM 3485 C C . SER B 1 83 ? -6.336 -0.118 8.727 1 73.69 83 SER B C 1
ATOM 3487 O O . SER B 1 83 ? -6.582 -0.211 7.52 1 73.69 83 SER B O 1
ATOM 3489 N N . SER B 1 84 ? -5.25 0.231 9.156 1 78.25 84 SER B N 1
ATOM 3490 C CA . SER B 1 84 ? -4.031 0.421 8.375 1 78.25 84 SER B CA 1
ATOM 3491 C C . SER B 1 84 ? -3.68 -0.834 7.586 1 78.25 84 SER B C 1
ATOM 3493 O O . SER B 1 84 ? -2.857 -0.787 6.668 1 78.25 84 SER B O 1
ATOM 3495 N N . ALA B 1 85 ? -4.434 -1.902 7.793 1 80.31 85 ALA B N 1
ATOM 3496 C CA . ALA B 1 85 ? -4.172 -3.162 7.102 1 80.31 85 ALA B CA 1
ATOM 3497 C C . ALA B 1 85 ? -4.48 -3.045 5.613 1 80.31 85 ALA B C 1
ATOM 3499 O O . ALA B 1 85 ? -3.916 -3.773 4.793 1 80.31 85 ALA B O 1
ATOM 3500 N N . MET B 1 86 ? -5.34 -2.105 5.328 1 83.62 86 MET B N 1
ATOM 3501 C CA . MET B 1 86 ? -5.715 -1.906 3.934 1 83.62 86 MET B CA 1
ATOM 3502 C C . MET B 1 86 ? -4.523 -1.43 3.109 1 83.62 86 MET B C 1
ATOM 3504 O O . MET B 1 86 ? -4.449 -1.689 1.907 1 83.62 86 MET B O 1
ATOM 3508 N N . LEU B 1 87 ? -3.613 -0.819 3.766 1 85.12 87 LEU B N 1
ATOM 3509 C CA . LEU B 1 87 ? -2.449 -0.267 3.082 1 85.12 87 LEU B CA 1
ATOM 3510 C C . LEU B 1 87 ? -1.562 -1.38 2.533 1 85.12 87 LEU B C 1
ATOM 3512 O O . LEU B 1 87 ? -0.798 -1.163 1.591 1 85.12 87 LEU B O 1
ATOM 3516 N N . ALA B 1 88 ? -1.728 -2.555 3.096 1 86.75 88 ALA B N 1
ATOM 3517 C CA . ALA B 1 88 ? -0.885 -3.678 2.693 1 86.75 88 ALA B CA 1
ATOM 3518 C C . ALA B 1 88 ? -1.488 -4.414 1.502 1 86.75 88 ALA B C 1
ATOM 3520 O O . ALA B 1 88 ? -0.868 -5.328 0.948 1 86.75 88 ALA B O 1
ATOM 3521 N N . ARG B 1 89 ? -2.617 -4.02 1.109 1 89.81 89 ARG B N 1
ATOM 3522 C CA . ARG B 1 89 ? -3.297 -4.688 0.004 1 89.81 89 ARG B CA 1
ATOM 3523 C C . ARG B 1 89 ? -3.014 -3.984 -1.319 1 89.81 89 ARG B C 1
ATOM 3525 O O . ARG B 1 89 ? -3.23 -2.777 -1.444 1 89.81 89 ARG B O 1
ATOM 3532 N N . PRO B 1 90 ? -2.592 -4.766 -2.297 1 91.06 90 PRO B N 1
ATOM 3533 C CA . PRO B 1 90 ? -2.156 -4.148 -3.553 1 91.06 90 PRO B CA 1
ATOM 3534 C C . PRO B 1 90 ? -3.258 -3.324 -4.219 1 91.06 90 PRO B C 1
ATOM 3536 O O . PRO B 1 90 ? -2.975 -2.293 -4.832 1 91.06 90 PRO B O 1
ATOM 3539 N N . TYR B 1 91 ? -4.461 -3.693 -4.137 1 92.81 91 TYR B N 1
ATOM 3540 C CA . TYR B 1 91 ? -5.582 -2.98 -4.746 1 92.81 91 TYR B CA 1
ATOM 3541 C C . TYR B 1 91 ? -5.668 -1.552 -4.223 1 92.81 91 TYR B C 1
ATOM 3543 O O . TYR B 1 91 ? -5.676 -0.598 -5.004 1 92.81 91 TYR B O 1
ATOM 3551 N N . TYR B 1 92 ? -5.641 -1.435 -3.002 1 91.94 92 TYR B N 1
ATOM 3552 C CA . TYR B 1 92 ? -5.82 -0.131 -2.373 1 91.94 92 TYR B CA 1
ATOM 3553 C C . TYR B 1 92 ? -4.582 0.737 -2.553 1 91.94 92 TYR B C 1
ATOM 3555 O O . TYR B 1 92 ? -4.684 1.96 -2.67 1 91.94 92 TYR B O 1
ATOM 3563 N N . GLY B 1 93 ? -3.463 0.042 -2.555 1 91.69 93 GLY B N 1
ATOM 3564 C CA . GLY B 1 93 ? -2.236 0.775 -2.83 1 91.69 93 GLY B CA 1
ATOM 3565 C C . GLY B 1 93 ? -2.256 1.49 -4.168 1 91.69 93 GLY B C 1
ATOM 3566 O O . GLY B 1 93 ? -1.786 2.625 -4.277 1 91.69 93 GLY B O 1
ATOM 3567 N N . GLU B 1 94 ? -2.783 0.868 -5.184 1 94.75 94 GLU B N 1
ATOM 3568 C CA . GLU B 1 94 ? -2.867 1.472 -6.512 1 94.75 94 GLU B CA 1
ATOM 3569 C C . GLU B 1 94 ? -3.85 2.639 -6.527 1 94.75 94 GLU B C 1
ATOM 3571 O O . GLU B 1 94 ? -3.617 3.643 -7.199 1 94.75 94 GLU B O 1
ATOM 3576 N N . VAL B 1 95 ? -4.926 2.488 -5.809 1 95.69 95 VAL B N 1
ATOM 3577 C CA . VAL B 1 95 ? -5.895 3.574 -5.703 1 95.69 95 VAL B CA 1
ATOM 3578 C C . VAL B 1 95 ? -5.234 4.793 -5.055 1 95.69 95 VAL B C 1
ATOM 3580 O O . VAL B 1 95 ? -5.363 5.914 -5.555 1 95.69 95 VAL B O 1
ATOM 3583 N N . LEU B 1 96 ? -4.516 4.516 -3.996 1 93.12 96 LEU B N 1
ATOM 3584 C CA . LEU B 1 96 ? -3.855 5.586 -3.26 1 93.12 96 LEU B CA 1
ATOM 3585 C C . LEU B 1 96 ? -2.783 6.254 -4.113 1 93.12 96 LEU B C 1
ATOM 3587 O O . LEU B 1 96 ? -2.617 7.473 -4.066 1 93.12 96 LEU B O 1
ATOM 3591 N N . ALA B 1 97 ? -2.102 5.434 -4.848 1 92.88 97 ALA B N 1
ATOM 3592 C CA . ALA B 1 97 ? -1.088 6 -5.734 1 92.88 97 ALA B CA 1
ATOM 3593 C C . ALA B 1 97 ? -1.708 6.984 -6.723 1 92.88 97 ALA B C 1
ATOM 3595 O O . ALA B 1 97 ? -1.186 8.086 -6.922 1 92.88 97 ALA B O 1
ATOM 3596 N N . GLY B 1 98 ? -2.805 6.605 -7.344 1 95.44 98 GLY B N 1
ATOM 3597 C CA . GLY B 1 98 ? -3.51 7.496 -8.25 1 95.44 98 GLY B CA 1
ATOM 3598 C C . GLY B 1 98 ? -4.004 8.766 -7.578 1 95.44 98 GLY B C 1
ATOM 3599 O O . GLY B 1 98 ? -3.949 9.844 -8.164 1 95.44 98 GLY B O 1
ATOM 3600 N N . LEU B 1 99 ? -4.477 8.609 -6.371 1 95.88 99 LEU B N 1
ATOM 3601 C CA . LEU B 1 99 ? -4.961 9.734 -5.582 1 95.88 99 LEU B CA 1
ATOM 3602 C C . LEU B 1 99 ? -3.84 10.734 -5.316 1 95.88 99 LEU B C 1
ATOM 3604 O O . LEU B 1 99 ? -4.008 11.938 -5.539 1 95.88 99 LEU B O 1
ATOM 3608 N N . TYR B 1 100 ? -2.719 10.266 -4.887 1 91.94 100 TYR B N 1
ATOM 3609 C CA . TYR B 1 100 ? -1.584 11.125 -4.57 1 91.94 100 TYR B CA 1
ATOM 3610 C C . TYR B 1 100 ? -1.038 11.797 -5.824 1 91.94 100 TYR B C 1
ATOM 3612 O O . TYR B 1 100 ? -0.68 12.977 -5.801 1 91.94 100 TYR B O 1
ATOM 3620 N N . ASP B 1 101 ? -0.966 11.039 -6.898 1 92.44 101 ASP B N 1
ATOM 3621 C CA . ASP B 1 101 ? -0.486 11.609 -8.148 1 92.44 101 ASP B CA 1
ATOM 3622 C C . ASP B 1 101 ? -1.373 12.773 -8.602 1 92.44 101 ASP B C 1
ATOM 3624 O O . ASP B 1 101 ? -0.873 13.828 -8.984 1 92.44 101 ASP B O 1
ATOM 3628 N N . GLU B 1 102 ? -2.621 12.5 -8.539 1 94.31 102 GLU B N 1
ATOM 3629 C CA . GLU B 1 102 ? -3.561 13.539 -8.953 1 94.31 102 GLU B CA 1
ATOM 3630 C C . GLU B 1 102 ? -3.508 14.734 -8.008 1 94.31 102 GLU B C 1
ATOM 3632 O O . GLU B 1 102 ? -3.578 15.883 -8.453 1 94.31 102 GLU B O 1
ATOM 3637 N N . ALA B 1 103 ? -3.459 14.484 -6.695 1 92.06 103 ALA B N 1
ATOM 3638 C CA . ALA B 1 103 ? -3.33 15.57 -5.73 1 92.06 103 ALA B CA 1
ATOM 3639 C C . ALA B 1 103 ? -2.123 16.453 -6.047 1 92.06 103 ALA B C 1
ATOM 3641 O O . ALA B 1 103 ? -2.221 17.672 -6.035 1 92.06 103 ALA B O 1
ATOM 3642 N N . ASP B 1 104 ? -1.087 15.836 -6.355 1 85.69 104 ASP B N 1
ATOM 3643 C CA . ASP B 1 104 ? 0.126 16.562 -6.715 1 85.69 104 ASP B CA 1
ATOM 3644 C C . ASP B 1 104 ? -0.081 17.391 -7.984 1 85.69 104 ASP B C 1
ATOM 3646 O O . ASP B 1 104 ? 0.288 18.562 -8.039 1 85.69 104 ASP B O 1
ATOM 3650 N N . ALA B 1 105 ? -0.649 16.75 -8.953 1 87.69 105 ALA B N 1
ATOM 3651 C CA . ALA B 1 105 ? -0.895 17.406 -10.234 1 87.69 105 ALA B CA 1
ATOM 3652 C C . ALA B 1 105 ? -1.782 18.641 -10.055 1 87.69 105 ALA B C 1
ATOM 3654 O O . ALA B 1 105 ? -1.644 19.625 -10.789 1 87.69 105 ALA B O 1
ATOM 3655 N N . GLN B 1 106 ? -2.631 18.531 -9.055 1 86.81 106 GLN B N 1
ATOM 3656 C CA . GLN B 1 106 ? -3.574 19.625 -8.82 1 86.81 106 GLN B CA 1
ATOM 3657 C C . GLN B 1 106 ? -3.061 20.562 -7.742 1 86.81 106 GLN B C 1
ATOM 3659 O O . GLN B 1 106 ? -3.783 21.469 -7.305 1 86.81 106 GLN B O 1
ATOM 3664 N N . HIS B 1 107 ? -1.853 20.281 -7.328 1 80.81 107 HIS B N 1
ATOM 3665 C CA . HIS B 1 107 ? -1.22 21.094 -6.289 1 80.81 107 HIS B CA 1
ATOM 3666 C C . HIS B 1 107 ? -2.041 21.078 -5.004 1 80.81 107 HIS B C 1
ATOM 3668 O O . HIS B 1 107 ? -2.227 22.125 -4.367 1 80.81 107 HIS B O 1
ATOM 3674 N N . MET B 1 108 ? -2.67 20 -4.789 1 86.25 108 MET B N 1
ATOM 3675 C CA . MET B 1 108 ? -3.348 19.719 -3.525 1 86.25 108 MET B CA 1
ATOM 3676 C C . MET B 1 108 ? -2.512 18.797 -2.65 1 86.25 108 MET B C 1
ATOM 3678 O O . MET B 1 108 ? -1.542 18.188 -3.121 1 86.25 108 MET B O 1
ATOM 3682 N N . ARG B 1 109 ? -2.928 18.75 -1.354 1 82.81 109 ARG B N 1
ATOM 3683 C CA . ARG B 1 109 ? -2.162 17.891 -0.456 1 82.81 109 ARG B CA 1
ATOM 3684 C C . ARG B 1 109 ? -3.084 17.094 0.455 1 82.81 109 ARG B C 1
ATOM 3686 O O . ARG B 1 109 ? -4.098 17.609 0.933 1 82.81 109 ARG B O 1
ATOM 3693 N N . VAL B 1 110 ? -2.645 15.891 0.641 1 89.12 110 VAL B N 1
ATOM 3694 C CA . VAL B 1 110 ? -3.273 15.094 1.688 1 89.12 110 VAL B CA 1
ATOM 3695 C C . VAL B 1 110 ? -2.73 15.508 3.053 1 89.12 110 VAL B C 1
ATOM 3697 O O . VAL B 1 110 ? -1.567 15.25 3.371 1 89.12 110 VAL B O 1
ATOM 3700 N N . ARG B 1 111 ? -3.586 16.047 3.836 1 84.94 111 ARG B N 1
ATOM 3701 C CA . ARG B 1 111 ? -3.152 16.578 5.121 1 84.94 111 ARG B CA 1
ATOM 3702 C C . ARG B 1 111 ? -2.988 15.461 6.152 1 84.94 111 ARG B C 1
ATOM 3704 O O . ARG B 1 111 ? -2.117 15.539 7.02 1 84.94 111 ARG B O 1
ATOM 3711 N N . PHE B 1 112 ? -3.896 14.516 6.07 1 83.62 112 PHE B N 1
ATOM 3712 C CA . PHE B 1 112 ? -3.811 13.391 6.988 1 83.62 112 PHE B CA 1
ATOM 3713 C C . PHE B 1 112 ? -4.504 12.164 6.406 1 83.62 112 PHE B C 1
ATOM 3715 O O . PHE B 1 112 ? -5.324 12.281 5.492 1 83.62 112 PHE B O 1
ATOM 3722 N N . ILE B 1 113 ? -4.016 11.117 6.887 1 86.5 113 ILE B N 1
ATOM 3723 C CA . ILE B 1 113 ? -4.727 9.852 6.715 1 86.5 113 ILE B CA 1
ATOM 3724 C C . ILE B 1 113 ? -5.148 9.305 8.078 1 86.5 113 ILE B C 1
ATOM 3726 O O . ILE B 1 113 ? -4.301 9.047 8.938 1 86.5 113 ILE B O 1
ATOM 3730 N N . GLN B 1 114 ? -6.469 9.195 8.266 1 87.44 114 GLN B N 1
ATOM 3731 C CA . GLN B 1 114 ? -6.992 8.68 9.523 1 87.44 114 GLN B CA 1
ATOM 3732 C C . GLN B 1 114 ? -8.117 7.676 9.289 1 87.44 114 GLN B C 1
ATOM 3734 O O . GLN B 1 114 ? -8.797 7.73 8.258 1 87.44 114 GLN B O 1
ATOM 3739 N N . SER B 1 115 ? -8.234 6.797 10.227 1 87.31 115 SER B N 1
ATOM 3740 C CA . SER B 1 115 ? -9.359 5.879 10.141 1 87.31 115 SER B CA 1
ATOM 3741 C C . SER B 1 115 ? -10.594 6.457 10.82 1 87.31 115 SER B C 1
ATOM 3743 O O . SER B 1 115 ? -10.484 7.336 11.68 1 87.31 115 SER B O 1
ATOM 3745 N N . LEU B 1 116 ? -11.719 5.949 10.398 1 87.81 116 LEU B N 1
ATOM 3746 C CA . LEU B 1 116 ? -12.953 6.324 11.078 1 87.81 116 LEU B CA 1
ATOM 3747 C C . LEU B 1 116 ? -12.891 5.984 12.562 1 87.81 116 LEU B C 1
ATOM 3749 O O . LEU B 1 116 ? -13.406 6.727 13.398 1 87.81 116 LEU B O 1
ATOM 3753 N N . GLU B 1 117 ? -12.258 4.934 12.812 1 84.69 117 GLU B N 1
ATOM 3754 C CA . GLU B 1 117 ? -12.125 4.512 14.203 1 84.69 117 GLU B CA 1
ATOM 3755 C C . GLU B 1 117 ? -11.328 5.527 15.023 1 84.69 117 GLU B C 1
ATOM 3757 O O . GLU B 1 117 ? -11.703 5.859 16.141 1 84.69 117 GLU B O 1
ATOM 3762 N N . GLN B 1 118 ? -10.305 5.98 14.477 1 84.19 118 GLN B N 1
ATOM 3763 C CA . GLN B 1 118 ? -9.484 6.977 15.156 1 84.19 118 GLN B CA 1
ATOM 3764 C C . GLN B 1 118 ? -10.242 8.289 15.336 1 84.19 118 GLN B C 1
ATOM 3766 O O . GLN B 1 118 ? -10.133 8.938 16.375 1 84.19 118 GLN B O 1
ATOM 3771 N N . LEU B 1 119 ? -11.016 8.609 14.398 1 88.06 119 LEU B N 1
ATOM 3772 C CA . LEU B 1 119 ? -11.727 9.883 14.398 1 88.06 119 LEU B CA 1
ATOM 3773 C C . LEU B 1 119 ? -12.922 9.844 15.344 1 88.06 119 LEU B C 1
ATOM 3775 O O . LEU B 1 119 ? -13.57 10.867 15.57 1 88.06 119 LEU B O 1
ATOM 3779 N N . ALA B 1 120 ? -13.188 8.719 15.883 1 85.56 120 ALA B N 1
ATOM 3780 C CA . ALA B 1 120 ? -14.234 8.633 16.906 1 85.56 120 ALA B CA 1
ATOM 3781 C C . ALA B 1 120 ? -13.844 9.406 18.156 1 85.56 120 ALA B C 1
ATOM 3783 O O . ALA B 1 120 ? -14.711 9.797 18.938 1 85.56 120 ALA B O 1
ATOM 3784 N N . ASP B 1 121 ? -12.57 9.625 18.359 1 82.94 121 ASP B N 1
ATOM 3785 C CA . ASP B 1 121 ? -12.102 10.523 19.406 1 82.94 121 ASP B CA 1
ATOM 3786 C C . ASP B 1 121 ? -12.453 11.969 19.094 1 82.94 121 ASP B C 1
ATOM 3788 O O . ASP B 1 121 ? -11.961 12.539 18.109 1 82.94 121 ASP B O 1
ATOM 3792 N N . PRO B 1 122 ? -13.242 12.555 19.969 1 83.5 122 PRO B N 1
ATOM 3793 C CA . PRO B 1 122 ? -13.719 13.898 19.656 1 83.5 122 PRO B CA 1
ATOM 3794 C C . PRO B 1 122 ? -12.586 14.922 19.578 1 83.5 122 PRO B C 1
ATOM 3796 O O . PRO B 1 122 ? -12.688 15.898 18.828 1 83.5 122 PRO B O 1
ATOM 3799 N N . LEU B 1 123 ? -11.555 14.719 20.328 1 79.44 123 LEU B N 1
ATOM 3800 C CA . LEU B 1 123 ? -10.422 15.641 20.266 1 79.44 123 LEU B CA 1
ATOM 3801 C C . LEU B 1 123 ? -9.781 15.633 18.891 1 79.44 123 LEU B C 1
ATOM 3803 O O . LEU B 1 123 ? -9.523 16.688 18.312 1 79.44 123 LEU B O 1
ATOM 3807 N N . LEU B 1 124 ? -9.578 14.43 18.438 1 81.5 124 LEU B N 1
ATOM 3808 C CA . LEU B 1 124 ? -8.977 14.289 17.125 1 81.5 124 LEU B CA 1
ATOM 3809 C C . LEU B 1 124 ? -9.93 14.781 16.031 1 81.5 124 LEU B C 1
ATOM 3811 O O . LEU B 1 124 ? -9.508 15.469 15.102 1 81.5 124 LEU B O 1
ATOM 3815 N N . PHE B 1 125 ? -11.148 14.43 16.188 1 86.31 125 PHE B N 1
ATOM 3816 C CA . PHE B 1 125 ? -12.164 14.844 15.234 1 86.31 125 PHE B CA 1
ATOM 3817 C C . PHE B 1 125 ? -12.211 16.359 15.117 1 86.31 125 PHE B C 1
ATOM 3819 O O . PHE B 1 125 ? -12.164 16.906 14.016 1 86.31 125 PHE B O 1
ATOM 3826 N N . ASN B 1 126 ? -12.289 17.031 16.25 1 85.31 126 ASN B N 1
ATOM 3827 C CA . ASN B 1 126 ? -12.398 18.484 16.25 1 85.31 126 ASN B CA 1
ATOM 3828 C C . ASN B 1 126 ? -11.125 19.156 15.734 1 85.31 126 ASN B C 1
ATOM 3830 O O . ASN B 1 126 ? -11.188 20.219 15.125 1 85.31 126 ASN B O 1
ATOM 3834 N N . GLU B 1 127 ? -10.086 18.5 15.906 1 80 127 GLU B N 1
ATOM 3835 C CA . GLU B 1 127 ? -8.797 19.031 15.461 1 80 127 GLU B CA 1
ATOM 3836 C C . GLU B 1 127 ? -8.664 18.938 13.945 1 80 127 GLU B C 1
ATOM 3838 O O . GLU B 1 127 ? -8.289 19.922 13.289 1 80 127 GLU B O 1
ATOM 3843 N N . LEU B 1 128 ? -8.984 17.797 13.453 1 85.44 128 LEU B N 1
ATOM 3844 C CA . LEU B 1 128 ? -8.641 17.516 12.062 1 85.44 128 LEU B CA 1
ATOM 3845 C C . LEU B 1 128 ? -9.789 17.891 11.133 1 85.44 128 LEU B C 1
ATOM 3847 O O . LEU B 1 128 ? -9.562 18.375 10.023 1 85.44 128 LEU B O 1
ATOM 3851 N N . ILE B 1 129 ? -10.969 17.531 11.602 1 89.81 129 ILE B N 1
ATOM 3852 C CA . ILE B 1 129 ? -12.148 17.781 10.773 1 89.81 129 ILE B CA 1
ATOM 3853 C C . ILE B 1 129 ? -12.664 19.188 11.031 1 89.81 129 ILE B C 1
ATOM 3855 O O . ILE B 1 129 ? -13.656 19.375 11.734 1 89.81 129 ILE B O 1
ATOM 3859 N N . HIS B 1 130 ? -12.016 20.109 10.414 1 84.88 130 HIS B N 1
ATOM 3860 C CA . HIS B 1 130 ? -12.312 21.531 10.586 1 84.88 130 HIS B CA 1
ATOM 3861 C C . HIS B 1 130 ? -12 22.312 9.32 1 84.88 130 HIS B C 1
ATOM 3863 O O . HIS B 1 130 ? -10.984 22.062 8.664 1 84.88 130 HIS B O 1
ATOM 3869 N N . PRO B 1 131 ? -12.742 23.281 8.984 1 80.81 131 PRO B N 1
ATOM 3870 C CA . PRO B 1 131 ? -12.547 24.047 7.742 1 80.81 131 PRO B CA 1
ATOM 3871 C C . PRO B 1 131 ? -11.227 24.797 7.711 1 80.81 131 PRO B C 1
ATOM 3873 O O . PRO B 1 131 ? -10.727 25.141 6.633 1 80.81 131 PRO B O 1
ATOM 3876 N N . ASP B 1 132 ? -10.688 25.062 8.914 1 73.25 132 ASP B N 1
ATOM 3877 C CA . ASP B 1 132 ? -9.398 25.75 8.969 1 73.25 132 ASP B CA 1
ATOM 3878 C C . ASP B 1 132 ? -8.258 24.812 8.625 1 73.25 132 ASP B C 1
ATOM 3880 O O . ASP B 1 132 ? -7.141 25.25 8.352 1 73.25 132 ASP B O 1
ATOM 3884 N N . GLU B 1 133 ? -8.562 23.531 8.672 1 77.38 133 GLU B N 1
ATOM 3885 C CA . GLU B 1 133 ? -7.512 22.531 8.469 1 77.38 133 GLU B CA 1
ATOM 3886 C C . GLU B 1 133 ? -7.594 21.922 7.078 1 77.38 133 GLU B C 1
ATOM 3888 O O . GLU B 1 133 ? -6.566 21.641 6.453 1 77.38 133 GLU B O 1
ATOM 3893 N N . ILE B 1 134 ? -8.797 21.688 6.656 1 85.69 134 ILE B N 1
ATOM 3894 C CA . ILE B 1 134 ? -8.969 20.984 5.391 1 85.69 134 ILE B CA 1
ATOM 3895 C C . ILE B 1 134 ? -10.148 21.578 4.629 1 85.69 134 ILE B C 1
ATOM 3897 O O . ILE B 1 134 ? -11.125 22.031 5.234 1 85.69 134 ILE B O 1
ATOM 3901 N N . ALA B 1 135 ? -9.992 21.484 3.287 1 84.56 135 ALA B N 1
ATOM 3902 C CA . ALA B 1 135 ? -11.047 21.984 2.404 1 84.56 135 ALA B CA 1
ATOM 3903 C C . ALA B 1 135 ? -12 20.875 2.008 1 84.56 135 ALA B C 1
ATOM 3905 O O . ALA B 1 135 ? -13.094 21.125 1.488 1 84.56 135 ALA B O 1
ATOM 3906 N N . GLY B 1 136 ? -11.648 19.703 2.256 1 92.88 136 GLY B N 1
ATOM 3907 C CA . GLY B 1 136 ? -12.469 18.562 1.894 1 92.88 136 GLY B CA 1
ATOM 3908 C C . GLY B 1 136 ? -11.961 17.25 2.473 1 92.88 136 GLY B C 1
ATOM 3909 O O . GLY B 1 136 ? -10.898 17.203 3.088 1 92.88 136 GLY B O 1
ATOM 3910 N N . VAL B 1 137 ? -12.852 16.219 2.32 1 95.06 137 VAL B N 1
ATOM 3911 C CA . VAL B 1 137 ? -12.523 14.883 2.811 1 95.06 137 VAL B CA 1
ATOM 3912 C C . VAL B 1 137 ? -12.836 13.844 1.736 1 95.06 137 VAL B C 1
ATOM 3914 O O . VAL B 1 137 ? -13.883 13.906 1.089 1 95.06 137 VAL B O 1
ATOM 3917 N N . ILE B 1 138 ? -11.906 13.016 1.515 1 96.19 138 ILE B N 1
ATOM 3918 C CA . ILE B 1 138 ? -12.195 11.805 0.75 1 96.19 138 ILE B CA 1
ATOM 3919 C C . ILE B 1 138 ? -12.367 10.625 1.701 1 96.19 138 ILE B C 1
ATOM 3921 O O . ILE B 1 138 ? -11.469 10.312 2.49 1 96.19 138 ILE B O 1
ATOM 3925 N N . LEU B 1 139 ? -13.531 10.039 1.648 1 94 139 LEU B N 1
ATOM 3926 C CA . LEU B 1 139 ? -13.859 8.867 2.447 1 94 139 LEU B CA 1
ATOM 3927 C C . LEU B 1 139 ? -13.562 7.586 1.672 1 94 139 LEU B C 1
ATOM 3929 O O . LEU B 1 139 ? -14.312 7.223 0.761 1 94 139 LEU B O 1
ATOM 3933 N N . PHE B 1 140 ? -12.469 6.965 2.066 1 91.81 140 PHE B N 1
ATOM 3934 C CA . PHE B 1 140 ? -12.055 5.723 1.423 1 91.81 140 PHE B CA 1
ATOM 3935 C C . PHE B 1 140 ? -12.477 4.516 2.254 1 91.81 140 PHE B C 1
ATOM 3937 O O . PHE B 1 140 ? -11.68 3.98 3.029 1 91.81 140 PHE B O 1
ATOM 3944 N N . VAL B 1 141 ? -13.703 4.082 2.082 1 79.81 141 VAL B N 1
ATOM 3945 C CA . VAL B 1 141 ? -14.297 3.045 2.922 1 79.81 141 VAL B CA 1
ATOM 3946 C C . VAL B 1 141 ? -14.5 1.772 2.104 1 79.81 141 VAL B C 1
ATOM 3948 O O . VAL B 1 141 ? -14.867 1.836 0.928 1 79.81 141 VAL B O 1
ATOM 3951 N N . GLU B 1 142 ? -13.992 0.663 2.658 1 71.69 142 GLU B N 1
ATOM 3952 C CA . GLU B 1 142 ? -14.219 -0.629 2.018 1 71.69 142 GLU B CA 1
ATOM 3953 C C . GLU B 1 142 ? -15.711 -0.966 1.979 1 71.69 142 GLU B C 1
ATOM 3955 O O . GLU B 1 142 ? -16.469 -0.543 2.854 1 71.69 142 GLU B O 1
ATOM 3960 N N . PRO B 1 143 ? -15.922 -1.715 0.862 1 63.84 143 PRO B N 1
ATOM 3961 C CA . PRO B 1 143 ? -17.312 -2.141 0.777 1 63.84 143 PRO B CA 1
ATOM 3962 C C . PRO B 1 143 ? -17.75 -2.992 1.969 1 63.84 143 PRO B C 1
ATOM 3964 O O . PRO B 1 143 ? -16.953 -3.779 2.49 1 63.84 143 PRO B O 1
ATOM 3967 N N . GLY B 1 144 ? -18.734 -2.695 2.592 1 63.94 144 GLY B N 1
ATOM 3968 C CA . GLY B 1 144 ? -19.312 -3.457 3.686 1 63.94 144 GLY B CA 1
ATOM 3969 C C . GLY B 1 144 ? -20.219 -2.627 4.578 1 63.94 144 GLY B C 1
ATOM 3970 O O . GLY B 1 144 ? -20.469 -1.451 4.301 1 63.94 144 GLY B O 1
ATOM 3971 N N . ARG B 1 145 ? -20.703 -3.336 5.531 1 61.03 145 ARG B N 1
ATOM 3972 C CA . ARG B 1 145 ? -21.641 -2.67 6.422 1 61.03 145 ARG B CA 1
ATOM 3973 C C . ARG B 1 145 ? -20.938 -1.622 7.281 1 61.03 145 ARG B C 1
ATOM 3975 O O . ARG B 1 145 ? -19.969 -1.928 7.973 1 61.03 145 ARG B O 1
ATOM 3982 N N . VAL B 1 146 ? -21.297 -0.427 6.969 1 70.5 146 VAL B N 1
ATOM 3983 C CA . VAL B 1 146 ? -20.859 0.678 7.816 1 70.5 146 VAL B CA 1
ATOM 3984 C C . VAL B 1 146 ? -21.641 0.657 9.133 1 70.5 146 VAL B C 1
ATOM 3986 O O . VAL B 1 146 ? -22.875 0.592 9.133 1 70.5 146 VAL B O 1
ATOM 3989 N N . SER B 1 147 ? -20.922 0.621 10.125 1 79.62 147 SER B N 1
ATOM 3990 C CA . SER B 1 147 ? -21.562 0.625 11.438 1 79.62 147 SER B CA 1
ATOM 3991 C C . SER B 1 147 ? -22.344 1.914 11.672 1 79.62 147 SER B C 1
ATOM 3993 O O . SER B 1 147 ? -22.078 2.93 11.023 1 79.62 147 SER B O 1
ATOM 3995 N N . PRO B 1 148 ? -23.344 1.83 12.547 1 85.69 148 PRO B N 1
ATOM 3996 C CA . PRO B 1 148 ? -24.062 3.055 12.898 1 85.69 148 PRO B CA 1
ATOM 3997 C C . PRO B 1 148 ? -23.141 4.152 13.43 1 85.69 148 PRO B C 1
ATOM 3999 O O . PRO B 1 148 ? -23.344 5.332 13.125 1 85.69 148 PRO B O 1
ATOM 4002 N N . ALA B 1 149 ? -22.234 3.734 14.117 1 84.31 149 ALA B N 1
ATOM 4003 C CA . ALA B 1 149 ? -21.281 4.707 14.656 1 84.31 149 ALA B CA 1
ATOM 4004 C C . ALA B 1 149 ? -20.531 5.414 13.539 1 84.31 149 ALA B C 1
ATOM 4006 O O . ALA B 1 149 ? -20.328 6.629 13.586 1 84.31 149 ALA B O 1
ATOM 4007 N N . ALA B 1 150 ? -20.172 4.652 12.586 1 85.69 150 ALA B N 1
ATOM 4008 C CA . ALA B 1 150 ? -19.469 5.223 11.438 1 85.69 150 ALA B CA 1
ATOM 4009 C C . ALA B 1 150 ? -20.375 6.176 10.664 1 85.69 150 ALA B C 1
ATOM 4011 O O . ALA B 1 150 ? -19.938 7.242 10.227 1 85.69 150 ALA B O 1
ATOM 4012 N N . THR B 1 151 ? -21.578 5.789 10.57 1 88.38 151 THR B N 1
ATOM 4013 C CA . THR B 1 151 ? -22.547 6.617 9.859 1 88.38 151 THR B CA 1
ATOM 4014 C C . THR B 1 151 ? -22.703 7.969 10.555 1 88.38 151 THR B C 1
ATOM 4016 O O . THR B 1 151 ? -22.703 9.008 9.898 1 88.38 151 THR B O 1
ATOM 4019 N N . ARG B 1 152 ? -22.844 7.918 11.82 1 89.12 152 ARG B N 1
ATOM 4020 C CA . ARG B 1 152 ? -22.984 9.148 12.594 1 89.12 152 ARG B CA 1
ATOM 4021 C C . ARG B 1 152 ? -21.766 10.047 12.43 1 89.12 152 ARG B C 1
ATOM 4023 O O . ARG B 1 152 ? -21.906 11.266 12.312 1 89.12 152 ARG B O 1
ATOM 4030 N N . LEU B 1 153 ? -20.688 9.43 12.438 1 89.81 153 LEU B N 1
ATOM 4031 C CA . LEU B 1 153 ? -19.453 10.18 12.305 1 89.81 153 LEU B CA 1
ATOM 4032 C C . LEU B 1 153 ? -19.359 10.852 10.938 1 89.81 153 LEU B C 1
ATOM 4034 O O . LEU B 1 153 ? -18.938 12 10.828 1 89.81 153 LEU B O 1
ATOM 4038 N N . ILE B 1 154 ? -19.719 10.133 9.922 1 91.25 154 ILE B N 1
ATOM 4039 C CA . ILE B 1 154 ? -19.703 10.648 8.555 1 91.25 154 ILE B CA 1
ATOM 4040 C C . ILE B 1 154 ? -20.672 11.82 8.43 1 91.25 154 ILE B C 1
ATOM 4042 O O . ILE B 1 154 ? -20.359 12.828 7.805 1 91.25 154 ILE B O 1
ATOM 4046 N N . ASP B 1 155 ? -21.766 11.703 9.078 1 90.88 155 ASP B N 1
ATOM 4047 C CA . ASP B 1 155 ? -22.75 12.789 9.07 1 90.88 155 ASP B CA 1
ATOM 4048 C C . ASP B 1 155 ? -22.172 14.047 9.734 1 90.88 155 ASP B C 1
ATOM 4050 O O . ASP B 1 155 ? -22.375 15.156 9.242 1 90.88 155 ASP B O 1
ATOM 4054 N N . LYS B 1 156 ? -21.562 13.805 10.844 1 90.38 156 LYS B N 1
ATOM 4055 C CA . LYS B 1 156 ? -20.922 14.914 11.547 1 90.38 156 LYS B CA 1
ATOM 4056 C C . LYS B 1 156 ? -19.875 15.594 10.664 1 90.38 156 LYS B C 1
ATOM 4058 O O . LYS B 1 156 ? -19.781 16.828 10.648 1 90.38 156 LYS B O 1
ATOM 4063 N N . MET B 1 157 ? -19.109 14.812 9.969 1 92.38 157 MET B N 1
ATOM 4064 C CA . MET B 1 157 ? -18.078 15.344 9.07 1 92.38 157 MET B CA 1
ATOM 4065 C C . MET B 1 157 ? -18.719 16.172 7.961 1 92.38 157 MET B C 1
ATOM 4067 O O . MET B 1 157 ? -18.219 17.25 7.629 1 92.38 157 MET B O 1
ATOM 4071 N N . GLN B 1 158 ? -19.766 15.633 7.402 1 91.19 158 GLN B N 1
ATOM 4072 C CA . GLN B 1 158 ? -20.453 16.312 6.309 1 91.19 158 GLN B CA 1
ATOM 4073 C C . GLN B 1 158 ? -20.984 17.672 6.746 1 91.19 158 GLN B C 1
ATOM 4075 O O . GLN B 1 158 ? -20.922 18.641 5.984 1 91.19 158 GLN B O 1
ATOM 4080 N N . LYS B 1 159 ? -21.5 17.703 7.906 1 89.06 159 LYS B N 1
ATOM 4081 C CA . LYS B 1 159 ? -22.047 18.953 8.43 1 89.06 159 LYS B CA 1
ATOM 4082 C C . LYS B 1 159 ? -20.953 20 8.641 1 89.06 159 LYS B C 1
ATOM 4084 O O . LYS B 1 159 ? -21.188 21.188 8.453 1 89.06 159 LYS B O 1
ATOM 4089 N N . ARG B 1 160 ? -19.828 19.469 8.969 1 88.88 160 ARG B N 1
ATOM 4090 C CA . ARG B 1 160 ? -18.75 20.375 9.32 1 88.88 160 ARG B CA 1
ATOM 4091 C C . ARG B 1 160 ? -17.953 20.781 8.078 1 88.88 160 ARG B C 1
ATOM 4093 O O . ARG B 1 160 ? -17.531 21.938 7.957 1 88.88 160 ARG B O 1
ATOM 4100 N N . ILE B 1 161 ? -17.703 19.547 7.34 1 86.38 161 ILE B N 1
ATOM 4101 C CA . ILE B 1 161 ? -16.969 19.75 6.098 1 86.38 161 ILE B CA 1
ATOM 4102 C C . ILE B 1 161 ? -17.922 19.609 4.91 1 86.38 161 ILE B C 1
ATOM 4104 O O . ILE B 1 161 ? -18.547 18.562 4.73 1 86.38 161 ILE B O 1
ATOM 4108 N N . GLY B 1 162 ? -18.375 20.5 4.262 1 85.88 162 GLY B N 1
ATOM 4109 C CA . GLY B 1 162 ? -19.344 20.531 3.176 1 85.88 162 GLY B CA 1
ATOM 4110 C C . GLY B 1 162 ? -18.875 19.781 1.945 1 85.88 162 GLY B C 1
ATOM 4111 O O . GLY B 1 162 ? -19.688 19.391 1.103 1 85.88 162 GLY B O 1
ATOM 4112 N N . ASN B 1 163 ? -17.641 19.453 1.804 1 92.69 163 ASN B N 1
ATOM 4113 C CA . ASN B 1 163 ? -17.047 18.844 0.612 1 92.69 163 ASN B CA 1
ATOM 4114 C C . ASN B 1 163 ? -16.5 17.453 0.904 1 92.69 163 ASN B C 1
ATOM 4116 O O . ASN B 1 163 ? -15.305 17.297 1.131 1 92.69 163 ASN B O 1
ATOM 4120 N N . LEU B 1 164 ? -17.406 16.438 0.855 1 94.31 164 LEU B N 1
ATOM 4121 C CA . LEU B 1 164 ? -17.031 15.047 1.074 1 94.31 164 LEU B CA 1
ATOM 4122 C C . LEU B 1 164 ? -17.25 14.219 -0.191 1 94.31 164 LEU B C 1
ATOM 4124 O O . LEU B 1 164 ? -18.297 14.328 -0.834 1 94.31 164 LEU B O 1
ATOM 4128 N N . ILE B 1 165 ? -16.234 13.477 -0.531 1 95.88 165 ILE B N 1
ATOM 4129 C CA . ILE B 1 165 ? -16.344 12.555 -1.657 1 95.88 165 ILE B CA 1
ATOM 4130 C C . ILE B 1 165 ? -16.141 11.117 -1.171 1 95.88 165 ILE B C 1
ATOM 4132 O O . ILE B 1 165 ? -15.156 10.82 -0.479 1 95.88 165 ILE B O 1
ATOM 4136 N N . CYS B 1 166 ? -17.094 10.242 -1.484 1 94.81 166 CYS B N 1
ATOM 4137 C CA . CYS B 1 166 ? -16.938 8.82 -1.185 1 94.81 166 CYS B CA 1
ATOM 4138 C C . CYS B 1 166 ? -16.172 8.109 -2.295 1 94.81 166 CYS B C 1
ATOM 4140 O O . CYS B 1 166 ? -16.469 8.297 -3.477 1 94.81 166 CYS B O 1
ATOM 4142 N N . LEU B 1 167 ? -15.164 7.355 -1.866 1 95.5 167 LEU B N 1
ATOM 4143 C CA . LEU B 1 167 ? -14.352 6.574 -2.791 1 95.5 167 LEU B CA 1
ATOM 4144 C C . LEU B 1 167 ? -14.578 5.078 -2.584 1 95.5 167 LEU B C 1
ATOM 4146 O O . LEU B 1 167 ? -14.461 4.578 -1.462 1 95.5 167 LEU B O 1
ATOM 4150 N N . GLU B 1 168 ? -14.953 4.281 -3.635 1 91.94 168 GLU B N 1
ATOM 4151 C CA . GLU B 1 168 ? -15.156 2.836 -3.662 1 91.94 168 GLU B CA 1
ATOM 4152 C C . GLU B 1 168 ? -16.594 2.475 -3.271 1 91.94 168 GLU B C 1
ATOM 4154 O O . GLU B 1 168 ? -17.125 1.468 -3.732 1 91.94 168 GLU B O 1
ATOM 4159 N N . GLN B 1 169 ? -17.125 3.188 -2.34 1 88.81 169 GLN B N 1
ATOM 4160 C CA . GLN B 1 169 ? -18.469 2.879 -1.847 1 88.81 169 GLN B CA 1
ATOM 4161 C C . GLN B 1 169 ? -19.312 4.141 -1.731 1 88.81 169 GLN B C 1
ATOM 4163 O O . GLN B 1 169 ? -18.828 5.195 -1.33 1 88.81 169 GLN B O 1
ATOM 4168 N N . ARG B 1 170 ? -20.562 3.949 -2 1 89.5 170 ARG B N 1
ATOM 4169 C CA . ARG B 1 170 ? -21.5 5.055 -1.855 1 89.5 170 ARG B CA 1
ATOM 4170 C C . ARG B 1 170 ? -22 5.168 -0.418 1 89.5 170 ARG B C 1
ATOM 4172 O O . ARG B 1 170 ? -22.109 4.164 0.286 1 89.5 170 ARG B O 1
ATOM 4179 N N . TRP B 1 171 ? -22.266 6.371 -0.078 1 87.88 171 TRP B N 1
ATOM 4180 C CA . TRP B 1 171 ? -22.859 6.652 1.224 1 87.88 171 TRP B CA 1
ATOM 4181 C C . TRP B 1 171 ? -23.938 7.727 1.107 1 87.88 171 TRP B C 1
ATOM 4183 O O . TRP B 1 171 ? -23.625 8.914 0.968 1 87.88 171 TRP B O 1
ATOM 4193 N N . GLY B 1 172 ? -25.141 7.258 1.292 1 85.25 172 GLY B N 1
ATOM 4194 C CA . GLY B 1 172 ? -26.234 8.211 1.2 1 85.25 172 GLY B CA 1
ATOM 4195 C C . GLY B 1 172 ? -26.219 9.008 -0.09 1 85.25 172 GLY B C 1
ATOM 4196 O O . GLY B 1 172 ? -26.141 8.438 -1.179 1 85.25 172 GLY B O 1
ATOM 4197 N N . GLU B 1 173 ? -26.328 10.312 0.081 1 88.38 173 GLU B N 1
ATOM 4198 C CA . GLU B 1 173 ? -26.406 11.195 -1.077 1 88.38 173 GLU B CA 1
ATOM 4199 C C . GLU B 1 173 ? -25.062 11.852 -1.374 1 88.38 173 GLU B C 1
ATOM 4201 O O . GLU B 1 173 ? -24.953 12.719 -2.242 1 88.38 173 GLU B O 1
ATOM 4206 N N . LEU B 1 174 ? -24.094 11.391 -0.706 1 91.69 174 LEU B N 1
ATOM 4207 C CA . LEU B 1 174 ? -22.781 11.961 -0.936 1 91.69 1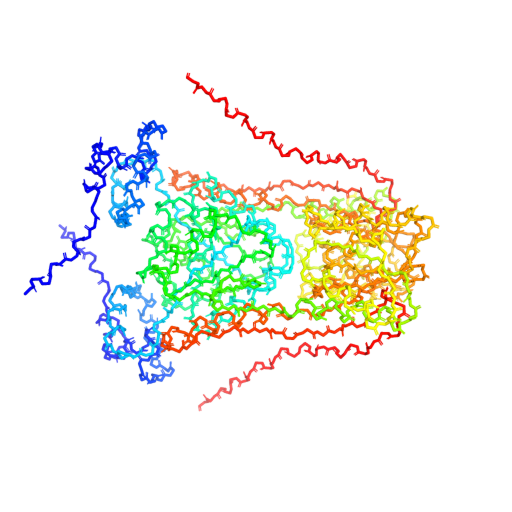74 LEU B CA 1
ATOM 4208 C C . LEU B 1 174 ? -22.25 11.578 -2.314 1 91.69 174 LEU B C 1
ATOM 4210 O O . LEU B 1 174 ? -22.469 10.453 -2.777 1 91.69 174 LEU B O 1
ATOM 4214 N N . PRO B 1 175 ? -21.578 12.555 -2.963 1 94.69 175 PRO B N 1
ATOM 4215 C CA . PRO B 1 175 ? -20.938 12.172 -4.219 1 94.69 175 PRO B CA 1
ATOM 4216 C C . PRO B 1 175 ? -19.922 11.039 -4.047 1 94.69 175 PRO B C 1
ATOM 4218 O O . PRO B 1 175 ? -19.234 10.977 -3.027 1 94.69 175 PRO B O 1
ATOM 4221 N N . ALA B 1 176 ? -19.891 10.188 -5.07 1 95.75 176 ALA B N 1
ATOM 4222 C CA . ALA B 1 176 ? -19.047 9.008 -4.934 1 95.75 176 ALA B CA 1
ATOM 4223 C C . ALA B 1 176 ? -18.344 8.68 -6.25 1 95.75 176 ALA B C 1
ATOM 4225 O O . ALA B 1 176 ? -18.844 9.031 -7.324 1 95.75 176 ALA B O 1
ATOM 4226 N N . VAL B 1 177 ? -17.141 8.172 -6.125 1 97.12 177 VAL B N 1
ATOM 4227 C CA . VAL B 1 177 ? -16.422 7.551 -7.23 1 97.12 177 VAL B CA 1
ATOM 4228 C C . VAL B 1 177 ? -16.344 6.039 -7.008 1 97.12 177 VAL B C 1
ATOM 4230 O O . VAL B 1 177 ? -15.766 5.582 -6.016 1 97.12 177 VAL B O 1
ATOM 4233 N N . THR B 1 178 ? -16.938 5.273 -7.812 1 96 178 THR B N 1
ATOM 4234 C CA . THR B 1 178 ? -16.969 3.818 -7.727 1 96 178 THR B CA 1
ATOM 4235 C C . THR B 1 178 ? -16.703 3.195 -9.094 1 96 178 THR B C 1
ATOM 4237 O O . THR B 1 178 ? -16.469 3.906 -10.078 1 96 178 THR B O 1
ATOM 4240 N N . PHE B 1 179 ? -16.578 1.91 -9.18 1 96.12 179 PHE B N 1
ATOM 4241 C CA . PHE B 1 179 ? -16.594 1.187 -10.445 1 96.12 179 PHE B CA 1
ATOM 4242 C C . PHE B 1 179 ? -17.797 0.256 -10.516 1 96.12 179 PHE B C 1
ATOM 4244 O O . PHE B 1 179 ? -18.453 0 -9.508 1 96.12 179 PHE B O 1
ATOM 4251 N N . ASP B 1 180 ? -18.156 -0.104 -11.664 1 95.81 180 ASP B N 1
ATOM 4252 C CA . ASP B 1 180 ? -19.328 -0.961 -11.883 1 95.81 180 ASP B CA 1
ATOM 4253 C C . ASP B 1 180 ? -19.047 -2.387 -11.406 1 95.81 180 ASP B C 1
ATOM 4255 O O . ASP B 1 180 ? -18.844 -3.289 -12.219 1 95.81 180 ASP B O 1
ATOM 4259 N N . ARG B 1 181 ? -19.219 -2.572 -10.148 1 94.88 181 ARG B N 1
ATOM 4260 C CA . ARG B 1 181 ? -18.906 -3.848 -9.508 1 94.88 181 ARG B CA 1
ATOM 4261 C C . ARG B 1 181 ? -19.812 -4.957 -10.023 1 94.88 181 ARG B C 1
ATOM 4263 O O . ARG B 1 181 ? -19.344 -6.062 -10.312 1 94.88 181 ARG B O 1
ATOM 4270 N N . MET B 1 182 ? -21.062 -4.664 -10.047 1 96.31 182 MET B N 1
ATOM 4271 C CA . MET B 1 182 ? -22.016 -5.645 -10.547 1 96.31 182 MET B CA 1
ATOM 4272 C C . MET B 1 182 ? -21.719 -5.996 -12 1 96.31 182 MET B C 1
ATOM 4274 O O . MET B 1 182 ? -21.688 -7.176 -12.367 1 96.31 182 MET B O 1
ATOM 4278 N N . GLY B 1 183 ? -21.484 -4.961 -12.797 1 97.88 183 GLY B N 1
ATOM 4279 C CA . GLY B 1 183 ? -21.156 -5.184 -14.195 1 97.88 183 GLY B CA 1
ATOM 4280 C C . GLY B 1 183 ? -19.875 -5.969 -14.383 1 97.88 183 GLY B C 1
ATOM 4281 O O . GLY B 1 183 ? -19.781 -6.805 -15.289 1 97.88 183 GLY B O 1
ATOM 4282 N N . ALA B 1 184 ? -18.906 -5.691 -13.578 1 98.38 184 ALA B N 1
ATOM 4283 C CA . ALA B 1 184 ? -17.641 -6.41 -13.641 1 98.38 184 ALA B CA 1
ATOM 4284 C C . ALA B 1 184 ? -17.844 -7.902 -13.391 1 98.38 184 ALA B C 1
ATOM 4286 O O . ALA B 1 184 ? -17.328 -8.742 -14.133 1 98.38 184 ALA B O 1
ATOM 4287 N N . ALA B 1 185 ? -18.609 -8.188 -12.359 1 98.38 185 ALA B N 1
ATOM 4288 C CA . ALA B 1 185 ? -18.875 -9.586 -12.023 1 98.38 185 ALA B CA 1
ATOM 4289 C C . ALA B 1 185 ? -19.688 -10.273 -13.125 1 98.38 185 ALA B C 1
ATOM 4291 O O . ALA B 1 185 ? -19.406 -11.406 -13.5 1 98.38 185 ALA B O 1
ATOM 4292 N N . ARG B 1 186 ? -20.672 -9.586 -13.586 1 98.56 186 ARG B N 1
ATOM 4293 C CA . ARG B 1 186 ? -21.484 -10.117 -14.68 1 98.56 186 ARG B CA 1
ATOM 4294 C C . ARG B 1 186 ? -20.625 -10.453 -15.891 1 98.56 186 ARG B C 1
ATOM 4296 O O . ARG B 1 186 ? -20.781 -11.516 -16.5 1 98.56 186 ARG B O 1
ATOM 4303 N N . THR B 1 187 ? -19.719 -9.57 -16.219 1 98.62 187 THR B N 1
ATOM 4304 C CA . THR B 1 187 ? -18.812 -9.766 -17.344 1 98.62 187 THR B CA 1
ATOM 4305 C C . THR B 1 187 ? -17.922 -10.984 -17.125 1 98.62 187 THR B C 1
ATOM 4307 O O . THR B 1 187 ? -17.766 -11.812 -18.016 1 98.62 187 THR B O 1
ATOM 4310 N N . ALA B 1 188 ? -17.391 -11.086 -15.938 1 98.62 188 ALA B N 1
ATOM 4311 C CA . ALA B 1 188 ? -16.5 -12.188 -15.602 1 98.62 188 ALA B CA 1
ATOM 4312 C C . ALA B 1 188 ? -17.219 -13.531 -15.711 1 98.62 188 ALA B C 1
ATOM 4314 O O . ALA B 1 188 ? -16.719 -14.453 -16.359 1 98.62 188 ALA B O 1
ATOM 4315 N N . VAL B 1 189 ? -18.344 -13.617 -15.117 1 98.69 189 VAL B N 1
ATOM 4316 C CA . VAL B 1 189 ? -19.094 -14.867 -15.078 1 98.69 189 VAL B CA 1
ATOM 4317 C C . VAL B 1 189 ? -19.641 -15.188 -16.469 1 98.69 189 VAL B C 1
ATOM 4319 O O . VAL B 1 189 ? -19.594 -16.344 -16.906 1 98.69 189 VAL B O 1
ATOM 4322 N N . SER B 1 190 ? -20.156 -14.211 -17.172 1 98.69 190 SER B N 1
ATOM 4323 C CA . SER B 1 190 ? -20.641 -14.414 -18.547 1 98.69 190 SER B CA 1
ATOM 4324 C C . SER B 1 190 ? -19.547 -15.008 -19.422 1 98.69 190 SER B C 1
ATOM 4326 O O . SER B 1 190 ? -19.828 -15.852 -20.281 1 98.69 190 SER B O 1
ATOM 4328 N N . HIS B 1 191 ? -18.328 -14.516 -19.25 1 98.5 191 HIS B N 1
ATOM 4329 C CA . HIS B 1 191 ? -17.203 -15.031 -20.016 1 98.5 191 HIS B CA 1
ATOM 4330 C C . HIS B 1 191 ? -17.047 -16.547 -19.828 1 98.5 191 HIS B C 1
ATOM 4332 O O . HIS B 1 191 ? -16.859 -17.281 -20.797 1 98.5 191 HIS B O 1
ATOM 4338 N N . LEU B 1 192 ? -17.172 -16.984 -18.594 1 98.44 192 LEU B N 1
ATOM 4339 C CA . LEU B 1 192 ? -17.062 -18.422 -18.281 1 98.44 192 LEU B CA 1
ATOM 4340 C C . LEU B 1 192 ? -18.219 -19.188 -18.906 1 98.44 192 LEU B C 1
ATOM 4342 O O . LEU B 1 192 ? -18.031 -20.281 -19.453 1 98.44 192 LEU B O 1
ATOM 4346 N N . LEU B 1 193 ? -19.406 -18.641 -18.844 1 98.19 193 LEU B N 1
ATOM 4347 C CA . LEU B 1 193 ? -20.578 -19.266 -19.422 1 98.19 193 LEU B CA 1
ATOM 4348 C C . LEU B 1 193 ? -20.469 -19.344 -20.938 1 98.19 193 LEU B C 1
ATOM 4350 O O . LEU B 1 193 ? -20.859 -20.344 -21.547 1 98.19 193 LEU B O 1
ATOM 4354 N N . ASP B 1 194 ? -19.938 -18.312 -21.531 1 97.88 194 ASP B N 1
ATOM 4355 C CA . ASP B 1 194 ? -19.734 -18.25 -22.984 1 97.88 194 ASP B CA 1
ATOM 4356 C C . ASP B 1 194 ? -18.719 -19.297 -23.438 1 97.88 194 ASP B C 1
ATOM 4358 O O . ASP B 1 194 ? -18.766 -19.766 -24.578 1 97.88 194 ASP B O 1
ATOM 4362 N N . LEU B 1 195 ? -17.812 -19.641 -22.578 1 97 195 LEU B N 1
ATOM 4363 C CA . LEU B 1 195 ? -16.812 -20.656 -22.875 1 97 195 LEU B CA 1
ATOM 4364 C C . LEU B 1 195 ? -17.406 -22.062 -22.75 1 97 195 LEU B C 1
ATOM 4366 O O . LEU B 1 195 ? -16.719 -23.047 -23.031 1 97 195 LEU B O 1
ATOM 4370 N N . GLY B 1 196 ? -18.656 -22.141 -22.219 1 96.31 196 GLY B N 1
ATOM 4371 C CA . GLY B 1 196 ? -19.359 -23.406 -22.234 1 96.31 196 GLY B CA 1
ATOM 4372 C C . GLY B 1 196 ? -19.594 -23.984 -20.844 1 96.31 196 GLY B C 1
ATOM 4373 O O . GLY B 1 196 ? -20.266 -25 -20.688 1 96.31 196 GLY B O 1
ATOM 4374 N N . HIS B 1 197 ? -19.062 -23.297 -19.844 1 97.12 197 HIS B N 1
ATOM 4375 C CA . HIS B 1 197 ? -19.25 -23.781 -18.484 1 97.12 197 HIS B CA 1
ATOM 4376 C C . HIS B 1 197 ? -20.672 -23.516 -18.016 1 97.12 197 HIS B C 1
ATOM 4378 O O . HIS B 1 197 ? -21.25 -22.469 -18.312 1 97.12 197 HIS B O 1
ATOM 4384 N N . ARG B 1 198 ? -21.234 -24.406 -17.281 1 96.94 198 ARG B N 1
ATOM 4385 C CA . ARG B 1 198 ? -22.594 -24.25 -16.781 1 96.94 198 ARG B CA 1
ATOM 4386 C C . ARG B 1 198 ? -22.641 -24.328 -15.266 1 96.94 198 ARG B C 1
ATOM 4388 O O . ARG B 1 198 ? -23.594 -23.859 -14.641 1 96.94 198 ARG B O 1
ATOM 4395 N N . ARG B 1 199 ? -21.625 -24.984 -14.672 1 97.5 199 ARG B N 1
ATOM 4396 C CA . ARG B 1 199 ? -21.469 -24.984 -13.227 1 97.5 199 ARG B CA 1
ATOM 4397 C C . ARG B 1 199 ? -20.297 -24.094 -12.797 1 97.5 199 ARG B C 1
ATOM 4399 O O . ARG B 1 199 ? -19.156 -24.531 -12.773 1 97.5 199 ARG B O 1
ATOM 4406 N N . VAL B 1 200 ? -20.719 -22.891 -12.477 1 98.25 200 VAL B N 1
ATOM 4407 C CA . VAL B 1 200 ? -19.719 -21.875 -12.125 1 98.25 200 VAL B CA 1
ATOM 4408 C C . VAL B 1 200 ? -19.812 -21.562 -10.633 1 98.25 200 VAL B C 1
ATOM 4410 O O . VAL B 1 200 ? -20.859 -21.125 -10.148 1 98.25 200 VAL B O 1
ATOM 4413 N N . GLY B 1 201 ? -18.688 -21.812 -9.906 1 98.5 201 GLY B N 1
ATOM 4414 C CA . GLY B 1 201 ? -18.641 -21.5 -8.492 1 98.5 201 GLY B CA 1
ATOM 4415 C C . GLY B 1 201 ? -18.328 -20.031 -8.211 1 98.5 201 GLY B C 1
ATOM 4416 O O . GLY B 1 201 ? -17.547 -19.422 -8.938 1 98.5 201 GLY B O 1
ATOM 4417 N N . PHE B 1 202 ? -18.922 -19.531 -7.168 1 98.25 202 PHE B N 1
ATOM 4418 C CA . PHE B 1 202 ? -18.672 -18.172 -6.676 1 98.25 202 PHE B CA 1
ATOM 4419 C C . PHE B 1 202 ? -17.875 -18.203 -5.379 1 98.25 202 PHE B C 1
ATOM 4421 O O . PHE B 1 202 ? -18.281 -18.859 -4.41 1 98.25 202 PHE B O 1
ATOM 4428 N N . LEU B 1 203 ? -16.719 -17.484 -5.379 1 97.62 203 LEU B N 1
ATOM 4429 C CA . LEU B 1 203 ? -15.922 -17.312 -4.168 1 97.62 203 LEU B CA 1
ATOM 4430 C C . LEU B 1 203 ? -15.656 -15.844 -3.881 1 97.62 203 LEU B C 1
ATOM 4432 O O . LEU B 1 203 ? -14.969 -15.172 -4.648 1 97.62 203 LEU B O 1
ATOM 4436 N N . GLY B 1 204 ? -16.141 -15.328 -2.75 1 93.5 204 GLY B N 1
ATOM 4437 C CA . GLY B 1 204 ? -15.875 -13.945 -2.406 1 93.5 204 GLY B CA 1
ATOM 4438 C C . GLY B 1 204 ? -16.891 -13.359 -1.452 1 93.5 204 GLY B C 1
ATOM 4439 O O . GLY B 1 204 ? -17.875 -14.023 -1.089 1 93.5 204 GLY B O 1
ATOM 4440 N N . TYR B 1 205 ? -16.609 -12.141 -1.01 1 89.12 205 TYR B N 1
ATOM 4441 C CA . TYR B 1 205 ? -17.547 -11.422 -0.159 1 89.12 205 TYR B CA 1
ATOM 4442 C C . TYR B 1 205 ? -18.844 -11.117 -0.908 1 89.12 205 TYR B C 1
ATOM 4444 O O . TYR B 1 205 ? -18.812 -10.742 -2.084 1 89.12 205 TYR B O 1
ATOM 4452 N N . PRO B 1 206 ? -19.969 -11.328 -0.267 1 88.69 206 PRO B N 1
ATOM 4453 C CA . PRO B 1 206 ? -21.266 -11.156 -0.942 1 88.69 206 PRO B CA 1
ATOM 4454 C C . PRO B 1 206 ? -21.656 -9.688 -1.079 1 88.69 206 PRO B C 1
ATOM 4456 O O . PRO B 1 206 ? -22.438 -9.18 -0.269 1 88.69 206 PRO B O 1
ATOM 4459 N N . ASP B 1 207 ? -21.234 -9.047 -2.012 1 89.44 207 ASP B N 1
ATOM 4460 C CA . ASP B 1 207 ? -21.625 -7.684 -2.359 1 89.44 207 ASP B CA 1
ATOM 4461 C C . ASP B 1 207 ? -22.219 -7.621 -3.764 1 89.44 207 ASP B C 1
ATOM 4463 O O . ASP B 1 207 ? -22.812 -8.594 -4.23 1 89.44 207 ASP B O 1
ATOM 4467 N N . ASP B 1 208 ? -22.172 -6.527 -4.43 1 91.75 208 ASP B N 1
ATOM 4468 C CA . ASP B 1 208 ? -22.781 -6.34 -5.742 1 91.75 208 ASP B CA 1
ATOM 4469 C C . ASP B 1 208 ? -22.25 -7.352 -6.75 1 91.75 208 ASP B C 1
ATOM 4471 O O . ASP B 1 208 ? -22.875 -7.613 -7.773 1 91.75 208 ASP B O 1
ATOM 4475 N N . ARG B 1 209 ? -21.156 -7.91 -6.48 1 94.56 209 ARG B N 1
ATOM 4476 C CA . ARG B 1 209 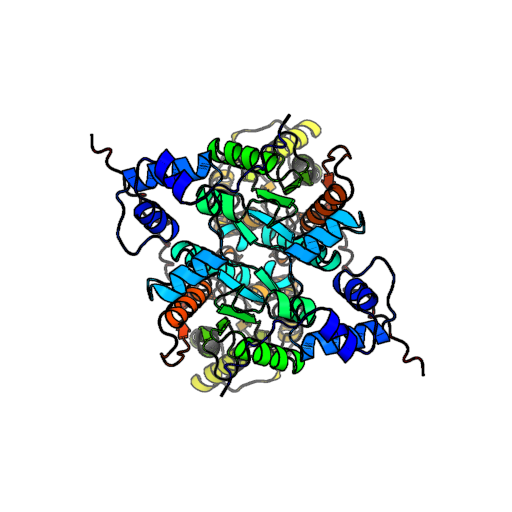? -20.578 -8.898 -7.379 1 94.56 209 ARG B CA 1
ATOM 4477 C C . ARG B 1 209 ? -21.391 -10.188 -7.383 1 94.56 209 ARG B C 1
ATOM 4479 O O . ARG B 1 209 ? -21.484 -10.867 -8.406 1 94.56 209 ARG B O 1
ATOM 4486 N N . LEU B 1 210 ? -21.922 -10.5 -6.191 1 95.94 210 LEU B N 1
ATOM 4487 C CA . LEU B 1 210 ? -22.812 -11.656 -6.148 1 95.94 210 LEU B CA 1
ATOM 4488 C C . LEU B 1 210 ? -24.031 -11.43 -7.023 1 95.94 210 LEU B C 1
ATOM 4490 O O . LEU B 1 210 ? -24.516 -12.352 -7.684 1 95.94 210 LEU B O 1
ATOM 4494 N N . ASP B 1 211 ? -24.562 -10.211 -6.977 1 96.62 211 ASP B N 1
ATOM 4495 C CA . ASP B 1 211 ? -25.672 -9.875 -7.855 1 96.62 211 ASP B CA 1
ATOM 4496 C C . ASP B 1 211 ? -25.281 -10.016 -9.32 1 96.62 211 ASP B C 1
ATOM 4498 O O . ASP B 1 211 ? -26.062 -10.516 -10.141 1 96.62 211 ASP B O 1
ATOM 4502 N N . GLY B 1 212 ? -24.094 -9.539 -9.641 1 98.06 212 GLY B N 1
ATOM 4503 C CA . GLY B 1 212 ? -23.594 -9.711 -10.992 1 98.06 212 GLY B CA 1
ATOM 4504 C C . GLY B 1 212 ? -23.484 -11.164 -11.414 1 98.06 212 GLY B C 1
ATOM 4505 O O . GLY B 1 212 ? -23.812 -11.508 -12.547 1 98.06 212 GLY B O 1
ATOM 4506 N N . TYR B 1 213 ? -23.047 -12 -10.492 1 98.25 213 TYR B N 1
ATOM 4507 C CA . TYR B 1 213 ? -22.984 -13.445 -10.695 1 98.25 213 TYR B CA 1
ATOM 4508 C C . TYR B 1 213 ? -24.359 -14.008 -11.023 1 98.25 213 TYR B C 1
ATOM 4510 O O . TYR B 1 213 ? -24.516 -14.719 -12.016 1 98.25 213 TYR B O 1
ATOM 4518 N N . ARG B 1 214 ? -25.328 -13.633 -10.266 1 98.19 214 ARG B N 1
ATOM 4519 C CA . ARG B 1 214 ? -26.703 -14.102 -10.453 1 98.19 214 ARG B CA 1
ATOM 4520 C C . ARG B 1 214 ? -27.25 -13.656 -11.797 1 98.19 214 ARG B C 1
ATOM 4522 O O . ARG B 1 214 ? -27.891 -14.445 -12.5 1 98.19 214 ARG B O 1
ATOM 4529 N N . PHE B 1 215 ? -27.031 -12.484 -12.133 1 98.19 215 PHE B N 1
ATOM 4530 C CA . PHE B 1 215 ? -27.547 -11.93 -13.383 1 98.19 215 PHE B CA 1
ATOM 4531 C C . PHE B 1 215 ? -26.922 -12.648 -14.578 1 98.19 215 PHE B C 1
ATOM 4533 O O . PHE B 1 215 ? -27.609 -12.906 -15.57 1 98.19 215 PHE B O 1
ATOM 4540 N N . ALA B 1 216 ? -25.625 -12.891 -14.477 1 98.62 216 ALA B N 1
ATOM 4541 C CA . ALA B 1 216 ? -24.969 -13.617 -15.562 1 98.62 216 ALA B CA 1
ATOM 4542 C C . ALA B 1 216 ? -25.609 -14.984 -15.773 1 98.62 216 ALA B C 1
ATOM 4544 O O . ALA B 1 216 ? -25.828 -15.406 -16.922 1 98.62 216 ALA B O 1
ATOM 4545 N N . LEU B 1 217 ? -25.875 -15.695 -14.688 1 98.56 217 LEU B N 1
ATOM 4546 C CA . LEU B 1 217 ? -26.531 -17 -14.773 1 98.56 217 LEU B CA 1
ATOM 4547 C C . LEU B 1 217 ? -27.906 -16.859 -15.43 1 98.56 217 LEU B C 1
ATOM 4549 O O . LEU B 1 217 ? -28.25 -17.641 -16.328 1 98.56 217 LEU B O 1
ATOM 4553 N N . LEU B 1 218 ? -28.625 -15.852 -14.992 1 98.12 218 LEU B N 1
ATOM 4554 C CA . LEU B 1 218 ? -29.953 -15.602 -15.516 1 98.12 218 LEU B CA 1
ATOM 4555 C C . LEU B 1 218 ? -29.906 -15.32 -17.016 1 98.12 218 LEU B C 1
ATOM 4557 O O . LEU B 1 218 ? -30.703 -15.883 -17.781 1 98.12 218 LEU B O 1
ATOM 4561 N N . ASP B 1 219 ? -29.016 -14.508 -17.406 1 98.06 219 ASP B N 1
ATOM 4562 C CA . ASP B 1 219 ? -28.875 -14.102 -18.812 1 98.06 219 ASP B CA 1
ATOM 4563 C C . ASP B 1 219 ? -28.578 -15.305 -19.703 1 98.06 219 ASP B C 1
ATOM 4565 O O . ASP B 1 219 ? -28.844 -15.273 -20.906 1 98.06 219 ASP B O 1
ATOM 4569 N N . HIS B 1 220 ? -28.016 -16.328 -19.156 1 98.25 220 HIS B N 1
ATOM 4570 C CA . HIS B 1 220 ? -27.594 -17.484 -19.938 1 98.25 220 HIS B CA 1
ATOM 4571 C C . HIS B 1 220 ? -28.516 -18.672 -19.672 1 98.25 220 HIS B C 1
ATOM 4573 O O . HIS B 1 220 ? -28.188 -19.797 -20.062 1 98.25 220 HIS B O 1
ATOM 4579 N N . ASP B 1 221 ? -29.547 -18.438 -18.938 1 98.06 221 ASP B N 1
ATOM 4580 C CA . ASP B 1 221 ? -30.562 -19.438 -18.609 1 98.06 221 ASP B CA 1
ATOM 4581 C C . ASP B 1 221 ? -29.953 -20.594 -17.812 1 98.06 221 ASP B C 1
ATOM 4583 O O . ASP B 1 221 ? -30.219 -21.766 -18.094 1 98.06 221 ASP B O 1
ATOM 4587 N N . VAL B 1 222 ? -29.031 -20.312 -16.969 1 97.94 222 VAL B N 1
ATOM 4588 C CA . VAL B 1 222 ? -28.438 -21.266 -16.047 1 97.94 222 VAL B CA 1
ATOM 4589 C C . VAL B 1 222 ? -29.016 -21.078 -14.648 1 97.94 222 VAL B C 1
ATOM 4591 O O . VAL B 1 222 ? -29 -19.969 -14.102 1 97.94 222 VAL B O 1
ATOM 4594 N N . PRO B 1 223 ? -29.609 -22.109 -14.078 1 96.38 223 PRO B N 1
ATOM 4595 C CA . PRO B 1 223 ? -30.172 -21.953 -12.734 1 96.38 223 PRO B CA 1
ATOM 4596 C C . PRO B 1 223 ? -29.094 -21.75 -11.664 1 96.38 223 PRO B C 1
ATOM 4598 O O . PRO B 1 223 ? -28.031 -22.375 -11.727 1 96.38 223 PRO B O 1
ATOM 4601 N N . MET B 1 224 ? -29.438 -20.969 -10.75 1 95.44 224 MET B N 1
ATOM 4602 C CA . MET B 1 224 ? -28.531 -20.766 -9.625 1 95.44 224 MET B CA 1
ATOM 4603 C C . MET B 1 224 ? -28.562 -21.969 -8.688 1 95.44 224 MET B C 1
ATOM 4605 O O . MET B 1 224 ? -29.625 -22.516 -8.398 1 95.44 224 MET B O 1
ATOM 4609 N N . ASP B 1 225 ? -27.438 -22.391 -8.344 1 96.75 225 ASP B N 1
ATOM 4610 C CA . ASP B 1 225 ? -27.25 -23.438 -7.34 1 96.75 225 ASP B CA 1
ATOM 4611 C C . ASP B 1 225 ? -26.562 -22.875 -6.094 1 96.75 225 ASP B C 1
ATOM 4613 O O . ASP B 1 225 ? -25.391 -22.516 -6.129 1 96.75 225 ASP B O 1
ATOM 4617 N N . GLU B 1 226 ? -27.25 -22.844 -5.004 1 95.88 226 GLU B N 1
ATOM 4618 C CA . GLU B 1 226 ? -26.75 -22.219 -3.773 1 95.88 226 GLU B CA 1
ATOM 4619 C C . GLU B 1 226 ? -25.5 -22.938 -3.258 1 95.88 226 GLU B C 1
ATOM 4621 O O . GLU B 1 226 ? -24.672 -22.328 -2.582 1 95.88 226 GLU B O 1
ATOM 4626 N N . GLU B 1 227 ? -25.328 -24.188 -3.629 1 96.25 227 GLU B N 1
ATOM 4627 C CA . GLU B 1 227 ? -24.156 -24.953 -3.188 1 96.25 227 GLU B CA 1
ATOM 4628 C C . GLU B 1 227 ? -22.891 -24.438 -3.844 1 96.25 227 GLU B C 1
ATOM 4630 O O . GLU B 1 227 ? -21.781 -24.703 -3.352 1 96.25 227 GLU B O 1
ATOM 4635 N N . LEU B 1 228 ? -23.078 -23.734 -4.938 1 97.75 228 LEU B N 1
ATOM 4636 C CA . LEU B 1 228 ? -21.922 -23.25 -5.688 1 97.75 228 LEU B CA 1
ATOM 4637 C C . LEU B 1 228 ? -21.5 -21.859 -5.203 1 97.75 228 LEU B C 1
ATOM 4639 O O . LEU B 1 228 ? -20.5 -21.312 -5.68 1 97.75 228 LEU B O 1
ATOM 4643 N N . VAL B 1 229 ? -22.219 -21.297 -4.23 1 97.19 229 VAL B N 1
ATOM 4644 C CA . VAL B 1 229 ? -21.922 -19.969 -3.699 1 97.19 229 VAL B CA 1
ATOM 4645 C C . VAL B 1 229 ? -21.234 -20.109 -2.344 1 97.19 229 VAL B C 1
ATOM 4647 O O . VAL B 1 229 ? -21.844 -20.547 -1.368 1 97.19 229 VAL B O 1
ATOM 4650 N N . CYS B 1 230 ? -19.938 -19.688 -2.307 1 94.56 230 CYS B N 1
ATOM 4651 C CA . CYS B 1 230 ? -19.172 -19.719 -1.068 1 94.56 230 CYS B CA 1
ATOM 4652 C C . CYS B 1 230 ? -18.75 -18.312 -0.655 1 94.56 230 CYS B C 1
ATOM 4654 O O . CYS B 1 230 ? -17.672 -17.859 -1.019 1 94.56 230 CYS B O 1
ATOM 4656 N N . PRO B 1 231 ? -19.547 -17.703 0.15 1 89.69 231 PRO B N 1
ATOM 4657 C CA . PRO B 1 231 ? -19.188 -16.359 0.593 1 89.69 231 PRO B CA 1
ATOM 4658 C C . PRO B 1 231 ? -18 -16.344 1.547 1 89.69 231 PRO B C 1
ATOM 4660 O O . PRO B 1 231 ? -17.922 -17.188 2.445 1 89.69 231 PRO B O 1
ATOM 4663 N N . THR B 1 232 ? -17.016 -15.469 1.264 1 84.5 232 THR B N 1
ATOM 4664 C CA . THR B 1 232 ? -15.883 -15.25 2.152 1 84.5 232 THR B CA 1
ATOM 4665 C C . THR B 1 232 ? -16.188 -14.156 3.17 1 84.5 232 THR B C 1
ATOM 4667 O O . THR B 1 232 ? -15.68 -13.039 3.068 1 84.5 232 THR B O 1
ATOM 4670 N N . ARG B 1 233 ? -16.844 -14.461 4.215 1 78.12 233 ARG B N 1
ATOM 4671 C CA . ARG B 1 233 ? -17.328 -13.469 5.164 1 78.12 233 ARG B CA 1
ATOM 4672 C C . ARG B 1 233 ? -16.172 -12.836 5.938 1 78.12 233 ARG B C 1
ATOM 4674 O O . ARG B 1 233 ? -16.312 -11.727 6.465 1 78.12 233 ARG B O 1
ATOM 4681 N N . GLU B 1 234 ? -15.078 -13.555 5.953 1 76.81 234 GLU B N 1
ATOM 4682 C CA . GLU B 1 234 ? -13.898 -13.031 6.641 1 76.81 234 GLU B CA 1
ATOM 4683 C C . GLU B 1 234 ? -13.164 -12.016 5.777 1 76.81 234 GLU B C 1
ATOM 4685 O O . GLU B 1 234 ? -12.219 -11.367 6.238 1 76.81 234 GLU B O 1
ATOM 4690 N N . GLY B 1 235 ? -13.562 -11.828 4.547 1 83.06 235 GLY B N 1
ATOM 4691 C CA . GLY B 1 235 ? -12.938 -10.875 3.641 1 83.06 235 GLY B CA 1
ATOM 4692 C C . GLY B 1 235 ? -12.328 -11.531 2.418 1 83.06 235 GLY B C 1
ATOM 4693 O O . GLY B 1 235 ? -12.242 -12.758 2.34 1 83.06 235 GLY B O 1
ATOM 4694 N N . ASN B 1 236 ? -12.055 -10.727 1.441 1 89.81 236 ASN B N 1
ATOM 4695 C CA . ASN B 1 236 ? -11.445 -11.211 0.204 1 89.81 236 ASN B CA 1
ATOM 4696 C C . ASN B 1 236 ? -9.938 -11.398 0.352 1 89.81 236 ASN B C 1
ATOM 4698 O O . ASN B 1 236 ? -9.156 -10.547 -0.074 1 89.81 236 ASN B O 1
ATOM 4702 N N . THR B 1 237 ? -9.586 -12.477 0.939 1 92.81 237 THR B N 1
ATOM 4703 C CA . THR B 1 237 ? -8.188 -12.789 1.201 1 92.81 237 THR B CA 1
ATOM 4704 C C . THR B 1 237 ? -7.777 -14.07 0.483 1 92.81 237 THR B C 1
ATOM 4706 O O . THR B 1 237 ? -8.633 -14.891 0.129 1 92.81 237 THR B O 1
ATOM 4709 N N . PRO B 1 238 ? -6.496 -14.203 0.274 1 96 238 PRO B N 1
ATOM 4710 C CA . PRO B 1 238 ? -6.039 -15.477 -0.294 1 96 238 PRO B CA 1
ATOM 4711 C C . PRO B 1 238 ? -6.387 -16.672 0.584 1 96 238 PRO B C 1
ATOM 4713 O O . PRO B 1 238 ? -6.738 -17.734 0.07 1 96 238 PRO B O 1
ATOM 4716 N N . ALA B 1 239 ? -6.309 -16.484 1.893 1 95.81 239 ALA B N 1
ATOM 4717 C CA . ALA B 1 239 ? -6.633 -17.547 2.83 1 95.81 239 ALA B CA 1
ATOM 4718 C C . ALA B 1 239 ? -8.07 -18.031 2.641 1 95.81 239 ALA B C 1
ATOM 4720 O O . ALA B 1 239 ? -8.336 -19.234 2.648 1 95.81 239 ALA B O 1
ATOM 4721 N N . ALA B 1 240 ? -8.93 -17.109 2.518 1 95.12 240 ALA B N 1
ATOM 4722 C CA . ALA B 1 240 ? -10.336 -17.438 2.301 1 95.12 240 ALA B CA 1
ATOM 4723 C C . ALA B 1 240 ? -10.523 -18.203 0.996 1 95.12 240 ALA B C 1
ATOM 4725 O O . ALA B 1 240 ? -11.234 -19.219 0.955 1 95.12 240 ALA B O 1
ATOM 4726 N N . GLY B 1 241 ? -9.891 -17.766 -0.077 1 97.19 241 GLY B N 1
ATOM 4727 C CA . GLY B 1 241 ? -9.961 -18.469 -1.348 1 97.19 241 GLY B CA 1
ATOM 4728 C C . GLY B 1 241 ? -9.453 -19.891 -1.268 1 97.19 241 GLY B C 1
ATOM 4729 O O . GLY B 1 241 ? -10.086 -20.812 -1.802 1 97.19 241 GLY B O 1
ATOM 4730 N N . HIS B 1 242 ? -8.328 -20.016 -0.574 1 97.06 242 HIS B N 1
ATOM 4731 C CA . HIS B 1 242 ? -7.699 -21.312 -0.398 1 97.06 242 HIS B CA 1
ATOM 4732 C C . HIS B 1 242 ? -8.633 -22.281 0.327 1 97.06 242 HIS B C 1
ATOM 4734 O O . HIS B 1 242 ? -8.82 -23.422 -0.113 1 97.06 242 HIS B O 1
ATOM 4740 N N . ARG B 1 243 ? -9.242 -21.828 1.343 1 95.75 243 ARG B N 1
ATOM 4741 C CA . ARG B 1 243 ? -10.102 -22.672 2.172 1 95.75 243 ARG B CA 1
ATOM 4742 C C . ARG B 1 243 ? -11.398 -23 1.444 1 95.75 243 ARG B C 1
ATOM 4744 O O . ARG B 1 243 ? -11.805 -24.172 1.396 1 95.75 243 ARG B O 1
ATOM 4751 N N . HIS B 1 244 ? -11.977 -22.094 0.852 1 95.69 244 HIS B N 1
ATOM 4752 C CA . HIS B 1 244 ? -13.328 -22.25 0.317 1 95.69 244 HIS B CA 1
ATOM 4753 C C . HIS B 1 244 ? -13.312 -23.062 -0.979 1 95.69 244 HIS B C 1
ATOM 4755 O O . HIS B 1 244 ? -14.289 -23.75 -1.296 1 95.69 244 HIS B O 1
ATOM 4761 N N . VAL B 1 245 ? -12.297 -22.969 -1.724 1 97.75 245 VAL B N 1
ATOM 4762 C CA . VAL B 1 245 ? -12.242 -23.734 -2.961 1 97.75 245 VAL B CA 1
ATOM 4763 C C . VAL B 1 245 ? -12.25 -25.234 -2.639 1 97.75 245 VAL B C 1
ATOM 4765 O O . VAL B 1 245 ? -12.766 -26.031 -3.418 1 97.75 245 VAL B O 1
ATOM 4768 N N . GLN B 1 246 ? -11.688 -25.578 -1.496 1 96.62 246 GLN B N 1
ATOM 4769 C CA . GLN B 1 246 ? -11.703 -26.984 -1.071 1 96.62 246 GLN B CA 1
ATOM 4770 C C . GLN B 1 246 ? -13.133 -27.469 -0.846 1 96.62 246 GLN B C 1
ATOM 4772 O O . GLN B 1 246 ? -13.469 -28.594 -1.197 1 96.62 246 GLN B O 1
ATOM 4777 N N . THR B 1 247 ? -13.898 -26.609 -0.332 1 96 247 THR B N 1
ATOM 4778 C CA . THR B 1 247 ? -15.305 -26.938 -0.098 1 96 247 THR B CA 1
ATOM 4779 C C . THR B 1 247 ? -16.031 -27.156 -1.419 1 96 247 THR B C 1
ATOM 4781 O O . THR B 1 247 ? -16.797 -28.125 -1.56 1 96 247 THR B O 1
ATOM 4784 N N . LEU B 1 248 ? -15.844 -26.359 -2.383 1 97.5 248 LEU B N 1
ATOM 4785 C CA . LEU B 1 248 ? -16.516 -26.438 -3.674 1 97.5 248 LEU B CA 1
ATOM 4786 C C . LEU B 1 248 ? -16.094 -27.688 -4.426 1 97.5 248 LEU B C 1
ATOM 4788 O O . LEU B 1 248 ? -16.938 -28.344 -5.059 1 97.5 248 LEU B O 1
ATOM 4792 N N . MET B 1 249 ? -14.836 -28.016 -4.34 1 97.75 249 MET B N 1
ATOM 4793 C CA . MET B 1 249 ? -14.312 -29.141 -5.109 1 97.75 249 MET B CA 1
ATOM 4794 C C . MET B 1 249 ? -14.703 -30.469 -4.461 1 97.75 249 MET B C 1
ATOM 4796 O O . MET B 1 249 ? -14.594 -31.516 -5.086 1 97.75 249 MET B O 1
ATOM 4800 N N . ALA B 1 250 ? -15.188 -30.438 -3.229 1 97.12 250 ALA B N 1
ATOM 4801 C CA . ALA B 1 250 ? -15.602 -31.625 -2.502 1 97.12 250 ALA B CA 1
ATOM 4802 C C . ALA B 1 250 ? -17.047 -31.984 -2.803 1 97.12 250 ALA B C 1
ATOM 4804 O O . ALA B 1 250 ? -17.531 -33.062 -2.412 1 97.12 250 ALA B O 1
ATOM 4805 N N . LEU B 1 251 ? -17.719 -31.172 -3.512 1 97.06 251 LEU B N 1
ATOM 4806 C CA . LEU B 1 251 ? -19.109 -31.438 -3.873 1 97.06 251 LEU B CA 1
ATOM 4807 C C . LEU B 1 251 ? -19.203 -32.688 -4.75 1 97.06 251 LEU B C 1
ATOM 4809 O O . LEU B 1 251 ? -18.234 -33.062 -5.414 1 97.06 251 LEU B O 1
ATOM 4813 N N . ALA B 1 252 ? -20.391 -33.312 -4.73 1 96.5 252 ALA B N 1
ATOM 4814 C CA . ALA B 1 252 ? -20.641 -34.469 -5.559 1 96.5 252 ALA B CA 1
ATOM 4815 C C . ALA B 1 252 ? -20.469 -34.156 -7.039 1 96.5 252 ALA B C 1
ATOM 4817 O O . ALA B 1 252 ? -19.938 -34.969 -7.801 1 96.5 252 ALA B O 1
ATOM 4818 N N . ASP B 1 253 ? -20.953 -32.969 -7.375 1 96.12 253 ASP B N 1
ATOM 4819 C CA . ASP B 1 253 ? -20.781 -32.406 -8.711 1 96.12 253 ASP B CA 1
ATOM 4820 C C . ASP B 1 253 ? -20.078 -31.062 -8.656 1 96.12 253 ASP B C 1
ATOM 4822 O O . ASP B 1 253 ? -20.734 -30.016 -8.695 1 96.12 253 ASP B O 1
ATOM 4826 N N . PRO B 1 254 ? -18.766 -31.094 -8.672 1 97.62 254 PRO B N 1
ATOM 4827 C CA . PRO B 1 254 ? -18.016 -29.844 -8.508 1 97.62 254 PRO B CA 1
ATOM 4828 C C . PRO B 1 254 ? -18.109 -28.938 -9.727 1 97.62 254 PRO B C 1
ATOM 4830 O O . PRO B 1 254 ? -18.406 -29.406 -10.828 1 97.62 254 PRO B O 1
ATOM 4833 N N . PRO B 1 255 ? -17.922 -27.656 -9.492 1 98.19 255 PRO B N 1
ATOM 4834 C CA . PRO B 1 255 ? -17.922 -26.75 -10.641 1 98.19 255 PRO B CA 1
ATOM 4835 C C . PRO B 1 255 ? -16.734 -26.969 -11.57 1 98.19 255 PRO B C 1
ATOM 4837 O O . PRO B 1 255 ? -15.672 -27.422 -11.125 1 98.19 255 PRO B O 1
ATOM 4840 N N . THR B 1 256 ? -16.953 -26.641 -12.797 1 97.75 256 THR B N 1
ATOM 4841 C CA . THR B 1 256 ? -15.875 -26.719 -13.781 1 97.75 256 THR B CA 1
ATOM 4842 C C . THR B 1 256 ? -15.219 -25.359 -13.992 1 97.75 256 THR B C 1
ATOM 4844 O O . THR B 1 256 ? -14.203 -25.266 -14.672 1 97.75 256 THR B O 1
ATOM 4847 N N . ALA B 1 257 ? -15.836 -24.344 -13.469 1 98.38 257 ALA B N 1
ATOM 4848 C CA . ALA B 1 257 ? -15.305 -22.969 -13.516 1 98.38 257 ALA B CA 1
ATOM 4849 C C . ALA B 1 257 ? -15.578 -22.234 -12.211 1 98.38 257 ALA B C 1
ATOM 4851 O O . ALA B 1 257 ? -16.547 -22.531 -11.508 1 98.38 257 ALA B O 1
ATOM 4852 N N . LEU B 1 258 ? -14.672 -21.359 -11.859 1 98.75 258 LEU B N 1
ATOM 4853 C CA . LEU B 1 258 ? -14.797 -20.578 -10.641 1 98.75 258 LEU B CA 1
ATOM 4854 C C . LEU B 1 258 ? -14.672 -19.078 -10.938 1 98.75 258 LEU B C 1
ATOM 4856 O O . LEU B 1 258 ? -13.859 -18.672 -11.766 1 98.75 258 LEU B O 1
ATOM 4860 N N . PHE B 1 259 ? -15.547 -18.297 -10.344 1 98.69 259 PHE B N 1
ATOM 4861 C CA . PHE B 1 259 ? -15.438 -16.859 -10.273 1 98.69 259 PHE B CA 1
ATOM 4862 C C . PHE B 1 259 ? -14.984 -16.406 -8.891 1 98.69 259 PHE B C 1
ATOM 4864 O O . PHE B 1 259 ? -15.711 -16.562 -7.91 1 98.69 259 PHE B O 1
ATOM 4871 N N . ALA B 1 260 ? -13.703 -15.938 -8.789 1 98.5 260 ALA B N 1
ATOM 4872 C CA . ALA B 1 260 ? -13.195 -15.312 -7.57 1 98.5 260 ALA B CA 1
ATOM 4873 C C . ALA B 1 260 ? -13.438 -13.805 -7.578 1 98.5 260 ALA B C 1
ATOM 4875 O O . ALA B 1 260 ? -13.078 -13.117 -8.531 1 98.5 260 ALA B O 1
ATOM 4876 N N . CYS B 1 261 ? -13.898 -13.258 -6.52 1 96.31 261 CYS B N 1
ATOM 4877 C CA . CYS B 1 261 ? -14.359 -11.875 -6.48 1 96.31 261 CYS B CA 1
ATOM 4878 C C . CYS B 1 261 ? -13.188 -10.906 -6.457 1 96.31 261 CYS B C 1
ATOM 4880 O O . CYS B 1 261 ? -13.367 -9.695 -6.617 1 96.31 261 CYS B O 1
ATOM 4882 N N . SER B 1 262 ? -12.008 -11.336 -6.258 1 96.44 262 SER B N 1
ATOM 4883 C CA . SER B 1 262 ? -10.797 -10.523 -6.301 1 96.44 262 SER B CA 1
ATOM 4884 C C . SER B 1 262 ? -9.586 -11.367 -6.688 1 96.44 262 SER B C 1
ATOM 4886 O O . SER B 1 262 ? -9.602 -12.594 -6.535 1 96.44 262 SER B O 1
ATOM 4888 N N . ASP B 1 263 ? -8.586 -10.695 -7.191 1 97.69 263 ASP B N 1
ATOM 4889 C CA . ASP B 1 263 ? -7.359 -11.391 -7.574 1 97.69 263 ASP B CA 1
ATOM 4890 C C . ASP B 1 263 ? -6.727 -12.086 -6.371 1 97.69 263 ASP B C 1
ATOM 4892 O O . ASP B 1 263 ? -6.137 -13.156 -6.504 1 97.69 263 ASP B O 1
ATOM 4896 N N . GLU B 1 264 ? -6.82 -11.469 -5.199 1 96.31 264 GLU B N 1
ATOM 4897 C CA . GLU B 1 264 ? -6.266 -12.086 -4 1 96.31 264 GLU B CA 1
ATOM 4898 C C . GLU B 1 264 ? -6.969 -13.398 -3.678 1 96.31 264 GLU B C 1
ATOM 4900 O O . GLU B 1 264 ? -6.316 -14.398 -3.344 1 96.31 264 GLU B O 1
ATOM 4905 N N . VAL B 1 265 ? -8.266 -13.406 -3.766 1 97.06 265 VAL B N 1
ATOM 4906 C CA . VAL B 1 265 ? -9.023 -14.641 -3.578 1 97.06 265 VAL B CA 1
ATOM 4907 C C . VAL B 1 265 ? -8.609 -15.664 -4.625 1 97.06 265 VAL B C 1
ATOM 4909 O O . VAL B 1 265 ? -8.438 -16.844 -4.312 1 97.06 265 VAL B O 1
ATOM 4912 N N . ALA B 1 266 ? -8.438 -15.203 -5.852 1 98.38 266 ALA B N 1
ATOM 4913 C CA . ALA B 1 266 ? -8.07 -16.094 -6.953 1 98.38 266 ALA B CA 1
ATOM 4914 C C . ALA B 1 266 ? -6.73 -16.781 -6.684 1 98.38 266 ALA B C 1
ATOM 4916 O O . ALA B 1 266 ? -6.559 -17.953 -6.992 1 98.38 266 ALA B O 1
ATOM 4917 N N . VAL B 1 267 ? -5.809 -16.031 -6.141 1 98 267 VAL B N 1
ATOM 4918 C CA . VAL B 1 267 ? -4.504 -16.594 -5.816 1 98 267 VAL B CA 1
ATOM 4919 C C . VAL B 1 267 ? -4.676 -17.734 -4.812 1 98 267 VAL B C 1
ATOM 4921 O O . VAL B 1 267 ? -4.066 -18.797 -4.957 1 98 267 VAL B O 1
ATOM 4924 N N . GLY B 1 268 ? -5.504 -17.484 -3.801 1 98 268 GLY B N 1
ATOM 4925 C CA . GLY B 1 268 ? -5.82 -18.531 -2.844 1 98 268 GLY B CA 1
ATOM 4926 C C . GLY B 1 268 ? -6.496 -19.734 -3.477 1 98 268 GLY B C 1
ATOM 4927 O O . GLY B 1 268 ? -6.191 -20.875 -3.131 1 98 268 GLY B O 1
ATOM 4928 N N . VAL B 1 269 ? -7.359 -19.484 -4.387 1 98.31 269 VAL B N 1
ATOM 4929 C CA . VAL B 1 269 ? -8.07 -20.531 -5.109 1 98.31 269 VAL B CA 1
ATOM 4930 C C . VAL B 1 269 ? -7.074 -21.391 -5.891 1 98.31 269 VAL B C 1
ATOM 4932 O O . VAL B 1 269 ? -7.129 -22.625 -5.832 1 98.31 269 VAL B O 1
ATOM 4935 N N . MET B 1 270 ? -6.195 -20.766 -6.621 1 98.19 270 MET B N 1
ATOM 4936 C CA . MET B 1 270 ? -5.188 -21.484 -7.391 1 98.19 270 MET B CA 1
ATOM 4937 C C . MET B 1 270 ? -4.348 -22.375 -6.488 1 98.19 270 MET B C 1
ATOM 4939 O O . MET B 1 270 ? -4.047 -23.516 -6.844 1 98.19 270 MET B O 1
ATOM 4943 N N . SER B 1 271 ? -4.008 -21.844 -5.348 1 97.88 271 SER B N 1
ATOM 4944 C CA . SER B 1 271 ? -3.229 -22.609 -4.379 1 97.88 271 SER B CA 1
ATOM 4945 C C . SER B 1 271 ? -3.992 -23.828 -3.902 1 97.88 271 SER B C 1
ATOM 4947 O O . SER B 1 271 ? -3.438 -24.938 -3.844 1 97.88 271 SER B O 1
ATOM 4949 N N . GLY B 1 272 ? -5.227 -23.609 -3.508 1 97.94 272 GLY B N 1
ATOM 4950 C CA . GLY B 1 272 ? -6.059 -24.719 -3.068 1 97.94 272 GLY B CA 1
ATOM 4951 C C . GLY B 1 272 ? -6.242 -25.781 -4.133 1 97.94 272 GLY B C 1
ATOM 4952 O O . GLY B 1 272 ? -6.18 -26.969 -3.838 1 97.94 272 GLY B O 1
ATOM 4953 N N . LEU B 1 273 ? -6.469 -25.406 -5.363 1 98 273 LEU B N 1
ATOM 4954 C CA . LEU B 1 273 ? -6.613 -26.344 -6.473 1 98 273 LEU B CA 1
ATOM 4955 C C . LEU B 1 273 ? -5.332 -27.141 -6.68 1 98 273 LEU B C 1
ATOM 4957 O O . LEU B 1 273 ? -5.379 -28.359 -6.902 1 98 273 LEU B O 1
ATOM 4961 N N . HIS B 1 274 ? -4.258 -26.438 -6.625 1 96.19 274 HIS B N 1
ATOM 4962 C CA . HIS B 1 274 ? -2.961 -27.094 -6.77 1 96.19 274 HIS B CA 1
ATOM 4963 C C . HIS B 1 274 ? -2.785 -28.188 -5.734 1 96.19 274 HIS B C 1
ATOM 4965 O O . HIS B 1 274 ? -2.316 -29.281 -6.062 1 96.19 274 HIS B O 1
ATOM 4971 N N . GLU B 1 275 ? -3.135 -27.922 -4.543 1 96 275 GLU B N 1
ATOM 4972 C CA . GLU B 1 275 ? -3.01 -28.891 -3.461 1 96 275 GLU B CA 1
ATOM 4973 C C . GLU B 1 275 ? -3.891 -30.109 -3.711 1 96 275 GLU B C 1
ATOM 4975 O O . GLU B 1 275 ? -3.566 -31.219 -3.273 1 96 275 GLU B O 1
ATOM 4980 N N . LEU B 1 276 ? -4.938 -29.922 -4.402 1 97.12 276 LEU B N 1
ATOM 4981 C CA . LEU B 1 276 ? -5.867 -31 -4.719 1 97.12 276 LEU B CA 1
ATOM 4982 C C . LEU B 1 276 ? -5.43 -31.75 -5.98 1 97.12 276 LEU B C 1
ATOM 4984 O O . LEU B 1 276 ? -6.09 -32.688 -6.406 1 97.12 276 LEU B O 1
ATOM 4988 N N . GLY B 1 277 ? -4.371 -31.266 -6.582 1 96.06 277 GLY B N 1
ATOM 4989 C CA . GLY B 1 277 ? -3.869 -31.891 -7.797 1 96.06 277 GLY B CA 1
ATOM 4990 C C . GLY B 1 277 ? -4.652 -31.5 -9.039 1 96.06 277 GLY B C 1
ATOM 4991 O O . GLY B 1 277 ? -4.645 -32.219 -10.039 1 96.06 277 GLY B O 1
ATOM 4992 N N . LEU B 1 278 ? -5.391 -30.359 -8.961 1 97.12 278 LEU B N 1
ATOM 4993 C CA . LEU B 1 278 ? -6.203 -29.891 -10.078 1 97.12 278 LEU B CA 1
ATOM 4994 C C . LEU B 1 278 ? -5.508 -28.75 -10.82 1 97.12 278 LEU B C 1
ATOM 4996 O O . LEU B 1 278 ? -4.934 -27.859 -10.188 1 97.12 278 LEU B O 1
ATOM 5000 N N . SER B 1 279 ? -5.602 -28.781 -12.125 1 95.31 279 SER B N 1
ATOM 5001 C CA . SER B 1 279 ? -4.926 -27.781 -12.953 1 95.31 279 SER B CA 1
ATOM 5002 C C . SER B 1 279 ? -5.891 -26.688 -13.406 1 95.31 279 SER B C 1
ATOM 5004 O O . SER B 1 279 ? -7.062 -26.953 -13.664 1 95.31 279 SER B O 1
ATOM 5006 N N . VAL B 1 280 ? -5.41 -25.516 -13.438 1 97 280 VAL B N 1
ATOM 5007 C CA . VAL B 1 280 ? -6.09 -24.375 -14.039 1 97 280 VAL B CA 1
ATOM 5008 C C . VAL B 1 280 ? -5.469 -24.062 -15.398 1 97 280 VAL B C 1
ATOM 5010 O O . VAL B 1 280 ? -4.254 -23.875 -15.508 1 97 280 VAL B O 1
ATOM 5013 N N . PRO B 1 281 ? -6.168 -24.047 -16.438 1 96.5 281 PRO B N 1
ATOM 5014 C CA . PRO B 1 281 ? -7.625 -24.109 -16.562 1 96.5 281 PRO B CA 1
ATOM 5015 C C . PRO B 1 281 ? -8.125 -25.5 -16.922 1 96.5 281 PRO B C 1
ATOM 5017 O O . PRO B 1 281 ? -9.328 -25.719 -17.078 1 96.5 281 PRO B O 1
ATOM 5020 N N . GLU B 1 282 ? -7.246 -26.453 -17.125 1 95.38 282 GLU B N 1
ATOM 5021 C CA . GLU B 1 282 ? -7.605 -27.734 -17.719 1 95.38 282 GLU B CA 1
ATOM 5022 C C . GLU B 1 282 ? -8.695 -28.438 -16.922 1 95.38 282 GLU B C 1
ATOM 5024 O O . GLU B 1 282 ? -9.633 -29 -17.5 1 95.38 282 GLU B O 1
ATOM 5029 N N . ASP B 1 283 ? -8.562 -28.438 -15.617 1 96.38 283 ASP B N 1
ATOM 5030 C CA . ASP B 1 283 ? -9.562 -29.078 -14.766 1 96.38 283 ASP B CA 1
ATOM 5031 C C . ASP B 1 283 ? -10.633 -28.078 -14.328 1 96.38 283 ASP B C 1
ATOM 5033 O O . ASP B 1 283 ? -11.812 -28.406 -14.266 1 96.38 283 ASP B O 1
ATOM 5037 N N . VAL B 1 284 ? -10.164 -26.891 -13.953 1 98.06 284 VAL B N 1
ATOM 5038 C CA . VAL B 1 284 ? -11.07 -25.859 -13.469 1 98.06 284 VAL B CA 1
ATOM 5039 C C . VAL B 1 284 ? -10.664 -24.5 -14.039 1 98.06 284 VAL B C 1
ATOM 5041 O O . VAL B 1 284 ? -9.539 -24.047 -13.82 1 98.06 284 VAL B O 1
ATOM 5044 N N . ALA B 1 285 ? -11.586 -23.875 -14.781 1 98.44 285 ALA B N 1
ATOM 5045 C CA . ALA B 1 285 ? -11.336 -22.531 -15.281 1 98.44 285 ALA B CA 1
ATOM 5046 C C . ALA B 1 285 ? -11.523 -21.484 -14.172 1 98.44 285 ALA B C 1
ATOM 5048 O O . ALA B 1 285 ? -12.297 -21.719 -13.234 1 98.44 285 ALA B O 1
ATOM 5049 N N . LEU B 1 286 ? -10.773 -20.359 -14.266 1 98.75 286 LEU B N 1
ATOM 5050 C CA . LEU B 1 286 ? -10.797 -19.359 -13.203 1 98.75 286 LEU B CA 1
ATOM 5051 C C . LEU B 1 286 ? -10.781 -17.953 -13.781 1 98.75 286 LEU B C 1
ATOM 5053 O O . LEU B 1 286 ? -9.977 -17.656 -14.664 1 98.75 286 LEU B O 1
ATOM 5057 N N . VAL B 1 287 ? -11.695 -17.125 -13.375 1 98.75 287 VAL B N 1
ATOM 5058 C CA . VAL B 1 287 ? -11.727 -15.695 -13.695 1 98.75 287 VAL B CA 1
ATOM 5059 C C . VAL B 1 287 ? -11.906 -14.883 -12.414 1 98.75 287 VAL B C 1
ATOM 5061 O O . VAL B 1 287 ? -12.555 -15.336 -11.469 1 98.75 287 VAL B O 1
ATOM 5064 N N . SER B 1 288 ? -11.289 -13.727 -12.352 1 98.69 288 SER B N 1
ATOM 5065 C CA . SER B 1 288 ? -11.375 -12.891 -11.164 1 98.69 288 SER B CA 1
ATOM 5066 C C . SER B 1 288 ? -11.625 -11.438 -11.531 1 98.69 288 SER B C 1
ATOM 5068 O O . SER B 1 288 ? -12.062 -11.133 -12.641 1 98.69 288 SER B O 1
ATOM 5070 N N . ILE B 1 289 ? -11.5 -10.516 -10.555 1 98.25 289 ILE B N 1
ATOM 5071 C CA . ILE B 1 289 ? -11.641 -9.07 -10.719 1 98.25 289 ILE B CA 1
ATOM 5072 C C . ILE B 1 289 ? -10.477 -8.352 -10.039 1 98.25 289 ILE B C 1
ATOM 5074 O O . ILE B 1 289 ? -9.984 -8.812 -9 1 98.25 289 ILE B O 1
ATOM 5078 N N . ASP B 1 290 ? -10.078 -7.172 -10.562 1 97.62 290 ASP B N 1
ATOM 5079 C CA . ASP B 1 290 ? -9.141 -6.191 -10.023 1 97.62 290 ASP B CA 1
ATOM 5080 C C . ASP B 1 290 ? -8.016 -5.906 -11.016 1 97.62 290 ASP B C 1
ATOM 5082 O O . ASP B 1 290 ? -7.789 -4.754 -11.383 1 97.62 290 ASP B O 1
ATOM 5086 N N . ASP B 1 291 ? -7.32 -7.051 -11.445 1 98.12 291 ASP B N 1
ATOM 5087 C CA . ASP B 1 291 ? -6.145 -6.957 -12.305 1 98.12 291 ASP B CA 1
ATOM 5088 C C . ASP B 1 291 ? -4.977 -6.301 -11.57 1 98.12 291 ASP B C 1
ATOM 5090 O O . ASP B 1 291 ? -4.41 -5.316 -12.047 1 98.12 291 ASP B O 1
ATOM 5094 N N . ILE B 1 292 ? -4.645 -6.848 -10.414 1 95.94 292 ILE B N 1
ATOM 5095 C CA . ILE B 1 292 ? -3.48 -6.348 -9.695 1 95.94 292 ILE B CA 1
ATOM 5096 C C . ILE B 1 292 ? -2.211 -6.656 -10.484 1 95.94 292 ILE B C 1
ATOM 5098 O O . ILE B 1 292 ? -2.209 -7.535 -11.344 1 95.94 292 ILE B O 1
ATOM 5102 N N . PRO B 1 293 ? -1.099 -6.02 -10.18 1 92.38 293 PRO B N 1
ATOM 5103 C CA . PRO B 1 293 ? 0.101 -6.121 -11.016 1 92.38 293 PRO B CA 1
ATOM 5104 C C . PRO B 1 293 ? 0.618 -7.551 -11.141 1 92.38 293 PRO B C 1
ATOM 5106 O O . PRO B 1 293 ? 1.123 -7.941 -12.195 1 92.38 293 PRO B O 1
ATOM 5109 N N . LEU B 1 294 ? 0.439 -8.328 -10.156 1 95.38 294 LEU B N 1
ATOM 5110 C CA . LEU B 1 294 ? 0.991 -9.68 -10.141 1 95.38 294 LEU B CA 1
ATOM 5111 C C . LEU B 1 294 ? 0.132 -10.633 -10.977 1 95.38 294 LEU B C 1
ATOM 5113 O O . LEU B 1 294 ? 0.567 -11.734 -11.312 1 95.38 294 LEU B O 1
ATOM 5117 N N . ALA B 1 295 ? -1.058 -10.219 -11.289 1 97.12 295 ALA B N 1
ATOM 5118 C CA . ALA B 1 295 ? -2.049 -11.094 -11.914 1 97.12 295 ALA B CA 1
ATOM 5119 C C . ALA B 1 295 ? -1.53 -11.656 -13.234 1 97.12 295 ALA B C 1
ATOM 5121 O O . ALA B 1 295 ? -1.736 -12.836 -13.531 1 97.12 295 ALA B O 1
ATOM 5122 N N . ARG B 1 296 ? -0.826 -10.836 -14 1 97 296 ARG B N 1
ATOM 5123 C CA . ARG B 1 296 ? -0.385 -11.242 -15.328 1 97 296 ARG B CA 1
ATOM 5124 C C . ARG B 1 296 ? 0.798 -12.203 -15.242 1 97 296 ARG B C 1
ATOM 5126 O O . ARG B 1 296 ? 1.143 -12.859 -16.234 1 97 296 ARG B O 1
ATOM 5133 N N . TYR B 1 297 ? 1.373 -12.336 -14.047 1 97 297 TYR B N 1
ATOM 5134 C CA . TYR B 1 297 ? 2.576 -13.148 -13.922 1 97 297 TYR B CA 1
ATOM 5135 C C . TYR B 1 297 ? 2.287 -14.422 -13.141 1 97 297 TYR B C 1
ATOM 5137 O O . TYR B 1 297 ? 3.191 -15.227 -12.898 1 97 297 TYR B O 1
ATOM 5145 N N . LEU B 1 298 ? 1.063 -14.594 -12.734 1 96.88 298 LEU B N 1
ATOM 5146 C CA . LEU B 1 298 ? 0.703 -15.852 -12.094 1 96.88 298 LEU B CA 1
ATOM 5147 C C . LEU B 1 298 ? 0.8 -17.016 -13.078 1 96.88 298 LEU B C 1
ATOM 5149 O O . LEU B 1 298 ? 0.909 -16.797 -14.289 1 96.88 298 LEU B O 1
ATOM 5153 N N . THR B 1 299 ? 0.911 -18.234 -12.508 1 92.56 299 THR B N 1
ATOM 5154 C CA . THR B 1 299 ? 0.982 -19.438 -13.344 1 92.56 299 THR B CA 1
ATOM 5155 C C . THR B 1 299 ? -0.167 -20.391 -13.031 1 92.56 299 THR B C 1
ATOM 5157 O O . THR B 1 299 ? -0.137 -21.078 -12.016 1 92.56 299 THR B O 1
ATOM 5160 N N . PRO B 1 300 ? -1.145 -20.438 -13.914 1 94.56 300 PRO B N 1
ATOM 5161 C CA . PRO B 1 300 ? -1.258 -19.672 -15.156 1 94.56 300 PRO B CA 1
ATOM 5162 C C . PRO B 1 300 ? -1.592 -18.203 -14.922 1 94.56 300 PRO B C 1
ATOM 5164 O O . PRO B 1 300 ? -2.043 -17.828 -13.828 1 94.56 300 PRO B O 1
ATOM 5167 N N . SER B 1 301 ? -1.293 -17.344 -15.992 1 97.06 301 SER B N 1
ATOM 5168 C CA . SER B 1 301 ? -1.682 -15.945 -15.906 1 97.06 301 SER B CA 1
ATOM 5169 C C . SER B 1 301 ? -3.189 -15.797 -15.734 1 97.06 301 SER B C 1
ATOM 5171 O O . SER B 1 301 ? -3.965 -16.531 -16.344 1 97.06 301 SER B O 1
ATOM 5173 N N . LEU B 1 302 ? -3.553 -14.859 -14.938 1 98.19 302 LEU B N 1
ATOM 5174 C CA . LEU B 1 302 ? -4.918 -14.805 -14.422 1 98.19 302 LEU B CA 1
ATOM 5175 C C . LEU B 1 302 ? -5.809 -13.961 -15.328 1 98.19 302 LEU B C 1
ATOM 5177 O O . LEU B 1 302 ? -5.516 -12.789 -15.578 1 98.19 302 LEU B O 1
ATOM 5181 N N . THR B 1 303 ? -6.855 -14.562 -15.914 1 98.62 303 THR B N 1
ATOM 5182 C CA . THR B 1 303 ? -7.938 -13.797 -16.516 1 98.62 303 THR B CA 1
ATOM 5183 C C . THR B 1 303 ? -8.711 -13.023 -15.461 1 98.62 303 THR B C 1
ATOM 5185 O O . THR B 1 303 ? -9.141 -13.586 -14.453 1 98.62 303 THR B O 1
ATOM 5188 N N . THR B 1 304 ? -8.852 -11.734 -15.625 1 98.69 304 THR B N 1
ATOM 5189 C CA . THR B 1 304 ? -9.445 -10.875 -14.602 1 98.69 304 THR B CA 1
ATOM 5190 C C . THR B 1 304 ? -10.102 -9.656 -15.242 1 98.69 304 THR B C 1
ATOM 5192 O O . THR B 1 304 ? -9.82 -9.32 -16.391 1 98.69 304 THR B O 1
ATOM 5195 N N . VAL B 1 305 ? -11.07 -9.109 -14.578 1 98.75 305 VAL B N 1
ATOM 5196 C CA . VAL B 1 305 ? -11.633 -7.824 -14.992 1 98.75 305 VAL B CA 1
ATOM 5197 C C . VAL B 1 305 ? -10.773 -6.684 -14.453 1 98.75 305 VAL B C 1
ATOM 5199 O O . VAL B 1 305 ? -10.531 -6.594 -13.25 1 98.75 305 VAL B O 1
ATOM 5202 N N . HIS B 1 306 ? -10.328 -5.863 -15.344 1 98.62 306 HIS B N 1
ATOM 5203 C CA . HIS B 1 306 ? -9.492 -4.727 -14.969 1 98.62 306 HIS B CA 1
ATOM 5204 C C . HIS B 1 306 ? -10.328 -3.617 -14.336 1 98.62 306 HIS B C 1
ATOM 5206 O O . HIS B 1 306 ? -11.258 -3.098 -14.961 1 98.62 306 HIS B O 1
ATOM 5212 N N . VAL B 1 307 ? -10.062 -3.32 -13.117 1 98.19 307 VAL B N 1
ATOM 5213 C CA . VAL B 1 307 ? -10.586 -2.139 -12.438 1 98.19 307 VAL B CA 1
ATOM 5214 C C . VAL B 1 307 ? -9.594 -0.987 -12.57 1 98.19 307 VAL B C 1
ATOM 5216 O O . VAL B 1 307 ? -8.398 -1.153 -12.289 1 98.19 307 VAL B O 1
ATOM 5219 N N . PRO B 1 308 ? -10 0.175 -13.055 1 98.12 308 PRO B N 1
ATOM 5220 C CA . PRO B 1 308 ? -9.078 1.309 -13.18 1 98.12 308 PRO B CA 1
ATOM 5221 C C . PRO B 1 308 ? -8.773 1.968 -11.836 1 98.12 308 PRO B C 1
ATOM 5223 O O . PRO B 1 308 ? -9.164 3.115 -11.602 1 98.12 308 PRO B O 1
ATOM 5226 N N . LYS B 1 309 ? -7.969 1.336 -11.055 1 97.25 309 LYS B N 1
ATOM 5227 C CA . LYS B 1 309 ? -7.734 1.673 -9.648 1 97.25 309 LYS B CA 1
ATOM 5228 C C . LYS B 1 309 ? -7.102 3.055 -9.516 1 97.25 309 LYS B C 1
ATOM 5230 O O . LYS B 1 309 ? -7.586 3.893 -8.75 1 97.25 309 LYS B O 1
ATOM 5235 N N . ALA B 1 310 ? -6.02 3.33 -10.25 1 96.5 310 ALA B N 1
ATOM 5236 C CA . ALA B 1 310 ? -5.367 4.637 -10.195 1 96.5 310 ALA B CA 1
ATOM 5237 C C . ALA B 1 310 ? -6.34 5.75 -10.586 1 96.5 310 ALA B C 1
ATOM 5239 O O . ALA B 1 310 ? -6.352 6.816 -9.969 1 96.5 310 ALA B O 1
ATOM 5240 N N . ASP B 1 311 ? -7.156 5.461 -11.523 1 98 311 ASP B N 1
ATOM 5241 C CA . ASP B 1 311 ? -8.133 6.441 -11.992 1 98 311 ASP B CA 1
ATOM 5242 C C . ASP B 1 311 ? -9.195 6.703 -10.922 1 98 311 ASP B C 1
ATOM 5244 O O . ASP B 1 311 ? -9.711 7.816 -10.812 1 98 311 ASP B O 1
ATOM 5248 N N . LEU B 1 312 ? -9.578 5.656 -10.242 1 97.81 312 LEU B N 1
ATOM 5249 C CA . LEU B 1 312 ? -10.523 5.852 -9.141 1 97.81 312 LEU B CA 1
ATOM 5250 C C . LEU B 1 312 ? -10.023 6.922 -8.18 1 97.81 312 LEU B C 1
ATOM 5252 O O . LEU B 1 312 ? -10.742 7.879 -7.879 1 97.81 312 LEU B O 1
ATOM 5256 N N . GLY B 1 313 ? -8.789 6.777 -7.711 1 97.31 313 GLY B N 1
ATOM 5257 C CA . GLY B 1 313 ? -8.195 7.75 -6.805 1 97.31 313 GLY B CA 1
ATOM 5258 C C . GLY B 1 313 ? -8.086 9.141 -7.41 1 97.31 313 GLY B C 1
ATOM 5259 O O . GLY B 1 313 ? -8.414 10.133 -6.762 1 97.31 313 GLY B O 1
ATOM 5260 N N . ALA B 1 314 ? -7.664 9.133 -8.648 1 97.38 314 ALA B N 1
ATOM 5261 C CA . ALA B 1 314 ? -7.496 10.406 -9.344 1 97.38 314 ALA B CA 1
ATOM 5262 C C . ALA B 1 314 ? -8.828 11.141 -9.484 1 97.38 314 ALA B C 1
ATOM 5264 O O . ALA B 1 314 ? -8.906 12.344 -9.227 1 97.38 314 ALA B O 1
ATOM 5265 N N . HIS B 1 315 ? -9.852 10.43 -9.812 1 97.62 315 HIS B N 1
ATOM 5266 C CA . HIS B 1 315 ? -11.164 11.039 -10.016 1 97.62 315 HIS B CA 1
ATOM 5267 C C . HIS B 1 315 ? -11.711 11.617 -8.719 1 97.62 315 HIS B C 1
ATOM 5269 O O . HIS B 1 315 ? -12.391 12.641 -8.727 1 97.62 315 HIS B O 1
ATOM 5275 N N . ALA B 1 316 ? -11.453 10.914 -7.637 1 97.06 316 ALA B N 1
ATOM 5276 C CA . ALA B 1 316 ? -11.914 11.422 -6.348 1 97.06 316 ALA B CA 1
ATOM 5277 C C . ALA B 1 316 ? -11.32 12.797 -6.055 1 97.06 316 ALA B C 1
ATOM 5279 O O . ALA B 1 316 ? -12.023 13.703 -5.609 1 97.06 316 ALA B O 1
ATOM 5280 N N . VAL B 1 317 ? -10.062 12.977 -6.34 1 95.75 317 VAL B N 1
ATOM 5281 C CA . VAL B 1 317 ? -9.383 14.25 -6.109 1 95.75 317 VAL B CA 1
ATOM 5282 C C . VAL B 1 317 ? -9.945 15.305 -7.059 1 95.75 317 VAL B C 1
ATOM 5284 O O . VAL B 1 317 ? -10.211 16.438 -6.645 1 95.75 317 VAL B O 1
ATOM 5287 N N . ARG B 1 318 ? -10.133 14.922 -8.328 1 95.12 318 ARG B N 1
ATOM 5288 C CA . ARG B 1 318 ? -10.68 15.859 -9.305 1 95.12 318 ARG B CA 1
ATOM 5289 C C . ARG B 1 318 ? -12.062 16.359 -8.883 1 95.12 318 ARG B C 1
ATOM 5291 O O . ARG B 1 318 ? -12.359 17.547 -8.992 1 95.12 318 ARG B O 1
ATOM 5298 N N . MET B 1 319 ? -12.828 15.438 -8.445 1 94.81 319 MET B N 1
ATOM 5299 C CA . MET B 1 319 ? -14.172 15.797 -8 1 94.81 319 MET B CA 1
ATOM 5300 C C . MET B 1 319 ? -14.109 16.703 -6.777 1 94.81 319 MET B C 1
ATOM 5302 O O . MET B 1 319 ? -14.891 17.656 -6.672 1 94.81 319 MET B O 1
ATOM 5306 N N . LEU B 1 320 ? -13.258 16.344 -5.844 1 93.44 320 LEU B N 1
ATOM 5307 C CA . LEU B 1 320 ? -13.086 17.172 -4.656 1 93.44 320 LEU B CA 1
ATOM 5308 C C . LEU B 1 320 ? -12.727 18.609 -5.039 1 93.44 320 LEU B C 1
ATOM 5310 O O . LEU B 1 320 ? -13.289 19.547 -4.492 1 93.44 320 LEU B O 1
ATOM 5314 N N . ARG B 1 321 ? -11.836 18.719 -5.945 1 90.81 321 ARG B N 1
ATOM 5315 C CA . ARG B 1 321 ? -11.398 20.031 -6.406 1 90.81 321 ARG B CA 1
ATOM 5316 C C . ARG B 1 321 ? -12.531 20.766 -7.109 1 90.81 321 ARG B C 1
ATOM 5318 O O . ARG B 1 321 ? -12.75 21.953 -6.875 1 90.81 321 ARG B O 1
ATOM 5325 N N . ALA B 1 322 ? -13.18 20.094 -7.996 1 89.44 322 ALA B N 1
ATOM 5326 C CA . ALA B 1 322 ? -14.273 20.688 -8.75 1 89.44 322 ALA B CA 1
ATOM 5327 C C . ALA B 1 322 ? -15.352 21.234 -7.816 1 89.44 322 ALA B C 1
ATOM 5329 O O . ALA B 1 322 ? -15.891 22.328 -8.047 1 89.44 322 ALA B O 1
ATOM 5330 N N . ARG B 1 323 ? -15.656 20.516 -6.816 1 88.69 323 ARG B N 1
ATOM 5331 C CA . ARG B 1 323 ? -16.688 20.938 -5.871 1 88.69 323 ARG B CA 1
ATOM 5332 C C . ARG B 1 323 ? -16.219 22.125 -5.043 1 88.69 323 ARG B C 1
ATOM 5334 O O . ARG B 1 323 ? -17.031 22.984 -4.676 1 88.69 323 ARG B O 1
ATOM 5341 N N . ALA B 1 324 ? -14.961 22.094 -4.699 1 83.62 324 ALA B N 1
ATOM 5342 C CA . ALA B 1 324 ? -14.414 23.234 -3.971 1 83.62 324 ALA B CA 1
ATOM 5343 C C . ALA B 1 324 ? -14.539 24.516 -4.785 1 83.62 324 ALA B C 1
ATOM 5345 O O . ALA B 1 324 ? -14.789 25.594 -4.23 1 83.62 324 ALA B O 1
ATOM 5346 N N . LEU B 1 325 ? -14.406 24.375 -6.07 1 80.06 325 LEU B N 1
ATOM 5347 C CA . LEU B 1 325 ? -14.438 25.531 -6.965 1 80.06 325 LEU B CA 1
ATOM 5348 C C . LEU B 1 325 ? -15.875 25.922 -7.289 1 80.06 325 LEU B C 1
ATOM 5350 O O . LEU B 1 325 ? -16.156 27.078 -7.594 1 80.06 325 LEU B O 1
ATOM 5354 N N . ASN B 1 326 ? -16.703 24.922 -7.285 1 82.5 326 ASN B N 1
ATOM 5355 C CA . ASN B 1 326 ? -18.125 25.125 -7.578 1 82.5 326 ASN B CA 1
ATOM 5356 C C . ASN B 1 326 ? -19.016 24.484 -6.52 1 82.5 326 ASN B C 1
ATOM 5358 O O . ASN B 1 326 ? -19.75 23.547 -6.816 1 82.5 326 ASN B O 1
ATOM 5362 N N . PRO B 1 327 ? -19.094 25.078 -5.395 1 75.31 327 PRO B N 1
ATOM 5363 C CA . PRO B 1 327 ? -19.781 24.453 -4.273 1 75.31 327 PRO B CA 1
ATOM 5364 C C . PRO B 1 327 ? -21.297 24.344 -4.5 1 75.31 327 PRO B C 1
ATOM 5366 O O . PRO B 1 327 ? -21.953 23.5 -3.875 1 75.31 327 PRO B O 1
ATOM 5369 N N . ASP B 1 328 ? -21.781 25.078 -5.438 1 76.62 328 ASP B N 1
ATOM 5370 C CA . ASP B 1 328 ? -23.234 25.109 -5.656 1 76.62 328 ASP B CA 1
ATOM 5371 C C . ASP B 1 328 ? -23.641 24.078 -6.703 1 76.62 328 ASP B C 1
ATOM 5373 O O . ASP B 1 328 ? -24.844 23.844 -6.918 1 76.62 328 ASP B O 1
ATOM 5377 N N . GLN B 1 329 ? -22.719 23.469 -7.301 1 76.88 329 GLN B N 1
ATOM 5378 C CA . GLN B 1 329 ? -23.062 22.469 -8.312 1 76.88 329 GLN B CA 1
ATOM 5379 C C . GLN B 1 329 ? -23.578 21.188 -7.664 1 76.88 329 GLN B C 1
ATOM 5381 O O . GLN B 1 329 ? -23.125 20.797 -6.59 1 76.88 329 GLN B O 1
ATOM 5386 N N . THR B 1 330 ? -24.578 20.625 -8.211 1 79 330 THR B N 1
ATOM 5387 C CA . THR B 1 330 ? -25.156 19.375 -7.723 1 79 330 THR B CA 1
ATOM 5388 C C . THR B 1 330 ? -24.109 18.266 -7.688 1 79 330 THR B C 1
ATOM 5390 O O . THR B 1 330 ? -23.375 18.078 -8.656 1 79 330 THR B O 1
ATOM 5393 N N . PRO B 1 331 ? -24.125 17.672 -6.574 1 77.44 331 PRO B N 1
ATOM 5394 C CA . PRO B 1 331 ? -23.156 16.578 -6.469 1 77.44 331 PRO B CA 1
ATOM 5395 C C . PRO B 1 331 ? -23.422 15.469 -7.48 1 77.44 331 PRO B C 1
ATOM 5397 O O . PRO B 1 331 ? -24.578 15.133 -7.754 1 77.44 331 PRO B O 1
ATOM 5400 N N . VAL B 1 332 ? -22.391 15.055 -8.164 1 87.44 332 VAL B N 1
ATOM 5401 C CA . VAL B 1 332 ? -22.516 13.969 -9.133 1 87.44 332 VAL B CA 1
ATOM 5402 C C . VAL B 1 332 ? -21.594 12.82 -8.727 1 87.44 332 VAL B C 1
ATOM 5404 O O . VAL B 1 332 ? -20.516 13.039 -8.18 1 87.44 332 VAL B O 1
ATOM 5407 N N . SER B 1 333 ? -22.156 11.633 -8.805 1 94.5 333 SER B N 1
ATOM 5408 C CA . SER B 1 333 ? -21.344 10.43 -8.609 1 94.5 333 SER B CA 1
ATOM 5409 C C . SER B 1 333 ? -20.859 9.867 -9.938 1 94.5 333 SER B C 1
ATOM 5411 O O . SER B 1 333 ? -21.484 10.078 -10.977 1 94.5 333 SER B O 1
ATOM 5413 N N . VAL B 1 334 ? -19.719 9.289 -9.898 1 96.06 334 VAL B N 1
ATOM 5414 C CA . VAL B 1 334 ? -19.109 8.734 -11.102 1 96.06 334 VAL B CA 1
ATOM 5415 C C . VAL B 1 334 ? -18.906 7.23 -10.93 1 96.06 334 VAL B C 1
ATOM 5417 O O . VAL B 1 334 ? -18.516 6.77 -9.852 1 96.06 334 VAL B O 1
ATOM 5420 N N . VAL B 1 335 ? -19.312 6.488 -11.906 1 96.94 335 VAL B N 1
ATOM 5421 C CA . VAL B 1 335 ? -19.047 5.055 -11.984 1 96.94 335 VAL B CA 1
ATOM 5422 C C . VAL B 1 335 ? -18.094 4.77 -13.148 1 96.94 335 VAL B C 1
ATOM 5424 O O . VAL B 1 335 ? -18.438 5.027 -14.305 1 96.94 335 VAL B O 1
ATOM 5427 N N . LEU B 1 336 ? -16.906 4.289 -12.859 1 97.5 336 LEU B N 1
ATOM 5428 C CA . LEU B 1 336 ? -15.922 4.043 -13.906 1 97.5 336 LEU B CA 1
ATOM 5429 C C . LEU B 1 336 ? -16.125 2.666 -14.523 1 97.5 336 LEU B C 1
ATOM 5431 O O . LEU B 1 336 ? -16.453 1.704 -13.828 1 97.5 336 LEU B O 1
ATOM 5435 N N . PRO B 1 337 ? -15.875 2.576 -15.781 1 96.81 337 PRO B N 1
ATOM 5436 C CA . PRO B 1 337 ? -16.031 1.292 -16.469 1 96.81 337 PRO B CA 1
ATOM 5437 C C . PRO B 1 337 ? -14.859 0.34 -16.203 1 96.81 337 PRO B C 1
ATOM 5439 O O . PRO B 1 337 ? -13.789 0.776 -15.781 1 96.81 337 PRO B O 1
ATOM 5442 N N . THR B 1 338 ? -15.164 -0.896 -16.344 1 97.88 338 THR B N 1
ATOM 5443 C CA . THR B 1 338 ? -14.172 -1.959 -16.234 1 97.88 338 THR B CA 1
ATOM 5444 C C . THR B 1 338 ? -14.055 -2.742 -17.531 1 97.88 338 THR B C 1
ATOM 5446 O O . THR B 1 338 ? -14.859 -2.555 -18.453 1 97.88 338 THR B O 1
ATOM 5449 N N . SER B 1 339 ? -12.953 -3.51 -17.688 1 98.06 339 SER B N 1
ATOM 5450 C CA . SER B 1 339 ? -12.766 -4.301 -18.906 1 98.06 339 SER B CA 1
ATOM 5451 C C . SER B 1 339 ? -12.18 -5.672 -18.578 1 98.06 339 SER B C 1
ATOM 5453 O O . SER B 1 339 ? -11.336 -5.801 -17.688 1 98.06 339 SER B O 1
ATOM 5455 N N . LEU B 1 340 ? -12.641 -6.629 -19.344 1 98.38 340 LEU B N 1
ATOM 5456 C CA . LEU B 1 340 ? -12.141 -7.988 -19.172 1 98.38 340 LEU B CA 1
ATOM 5457 C C . LEU B 1 340 ? -10.781 -8.156 -19.844 1 98.38 340 LEU B C 1
ATOM 5459 O O . LEU B 1 340 ? -10.602 -7.766 -21 1 98.38 340 LEU B O 1
ATOM 5463 N N . ILE B 1 341 ? -9.812 -8.633 -19.141 1 98.38 341 ILE B N 1
ATOM 5464 C CA . ILE B 1 341 ? -8.508 -9.008 -19.672 1 98.38 341 ILE B CA 1
ATOM 5465 C C . ILE B 1 341 ? -8.375 -10.531 -19.703 1 98.38 341 ILE B C 1
ATOM 5467 O O . ILE B 1 341 ? -8.227 -11.164 -18.656 1 98.38 341 ILE B O 1
ATOM 5471 N N . VAL B 1 342 ? -8.414 -11.062 -20.844 1 98.19 342 VAL B N 1
ATOM 5472 C CA . VAL B 1 342 ? -8.375 -12.508 -21 1 98.19 342 VAL B CA 1
ATOM 5473 C C . VAL B 1 342 ? -6.93 -12.992 -21.031 1 98.19 342 VAL B C 1
ATOM 5475 O O . VAL B 1 342 ? -6.129 -12.508 -21.844 1 98.19 342 VAL B O 1
ATOM 5478 N N . ARG B 1 343 ? -6.637 -13.93 -20.078 1 97.19 343 ARG B N 1
ATOM 5479 C CA . ARG B 1 343 ? -5.332 -14.578 -20.047 1 97.19 343 ARG B CA 1
ATOM 5480 C C . ARG B 1 343 ? -5.477 -16.094 -20.016 1 97.19 343 ARG B C 1
ATOM 5482 O O . ARG B 1 343 ? -6.383 -16.656 -20.625 1 97.19 343 ARG B O 1
ATOM 5489 N N . ALA B 1 344 ? -4.621 -16.797 -19.266 1 96.44 344 ALA B N 1
ATOM 5490 C CA . ALA B 1 344 ? -4.52 -18.234 -19.484 1 96.44 344 ALA B CA 1
ATOM 5491 C C . ALA B 1 344 ? -5.426 -19 -18.516 1 96.44 344 ALA B C 1
ATOM 5493 O O . ALA B 1 344 ? -5.742 -20.156 -18.75 1 96.44 344 ALA B O 1
ATOM 5494 N N . SER B 1 345 ? -5.918 -18.359 -17.5 1 97.81 345 SER B N 1
ATOM 5495 C CA . SER B 1 345 ? -6.523 -19.094 -16.391 1 97.81 345 SER B CA 1
ATOM 5496 C C . SER B 1 345 ? -7.934 -19.562 -16.75 1 97.81 345 SER B C 1
ATOM 5498 O O . SER B 1 345 ? -8.539 -20.344 -16.016 1 97.81 345 SER B O 1
ATOM 5500 N N . CYS B 1 346 ? -8.484 -19.078 -17.828 1 96.12 346 CYS B N 1
ATOM 5501 C CA . CYS B 1 346 ? -9.852 -19.453 -18.156 1 96.12 346 CYS B CA 1
ATOM 5502 C C . CYS B 1 346 ? -9.883 -20.422 -19.344 1 96.12 346 CYS B C 1
ATOM 5504 O O . CYS B 1 346 ? -10.945 -20.891 -19.734 1 96.12 346 CYS B O 1
ATOM 5506 N N . GLY B 1 347 ? -8.75 -20.812 -19.906 1 87.06 347 GLY B N 1
ATOM 5507 C CA . GLY B 1 347 ? -8.656 -21.781 -20.984 1 87.06 347 GLY B CA 1
ATOM 5508 C C . GLY B 1 347 ? -8.953 -21.172 -22.344 1 87.06 347 GLY B C 1
ATOM 5509 O O . GLY B 1 347 ? -8.859 -21.859 -23.359 1 87.06 347 GLY B O 1
ATOM 5510 N N . ALA B 1 348 ? -9.383 -19.953 -22.359 1 75.88 348 ALA B N 1
ATOM 5511 C CA . ALA B 1 348 ? -9.656 -19.281 -23.625 1 75.88 348 ALA B CA 1
ATOM 5512 C C . ALA B 1 348 ? -8.359 -18.797 -24.281 1 75.88 348 ALA B C 1
ATOM 5514 O O . ALA B 1 348 ? -7.309 -18.766 -23.641 1 75.88 348 ALA B O 1
ATOM 5515 N N . ARG B 1 349 ? -8.336 -18.672 -25.656 1 60.06 349 ARG B N 1
ATOM 5516 C CA . ARG B 1 349 ? -7.195 -18.062 -26.328 1 60.06 349 ARG B CA 1
ATOM 5517 C C . ARG B 1 349 ? -6.988 -16.625 -25.875 1 60.06 349 ARG B C 1
ATOM 5519 O O . ARG B 1 349 ? -7.926 -15.82 -25.891 1 60.06 349 ARG B O 1
ATOM 5526 N N . PRO B 1 350 ? -5.789 -16.312 -25.266 1 56.09 350 PRO B N 1
ATOM 5527 C CA . PRO B 1 350 ? -5.504 -15 -24.688 1 56.09 350 PRO B CA 1
ATOM 5528 C C . PRO B 1 350 ? -5.699 -13.867 -25.703 1 56.09 350 PRO B C 1
ATOM 5530 O O . PRO B 1 350 ? -5.453 -14.055 -26.891 1 56.09 350 PRO B O 1
ATOM 5533 N N . ALA B 1 351 ? -6.527 -12.867 -25.469 1 47.53 351 ALA B N 1
ATOM 5534 C CA . ALA B 1 351 ? -6.559 -11.664 -26.297 1 47.53 351 ALA B CA 1
ATOM 5535 C C . ALA B 1 351 ? -5.188 -11 -26.328 1 47.53 351 ALA B C 1
ATOM 5537 O O . ALA B 1 351 ? -4.402 -11.109 -25.391 1 47.53 351 ALA B O 1
ATOM 5538 N N . ARG B 1 352 ? -4.617 -10.633 -27.453 1 41.12 352 ARG B N 1
ATOM 5539 C CA . ARG B 1 352 ? -3.357 -9.914 -27.594 1 41.12 352 ARG B CA 1
ATOM 5540 C C . ARG B 1 352 ? -3.279 -8.734 -26.625 1 41.12 352 ARG B C 1
ATOM 5542 O O . ARG B 1 352 ? -4.125 -7.84 -26.656 1 41.12 352 ARG B O 1
ATOM 5549 N N . GLU B 1 353 ? -2.875 -9 -25.547 1 46.16 353 GLU B N 1
ATOM 5550 C CA . GLU B 1 353 ? -2.686 -7.875 -24.625 1 46.16 353 GLU B CA 1
ATOM 5551 C C . GLU B 1 353 ? -1.835 -6.785 -25.281 1 46.16 353 GLU B C 1
ATOM 5553 O O . GLU B 1 353 ? -0.759 -7.062 -25.812 1 46.16 353 GLU B O 1
ATOM 5558 N N . VAL B 1 354 ? -2.338 -5.785 -25.906 1 32.22 354 VAL B N 1
ATOM 5559 C CA . VAL B 1 354 ? -1.539 -4.656 -26.375 1 32.22 354 VAL B CA 1
ATOM 5560 C C . VAL B 1 354 ? -0.622 -4.172 -25.25 1 32.22 354 VAL B C 1
ATOM 5562 O O . VAL B 1 354 ? -1.085 -3.873 -24.141 1 32.22 354 VAL B O 1
ATOM 5565 N N . ALA B 1 355 ? 0.546 -4.641 -25.281 1 37.81 355 ALA B N 1
ATOM 5566 C CA . ALA B 1 355 ? 1.562 -4.164 -24.344 1 37.81 355 ALA B CA 1
ATOM 5567 C C . ALA B 1 355 ? 1.414 -2.668 -24.094 1 37.81 355 ALA B C 1
ATOM 5569 O O . ALA B 1 355 ? 1.39 -1.871 -25.031 1 37.81 355 ALA B O 1
ATOM 5570 N N . ALA B 1 356 ? 0.807 -2.166 -23.109 1 37.22 356 ALA B N 1
ATOM 5571 C CA . ALA B 1 356 ? 1.007 -0.744 -22.844 1 37.22 356 ALA B CA 1
ATOM 5572 C C . ALA B 1 356 ? 2.439 -0.323 -23.172 1 37.22 356 ALA B C 1
ATOM 5574 O O . ALA B 1 356 ? 3.395 -0.911 -22.656 1 37.22 356 ALA B O 1
ATOM 5575 N N . GLU B 1 357 ? 2.773 0.217 -24.344 1 29.61 357 GLU B N 1
ATOM 5576 C CA . GLU B 1 357 ? 4.07 0.865 -24.5 1 29.61 357 GLU B CA 1
ATOM 5577 C C . GLU B 1 357 ? 4.504 1.56 -23.219 1 29.61 357 GLU B C 1
ATOM 5579 O O . GLU B 1 357 ? 3.707 2.248 -22.578 1 29.61 357 GLU B O 1
ATOM 5584 N N . ASP B 1 358 ? 5.305 0.977 -22.5 1 33.97 358 ASP B N 1
ATOM 5585 C CA . ASP B 1 358 ? 6.004 1.7 -21.438 1 33.97 358 ASP B CA 1
ATOM 5586 C C . ASP B 1 358 ? 6.254 3.152 -21.844 1 33.97 358 ASP B C 1
ATOM 5588 O O . ASP B 1 358 ? 7.32 3.48 -22.359 1 33.97 358 ASP B O 1
ATOM 5592 N N . GLY B 1 359 ? 5.43 3.695 -22.672 1 29.11 359 GLY B N 1
ATOM 5593 C CA . GLY B 1 359 ? 5.73 5.062 -23.062 1 29.11 359 GLY B CA 1
ATOM 5594 C C . GLY B 1 359 ? 5.848 6.008 -21.875 1 29.11 359 GLY B C 1
ATOM 5595 O O . GLY B 1 359 ? 4.848 6.34 -21.234 1 29.11 359 GLY B O 1
ATOM 5596 N N . VAL B 1 360 ? 6.824 5.852 -21.094 1 31.53 360 VAL B N 1
ATOM 5597 C CA . VAL B 1 360 ? 7.168 7.113 -20.453 1 31.53 360 VAL B CA 1
ATOM 5598 C C . VAL B 1 360 ? 7.102 8.25 -21.469 1 31.53 360 VAL B C 1
ATOM 5600 O O . VAL B 1 360 ? 7.699 8.172 -22.547 1 31.53 360 VAL B O 1
ATOM 5603 N N . PRO B 1 361 ? 6.043 8.992 -21.5 1 31.47 361 PRO B N 1
ATOM 5604 C CA . PRO B 1 361 ? 6.137 10.094 -22.469 1 31.47 361 PRO B CA 1
ATOM 5605 C C . PRO B 1 361 ? 7.547 10.672 -22.562 1 31.47 361 PRO B C 1
ATOM 5607 O O . PRO B 1 361 ? 8.297 10.648 -21.594 1 31.47 361 PRO B O 1
ATOM 5610 N N . PRO B 1 362 ? 8.102 10.703 -23.703 1 32.03 362 PRO B N 1
ATOM 5611 C CA . PRO B 1 362 ? 9.422 11.336 -23.812 1 32.03 362 PRO B CA 1
ATOM 5612 C C . PRO B 1 362 ? 9.5 12.664 -23.062 1 32.03 362 PRO B C 1
ATOM 5614 O O . PRO B 1 362 ? 8.5 13.375 -22.969 1 32.03 362 PRO B O 1
ATOM 5617 N N . GLN B 1 363 ? 10.18 12.688 -22.062 1 26.91 363 GLN B N 1
ATOM 5618 C CA . GLN B 1 363 ? 10.43 13.977 -21.422 1 26.91 363 GLN B CA 1
ATOM 5619 C C . GLN B 1 363 ? 10.734 15.055 -22.469 1 26.91 363 GLN B C 1
ATOM 5621 O O . GLN B 1 363 ? 11.5 14.82 -23.406 1 26.91 363 GLN B O 1
ATOM 5626 N N . PRO B 1 364 ? 9.781 15.945 -22.656 1 29.84 364 PRO B N 1
ATOM 5627 C CA . PRO B 1 364 ? 10.055 17 -23.625 1 29.84 364 PRO B CA 1
ATOM 5628 C C . PRO B 1 364 ? 11.469 17.562 -23.5 1 29.84 364 PRO B C 1
ATOM 5630 O O . PRO B 1 364 ? 12.016 17.625 -22.391 1 29.84 364 PRO B O 1
ATOM 5633 N N . GLU B 1 365 ? 12.258 17.344 -24.5 1 29.72 365 GLU B N 1
ATOM 5634 C CA . GLU B 1 365 ? 13.57 17.969 -24.641 1 29.72 365 GLU B CA 1
ATOM 5635 C C . GLU B 1 365 ? 13.484 19.484 -24.406 1 29.72 365 GLU B C 1
ATOM 5637 O O . GLU B 1 365 ? 12.727 20.172 -25.078 1 29.72 365 GLU B O 1
ATOM 5642 N N . VAL B 1 366 ? 13.609 19.984 -23.188 1 28.84 366 VAL B N 1
ATOM 5643 C CA . VAL B 1 366 ? 13.812 21.406 -22.953 1 28.84 366 VAL B CA 1
ATOM 5644 C C . VAL B 1 366 ? 14.891 21.922 -23.906 1 28.84 366 VAL B C 1
ATOM 5646 O O . VAL B 1 366 ? 16.016 21.438 -23.906 1 28.84 366 VAL B O 1
ATOM 5649 N N . GLU B 1 367 ? 14.453 22.25 -25.094 1 27.08 367 GLU B N 1
ATOM 5650 C CA . GLU B 1 367 ? 15.32 23.047 -25.953 1 27.08 367 GLU B CA 1
ATOM 5651 C C . GLU B 1 367 ? 16.031 24.141 -25.172 1 27.08 367 GLU B C 1
ATOM 5653 O O . GLU B 1 367 ? 15.406 24.891 -24.422 1 27.08 367 GLU B O 1
ATOM 5658 N N . ASN B 1 368 ? 17.25 23.938 -24.906 1 24.55 368 ASN B N 1
ATOM 5659 C CA . ASN B 1 368 ? 18.234 24.938 -24.5 1 24.55 368 ASN B CA 1
ATOM 5660 C C . ASN B 1 368 ? 18.141 26.203 -25.359 1 24.55 368 ASN B C 1
ATOM 5662 O O . ASN B 1 368 ? 18.438 26.156 -26.562 1 24.55 368 ASN B O 1
ATOM 5666 N N . ILE B 1 369 ? 17.031 26.953 -25.359 1 23.09 369 ILE B N 1
ATOM 5667 C CA . ILE B 1 369 ? 17.156 28.266 -26 1 23.09 369 ILE B CA 1
ATOM 5668 C C . ILE B 1 369 ? 18.328 29.016 -25.375 1 23.09 369 ILE B C 1
ATOM 5670 O O . ILE B 1 369 ? 18.359 29.266 -24.172 1 23.09 369 ILE B O 1
ATOM 5674 N N . ALA B 1 370 ? 19.391 29.141 -26.219 1 25.16 370 ALA B N 1
ATOM 5675 C CA . ALA B 1 370 ? 20.422 30.188 -26.141 1 25.16 370 ALA B CA 1
ATOM 5676 C C . ALA B 1 370 ? 19.812 31.562 -26.391 1 25.16 370 ALA B C 1
ATOM 5678 O O . ALA B 1 370 ? 18.969 31.719 -27.281 1 25.16 370 ALA B O 1
#

Organism: NCBI:txid1204385

Nearest PDB structures (foldseek):
  2pua-assembly1_A  TM=8.112E-01  e=7.597E-28  Escherichia coli
  1qpz-assembly1_A  TM=8.084E-01  e=6.753E-28  Escherichia coli
  1jhz-assembly1_B  TM=8.165E-01  e=1.036E-21  Escherichia coli
  1dbq-assembly1_B  TM=7.995E-01  e=6.102E-22  Escherichia coli
  3h5o-assembly1_A  TM=8.104E-01  e=1.828E-18  Chromobacterium violaceum

Solvent-accessible surface area (backbone atoms only — not comparable to full-atom values): 38631 Å² total; per-residue (Å²): 129,77,78,74,70,83,70,78,61,46,64,61,56,35,9,62,69,39,70,52,51,52,65,55,48,46,17,60,77,63,71,25,93,56,90,68,55,69,67,57,43,49,39,41,45,50,27,30,49,76,64,57,35,48,81,52,65,67,58,50,50,50,52,37,66,66,55,73,47,80,75,59,72,48,28,23,34,36,34,28,54,54,64,53,67,52,40,33,34,47,66,51,9,31,19,49,19,20,25,49,51,39,25,52,76,67,50,29,42,62,45,33,74,43,32,52,72,60,45,66,40,41,64,54,27,38,55,55,66,31,68,92,62,25,62,28,36,40,38,45,31,69,83,66,87,71,48,70,68,54,50,52,50,50,52,53,44,43,73,59,39,82,41,53,33,24,33,66,34,78,52,90,86,46,23,21,32,33,60,48,48,30,59,42,28,21,53,43,44,35,52,46,42,72,74,66,47,77,44,63,25,38,40,27,50,82,48,55,37,47,54,10,41,51,48,27,31,56,77,67,74,38,79,87,55,73,83,38,55,45,67,22,86,90,38,72,34,32,67,44,21,24,56,49,44,51,58,43,63,65,40,97,77,46,51,48,24,37,39,20,65,26,47,47,14,36,41,9,28,54,28,34,34,47,74,71,72,44,45,59,22,85,60,32,20,36,33,21,27,44,55,51,86,61,34,72,32,35,76,50,21,46,14,20,23,34,48,57,39,34,54,50,22,25,49,44,44,50,49,50,51,50,38,69,72,37,71,83,55,78,77,64,64,47,70,44,75,61,45,79,43,55,27,46,13,50,63,51,83,55,55,82,71,75,71,74,73,82,63,66,70,73,73,76,76,77,72,79,80,128,130,78,79,73,70,82,70,78,62,46,65,63,56,36,10,63,68,39,71,50,51,52,66,55,48,46,16,58,76,62,71,26,94,58,91,69,56,70,68,57,44,50,39,41,46,50,28,30,50,74,63,57,36,48,85,51,66,68,57,50,49,51,52,37,64,66,56,73,48,81,74,58,72,48,30,22,35,35,33,27,54,54,65,52,66,52,39,34,34,48,65,52,9,32,19,49,21,21,24,50,51,39,24,52,75,67,52,28,43,61,45,32,75,42,32,54,72,63,45,66,39,42,65,54,28,36,55,55,66,31,69,90,61,23,64,28,37,40,38,46,32,67,82,66,87,72,49,69,68,54,50,53,49,51,51,53,43,42,72,60,38,82,41,52,33,23,33,66,34,78,52,90,85,46,23,21,32,33,57,47,49,31,59,44,28,19,51,44,44,36,51,47,43,72,74,66,48,76,45,64,25,39,38,26,50,83,49,54,37,47,54,11,41,52,49,27,31,54,76,68,74,37,81,87,55,72,82,37,54,44,67,21,86,90,39,72,33,32,67,44,21,25,56,49,44,51,57,43,63,66,41,97,77,45,50,49,24,36,39,22,66,26,46,48,15,35,41,8,29,54,29,33,34,46,75,72,72,43,46,59,22,84,60,32,20,34,34,21,27,44,54,49,86,62,34,72,32,34,77,51,21,44,14,21,23,36,48,58,38,34,53,48,23,24,47,45,45,51,50,51,50,50,38,70,72,38,71,82,55,77,77,64,64,45,70,42,76,63,46,80,44,55,26,46,13,50,63,51,84,55,54,81,71,74,69,75,70,82,61,67,70,74,72,77,76,77,71,78,80,128

InterPro domains:
  IPR000843 LacI-type HTH domain [PF00356] (12-56)
  IPR000843 LacI-type HTH domain [PS50932] (9-64)
  IPR000843 LacI-type HTH domain [SM00354] (8-85)
  IPR000843 LacI-type HTH domain [cd01392] (12-64)
  IPR010982 Lambda repressor-like, DNA-binding domain superfamily [G3DSA:1.10.260.40] (4-66)
  IPR010982 Lambda repressor-like, DNA-binding domain superfamily [SSF47413] (7-64)
  IPR028082 Periplasmic binding protein-like I [SSF53822] (88-352)
  IPR046335 Transcriptional regulator LacI/GalR-like, sensor domain [PF13377] (189-346)

Sequence (740 aa):
MSLSGNRRVTQRDVARRAGVSTSIVSYVINRGPRSVSPETRARVLKAIEELGYRPNRHAQFLTRAKEQSDAPVQDFGLVLGRSSAMLARPYYGEVLAGLYDEADAQHMRVRFIQSLEQLADPLLFNELIHPDEIAGVILFVEPGRVSPAATRLIDKMQKRIGNLICLEQRWGELPAVTFDRMGAARTAVSHLLDLGHRRVGFLGYPDDRLDGYRFALLDHDVPMDEELVCPTREGNTPAAGHRHVQTLMALADPPTALFACSDEVAVGVMSGLHELGLSVPEDVALVSIDDIPLARYLTPSLTTVHVPKADLGAHAVRMLRARALNPDQTPVSVVLPTSLIVRASCGARPAREVAAEDGVPPQPEVENIAMSLSGNRRVTQRDVARRAGVSTSIVSYVINRGPRSVSPETRARVLKAIEELGYRPNRHAQFLTRAKEQSDAPVQDFGLVLGRSSAMLARPYYGEVLAGLYDEADAQHMRVRFIQSLEQLADPLLFNELIHPDEIAGVILFVEPGRVSPAATRLIDKMQKRIGNLICLEQRWGELPAVTFDRMGAARTAVSHLLDLGHRRVGFLGYPDDRLDGYRFALLDHDVPMDEELVCPTREGNTPAAGHRHVQTLMALADPPTALFACSDEVAVGVMSGLHELGLSVPEDVALVSIDDIPLARYLTPSLTTVHVPKADLGAHAVRMLRARALNPDQTPVSVVLPTSLIVRASCGARPAREVAAEDGVPPQPEVENIA

pLDDT: mean 84.91, std 18.41, range [23.09, 98.75]